Protein AF-0000000071161637 (afdb_homodimer)

Structure (mmCIF, N/CA/C/O backbone):
data_AF-0000000071161637-model_v1
#
loop_
_entity.id
_entity.type
_entity.pdbx_description
1 polymer 'DNA/pantothenate metabolism flavoprotein C-terminal domain-containing protein'
#
loop_
_atom_site.group_PDB
_atom_site.id
_atom_site.type_symbol
_atom_site.label_atom_id
_atom_site.label_alt_id
_atom_site.label_comp_id
_atom_site.label_asym_id
_atom_site.label_entity_id
_atom_site.label_seq_id
_atom_site.pdbx_PDB_ins_code
_atom_site.Cartn_x
_atom_site.Cartn_y
_atom_site.Cartn_z
_atom_site.occupancy
_atom_site.B_iso_or_equiv
_atom_site.auth_seq_id
_atom_site.auth_comp_id
_atom_site.auth_asym_id
_atom_site.auth_atom_id
_atom_site.pdbx_PDB_model_num
ATOM 1 N N . MET A 1 1 ? 27.141 -15.445 -4.098 1 63.78 1 MET A N 1
ATOM 2 C CA . MET A 1 1 ? 26.484 -16.219 -3.045 1 63.78 1 MET A CA 1
ATOM 3 C C . MET A 1 1 ? 25.422 -17.141 -3.629 1 63.78 1 MET A C 1
ATOM 5 O O . MET A 1 1 ? 24.672 -16.75 -4.516 1 63.78 1 MET A O 1
ATOM 9 N N . ASP A 1 2 ? 25.578 -18.391 -3.199 1 78 2 ASP A N 1
ATOM 10 C CA . ASP A 1 2 ? 24.562 -19.344 -3.664 1 78 2 ASP A CA 1
ATOM 11 C C . ASP A 1 2 ? 23.359 -19.344 -2.736 1 78 2 ASP A C 1
ATOM 13 O O . ASP A 1 2 ? 23.375 -18.719 -1.672 1 78 2 ASP A O 1
ATOM 17 N N . TRP A 1 3 ? 22.297 -19.875 -3.211 1 82.75 3 TRP A N 1
ATOM 18 C CA . TRP A 1 3 ? 21.031 -19.797 -2.486 1 82.75 3 TRP A CA 1
ATOM 19 C C . TRP A 1 3 ? 21.141 -20.5 -1.134 1 82.75 3 TRP A C 1
ATOM 21 O O . TRP A 1 3 ? 20.5 -20.078 -0.162 1 82.75 3 TRP A O 1
ATOM 31 N N . GLU A 1 4 ? 21.938 -21.531 -0.971 1 85.94 4 GLU A N 1
ATOM 32 C CA . GLU A 1 4 ? 22.141 -22.219 0.301 1 85.94 4 GLU A CA 1
ATOM 33 C C . GLU A 1 4 ? 22.766 -21.297 1.339 1 85.94 4 GLU A C 1
ATOM 35 O O . GLU A 1 4 ? 22.328 -21.266 2.49 1 85.94 4 GLU A O 1
ATOM 40 N N . SER A 1 5 ? 23.766 -20.688 0.829 1 83.19 5 SER A N 1
ATOM 41 C CA . SER A 1 5 ? 24.453 -19.75 1.712 1 83.19 5 SER A CA 1
ATOM 42 C C . SER A 1 5 ? 23.531 -18.609 2.15 1 83.19 5 SER A C 1
ATOM 44 O O . SER A 1 5 ? 23.625 -18.125 3.277 1 83.19 5 SER A O 1
ATOM 46 N N . PHE A 1 6 ? 22.656 -18.25 1.288 1 86.25 6 PHE A N 1
ATOM 47 C CA . PHE A 1 6 ? 21.688 -17.219 1.605 1 86.25 6 PHE A CA 1
ATOM 48 C C . PHE A 1 6 ? 20.797 -17.641 2.771 1 86.25 6 PHE A C 1
ATOM 50 O O . PHE A 1 6 ? 20.625 -16.891 3.732 1 86.25 6 PHE A O 1
ATOM 57 N N . TYR A 1 7 ? 20.312 -18.828 2.742 1 88.56 7 TYR A N 1
ATOM 58 C CA . TYR A 1 7 ? 19.391 -19.328 3.77 1 88.56 7 TYR A CA 1
ATOM 59 C C . TYR A 1 7 ? 20.125 -19.547 5.086 1 88.56 7 TYR A C 1
ATOM 61 O O . TYR A 1 7 ? 19.531 -19.453 6.16 1 88.56 7 TYR A O 1
ATOM 69 N N . ASP A 1 8 ? 21.422 -19.797 5 1 87.12 8 ASP A N 1
ATOM 70 C CA . ASP A 1 8 ? 22.234 -19.969 6.199 1 87.12 8 ASP A CA 1
ATOM 71 C C . ASP A 1 8 ? 22.422 -18.641 6.934 1 87.12 8 ASP A C 1
ATOM 73 O O . ASP A 1 8 ? 22.5 -18.609 8.164 1 87.12 8 ASP A O 1
ATOM 77 N N . THR A 1 9 ? 22.5 -17.641 6.141 1 85.5 9 THR A N 1
ATOM 78 C CA . THR A 1 9 ? 22.844 -16.344 6.73 1 85.5 9 THR A CA 1
ATOM 79 C C . THR A 1 9 ? 21.578 -15.539 7.016 1 85.5 9 THR A C 1
ATOM 81 O O . THR A 1 9 ? 21.656 -14.477 7.641 1 85.5 9 THR A O 1
ATOM 84 N N . HIS A 1 10 ? 20.484 -15.984 6.559 1 88.06 10 HIS A N 1
ATOM 85 C CA . HIS A 1 10 ? 19.203 -15.32 6.789 1 88.06 10 HIS A CA 1
ATOM 86 C C . HIS A 1 10 ? 18.203 -16.266 7.422 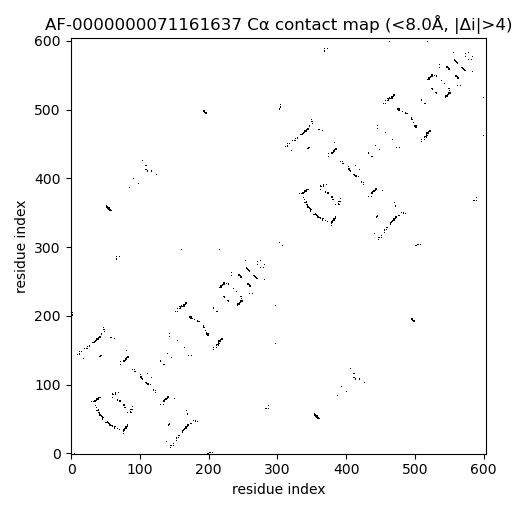1 88.06 10 HIS A C 1
ATOM 88 O O . HIS A 1 10 ? 17.453 -16.953 6.715 1 88.06 10 HIS A O 1
ATOM 94 N N . PRO A 1 11 ? 18.125 -16.172 8.719 1 89.25 11 PRO A N 1
ATOM 95 C CA . PRO A 1 11 ? 17.219 -17.109 9.406 1 89.25 11 PRO A CA 1
ATOM 96 C C . PRO A 1 11 ? 15.758 -16.891 9.016 1 89.25 11 PRO A C 1
ATOM 98 O O . PRO A 1 11 ? 15.391 -15.797 8.562 1 89.25 11 PRO A O 1
ATOM 101 N N . SER A 1 12 ? 15.008 -17.938 9.219 1 92.75 12 SER A N 1
ATOM 102 C CA . SER A 1 12 ? 13.586 -17.875 8.891 1 92.75 12 SER A CA 1
ATOM 103 C C . SER A 1 12 ? 12.867 -16.859 9.758 1 92.75 12 SER A C 1
ATOM 105 O O . SER A 1 12 ? 13.234 -16.641 10.914 1 92.75 12 SER A O 1
ATOM 107 N N . PRO A 1 13 ? 11.852 -16.234 9.18 1 92.94 13 PRO A N 1
ATOM 108 C CA . PRO A 1 13 ? 11.039 -15.312 9.984 1 92.94 13 PRO A CA 1
ATOM 109 C C . PRO A 1 13 ? 10.367 -16 11.172 1 92.94 13 PRO A C 1
ATOM 111 O O . PRO A 1 13 ? 10.172 -17.219 11.148 1 92.94 13 PRO A O 1
ATOM 114 N N . SER A 1 14 ? 9.992 -15.195 12.195 1 92.12 14 SER A N 1
ATOM 115 C CA . SER A 1 14 ? 9.461 -15.719 13.453 1 92.12 14 SER A CA 1
ATOM 116 C C . SER A 1 14 ? 8.156 -16.469 13.227 1 92.12 14 SER A C 1
ATOM 118 O O . SER A 1 14 ? 7.871 -17.453 13.906 1 92.12 14 SER A O 1
ATOM 120 N N . ASN A 1 15 ? 7.406 -16.125 12.281 1 94.75 15 ASN A N 1
ATOM 121 C CA . ASN A 1 15 ? 6.098 -16.734 12.062 1 94.75 15 ASN A CA 1
ATOM 122 C C . ASN A 1 15 ? 6.133 -17.75 10.938 1 94.75 15 ASN A C 1
ATOM 124 O O . ASN A 1 15 ? 5.086 -18.234 10.5 1 94.75 15 ASN A O 1
ATOM 128 N N . TYR A 1 16 ? 7.312 -18.109 10.539 1 96.94 16 TYR A N 1
ATOM 129 C CA . TYR A 1 16 ? 7.461 -19 9.398 1 96.94 16 TYR A CA 1
ATOM 130 C C . TYR A 1 16 ? 6.812 -20.359 9.672 1 96.94 16 TYR A C 1
ATOM 132 O O . TYR A 1 16 ? 6.031 -20.844 8.859 1 96.94 16 TYR A O 1
ATOM 140 N N . GLU A 1 17 ? 7.078 -20.922 10.844 1 97.25 17 GLU A N 1
ATOM 141 C CA . GLU A 1 17 ? 6.605 -22.266 11.148 1 97.25 17 GLU A CA 1
ATOM 142 C C . GLU A 1 17 ? 5.082 -22.312 11.172 1 97.25 17 GLU A C 1
ATOM 144 O O . GLU A 1 17 ? 4.484 -23.266 10.648 1 97.25 17 GLU A O 1
ATOM 149 N N . SER A 1 18 ? 4.512 -21.375 11.75 1 97.88 18 SER A N 1
ATOM 150 C CA . SER A 1 18 ? 3.053 -21.328 11.812 1 97.88 18 SER A CA 1
ATOM 151 C C . SER A 1 18 ? 2.447 -21.188 10.422 1 97.88 18 SER A C 1
ATOM 153 O O . SER A 1 18 ? 1.459 -21.844 10.094 1 97.88 18 SER A O 1
ATOM 155 N N . ILE A 1 19 ? 3.025 -20.391 9.602 1 98.06 19 ILE A N 1
ATOM 156 C CA . ILE A 1 19 ? 2.51 -20.109 8.266 1 98.06 19 ILE A CA 1
ATOM 157 C C . ILE A 1 19 ? 2.662 -21.359 7.391 1 98.06 19 ILE A C 1
ATOM 159 O O . ILE A 1 19 ? 1.718 -21.766 6.707 1 98.06 19 ILE A O 1
ATOM 163 N N . ILE A 1 20 ? 3.826 -21.953 7.488 1 98.25 20 ILE A N 1
ATOM 164 C CA . ILE A 1 20 ? 4.082 -23.078 6.602 1 98.25 20 ILE A CA 1
ATOM 165 C C . ILE A 1 20 ? 3.23 -24.281 7.023 1 98.25 20 ILE A C 1
ATOM 167 O O . ILE A 1 20 ? 2.807 -25.078 6.184 1 98.25 20 ILE A O 1
ATOM 171 N N . THR A 1 21 ? 2.918 -24.359 8.281 1 98.5 21 THR A N 1
ATOM 172 C CA . THR A 1 21 ? 2.008 -25.391 8.75 1 98.5 21 THR A CA 1
ATOM 173 C C . THR A 1 21 ? 0.614 -25.203 8.156 1 98.5 21 THR A C 1
ATOM 175 O O . THR A 1 21 ? -0.042 -26.172 7.773 1 98.5 21 THR A O 1
ATOM 178 N N . ALA A 1 22 ? 0.174 -24.016 8.07 1 98.31 22 ALA A N 1
ATOM 179 C CA . ALA A 1 22 ? -1.116 -23.719 7.449 1 98.31 22 ALA A CA 1
ATOM 180 C C . ALA A 1 22 ? -1.111 -24.094 5.973 1 98.31 22 ALA A C 1
ATOM 182 O O . ALA A 1 22 ? -2.092 -24.641 5.465 1 98.31 22 ALA A O 1
ATOM 183 N N . VAL A 1 23 ? -0.005 -23.828 5.312 1 98.56 23 VAL A N 1
ATOM 184 C CA . VAL A 1 23 ? 0.135 -24.188 3.906 1 98.56 23 VAL A CA 1
ATOM 185 C C . VAL A 1 23 ? 0.115 -25.703 3.762 1 98.56 23 VAL A C 1
ATOM 187 O O . VAL A 1 23 ? -0.561 -26.25 2.881 1 98.56 23 VAL A O 1
ATOM 190 N N . GLU A 1 24 ? 0.793 -26.359 4.641 1 98.56 24 GLU A N 1
ATOM 191 C CA . GLU A 1 24 ? 0.837 -27.812 4.617 1 98.56 24 GLU A CA 1
ATOM 192 C C . GLU A 1 24 ? -0.556 -28.406 4.801 1 98.56 24 GLU A C 1
ATOM 194 O O . GLU A 1 24 ? -0.949 -29.328 4.066 1 98.56 24 GLU A O 1
ATOM 199 N N . ASN A 1 25 ? -1.251 -27.891 5.789 1 98.5 25 ASN A N 1
ATOM 200 C CA . ASN A 1 25 ? -2.607 -28.375 6.035 1 98.5 25 ASN A CA 1
ATOM 201 C C . ASN A 1 25 ? -3.51 -28.156 4.824 1 98.5 25 ASN A C 1
ATOM 203 O O . ASN A 1 25 ? -4.316 -29.016 4.48 1 98.5 25 ASN A O 1
ATOM 207 N N . PHE A 1 26 ? -3.379 -27.078 4.188 1 98.56 26 PHE A N 1
ATOM 208 C CA . PHE A 1 26 ? -4.164 -26.75 3.004 1 98.56 26 PHE A CA 1
ATOM 209 C C . PHE A 1 26 ? -3.844 -27.703 1.858 1 98.56 26 PHE A C 1
ATOM 211 O O . PHE A 1 26 ? -4.75 -28.25 1.23 1 98.56 26 PHE A O 1
ATOM 218 N N . VAL A 1 27 ? -2.578 -27.891 1.631 1 98.25 27 VAL A N 1
ATOM 219 C CA . VAL A 1 27 ? -2.135 -28.781 0.563 1 98.25 27 VAL A CA 1
ATOM 220 C C . VAL A 1 27 ? -2.646 -30.203 0.823 1 98.25 27 VAL A C 1
ATOM 222 O O . VAL A 1 27 ? -3.174 -30.844 -0.081 1 98.25 27 VAL A O 1
ATOM 225 N N . CYS A 1 28 ? -2.588 -30.641 2.057 1 97.38 28 CYS A N 1
ATOM 226 C CA . CYS A 1 28 ? -2.994 -31.984 2.428 1 97.38 28 CYS A CA 1
ATOM 227 C C . CYS A 1 28 ? -4.496 -32.156 2.262 1 97.38 28 CYS A C 1
ATOM 229 O O . CYS A 1 28 ? -4.961 -33.25 1.941 1 97.38 28 CYS A O 1
ATOM 231 N N . SER A 1 29 ? -5.188 -31.125 2.424 1 97.62 29 SER A N 1
ATOM 232 C CA . SER A 1 29 ? -6.645 -31.188 2.33 1 97.62 29 SER A CA 1
ATOM 233 C C . SER A 1 29 ? -7.102 -31.266 0.877 1 97.62 29 SER A C 1
ATOM 235 O O . SER A 1 29 ? -8.258 -31.594 0.601 1 97.62 29 SER A O 1
ATOM 237 N N . HIS A 1 30 ? -6.227 -31.062 -0.041 1 97.44 30 HIS A N 1
ATOM 238 C CA . HIS A 1 30 ? -6.582 -31.062 -1.456 1 97.44 30 HIS A CA 1
ATOM 239 C C . HIS A 1 30 ? -5.672 -31.984 -2.254 1 97.44 30 HIS A C 1
ATOM 241 O O . HIS A 1 30 ? -5.312 -31.688 -3.395 1 97.44 30 HIS A O 1
ATOM 247 N N . GLU A 1 31 ? -5.402 -33.094 -1.66 1 89.5 31 GLU A N 1
ATOM 248 C CA . GLU A 1 31 ? -4.492 -34.031 -2.283 1 89.5 31 GLU A CA 1
ATOM 249 C C . GLU A 1 31 ? -5.016 -34.5 -3.643 1 89.5 31 GLU A C 1
ATOM 251 O O . GLU A 1 31 ? -6.207 -34.781 -3.797 1 89.5 31 GLU A O 1
ATOM 256 N N . ASN A 1 32 ? -4.34 -34.5 -4.703 1 88.06 32 ASN A N 1
ATOM 257 C CA . ASN A 1 32 ? -4.602 -34.969 -6.055 1 88.06 32 ASN A CA 1
ATOM 258 C C . ASN A 1 32 ? -5.508 -34.031 -6.824 1 88.06 32 ASN A C 1
ATOM 260 O O . ASN A 1 32 ? -6.129 -34.406 -7.816 1 88.06 32 ASN A O 1
ATOM 264 N N . GLU A 1 33 ? -5.734 -32.844 -6.293 1 96.69 33 GLU A N 1
ATOM 265 C CA . GLU A 1 33 ? -6.398 -31.766 -7.035 1 96.69 33 GLU A CA 1
ATOM 266 C C . GLU A 1 33 ? -5.387 -30.812 -7.652 1 96.69 33 GLU A C 1
ATOM 268 O O . GLU A 1 33 ? -4.293 -30.625 -7.113 1 96.69 33 GLU A O 1
ATOM 273 N N . LYS A 1 34 ? -5.777 -30.312 -8.797 1 98.12 34 LYS A N 1
ATOM 274 C CA . LYS A 1 34 ? -4.898 -29.312 -9.391 1 98.12 34 LYS A CA 1
ATOM 275 C C . LYS A 1 34 ? -4.805 -28.078 -8.508 1 98.12 34 LYS A C 1
ATOM 277 O O . LYS A 1 34 ? -5.824 -27.516 -8.102 1 98.12 34 LYS A O 1
ATOM 282 N N . MET A 1 35 ? -3.607 -27.75 -8.188 1 98.5 35 MET A N 1
ATOM 283 C CA . MET A 1 35 ? -3.326 -26.625 -7.297 1 98.5 35 MET A CA 1
ATOM 284 C C . MET A 1 35 ? -2.324 -25.656 -7.934 1 98.5 35 MET A C 1
ATOM 286 O O . MET A 1 35 ? -1.415 -26.094 -8.648 1 98.5 35 MET A O 1
ATOM 290 N N . VAL A 1 36 ? -2.562 -24.391 -7.703 1 98.88 36 VAL A N 1
ATOM 291 C CA . VAL A 1 36 ? -1.607 -23.406 -8.203 1 98.88 36 VAL A CA 1
ATOM 292 C C . VAL A 1 36 ? -1.101 -22.547 -7.043 1 98.88 36 VAL A C 1
ATOM 294 O O . VAL A 1 36 ? -1.881 -22.125 -6.188 1 98.88 36 VAL A O 1
ATOM 297 N N . LEU A 1 37 ? 0.197 -22.391 -6.906 1 98.94 37 LEU A N 1
ATOM 298 C CA . LEU A 1 37 ? 0.837 -21.359 -6.09 1 98.94 37 LEU A CA 1
ATOM 299 C C . LEU A 1 37 ? 1.111 -20.109 -6.914 1 98.94 37 LEU A C 1
ATOM 301 O O . LEU A 1 37 ? 1.854 -20.156 -7.895 1 98.94 37 LEU A O 1
ATOM 305 N N . ILE A 1 38 ? 0.477 -19.047 -6.559 1 98.94 38 ILE A N 1
ATOM 306 C CA . ILE A 1 38 ? 0.691 -17.766 -7.227 1 98.94 38 ILE A CA 1
ATOM 307 C C . ILE A 1 38 ? 1.466 -16.828 -6.305 1 98.94 38 ILE A C 1
ATOM 309 O O . ILE A 1 38 ? 1.028 -16.547 -5.188 1 98.94 38 ILE A O 1
ATOM 313 N N . THR A 1 39 ? 2.648 -16.422 -6.703 1 98.81 39 THR A N 1
ATOM 314 C CA . THR A 1 39 ? 3.307 -15.328 -6.004 1 98.81 39 THR A CA 1
ATOM 315 C C . THR A 1 39 ? 2.975 -13.984 -6.656 1 98.81 39 THR A C 1
ATOM 317 O O . THR A 1 39 ? 2.867 -13.898 -7.879 1 98.81 39 THR A O 1
ATOM 320 N N . SER A 1 40 ? 2.707 -12.992 -5.863 1 98.69 40 SER A N 1
ATOM 321 C CA . SER A 1 40 ? 2.201 -11.727 -6.395 1 98.69 40 SER A CA 1
ATOM 322 C C . SER A 1 40 ? 2.686 -10.547 -5.566 1 98.69 40 SER A C 1
ATOM 324 O O . SER A 1 40 ? 2.973 -10.688 -4.375 1 98.69 40 SER A O 1
ATOM 326 N N . GLY A 1 41 ? 2.732 -9.367 -6.238 1 97.06 41 GLY A N 1
ATOM 327 C CA . GLY A 1 41 ? 3.201 -8.172 -5.555 1 97.06 41 GLY A CA 1
ATOM 328 C C . GLY A 1 41 ? 4.711 -8.031 -5.566 1 97.06 41 GLY A C 1
ATOM 329 O O . GLY A 1 41 ? 5.406 -8.812 -6.219 1 97.06 41 GLY A O 1
ATOM 330 N N . GLY A 1 42 ? 5.203 -7.023 -4.879 1 95.31 42 GLY A N 1
ATOM 331 C CA . GLY A 1 42 ? 6.637 -6.773 -4.84 1 95.31 42 GLY A CA 1
ATOM 332 C C . GLY A 1 42 ? 7.297 -7.285 -3.57 1 95.31 42 GLY A C 1
ATOM 333 O O . GLY A 1 42 ? 6.652 -7.953 -2.758 1 95.31 42 GLY A O 1
ATOM 334 N N . THR A 1 43 ? 8.602 -7.055 -3.502 1 95.31 43 THR A N 1
ATOM 335 C CA . THR A 1 43 ? 9.367 -7.367 -2.303 1 95.31 43 THR A CA 1
ATOM 336 C C . THR A 1 43 ? 10.156 -6.148 -1.835 1 95.31 43 THR A C 1
ATOM 338 O O . THR A 1 43 ? 10.484 -5.273 -2.635 1 95.31 43 THR A O 1
ATOM 341 N N . THR A 1 44 ? 10.375 -6.094 -0.573 1 92.25 44 THR A N 1
ATOM 342 C CA . THR A 1 44 ? 11.188 -5.016 -0.019 1 92.25 44 THR A CA 1
ATOM 343 C C . THR A 1 44 ? 12.453 -5.566 0.627 1 92.25 44 THR A C 1
ATOM 345 O O . THR A 1 44 ? 12.484 -6.723 1.054 1 92.25 44 THR A O 1
ATOM 348 N N . VAL A 1 45 ? 13.43 -4.734 0.639 1 89.25 45 VAL A N 1
ATOM 349 C CA . VAL A 1 45 ? 14.695 -5.016 1.311 1 89.25 45 VAL A CA 1
ATOM 350 C C . VAL A 1 45 ? 15.008 -3.908 2.314 1 89.25 45 VAL A C 1
ATOM 352 O O . VAL A 1 45 ? 15.219 -2.756 1.93 1 89.25 45 VAL A O 1
ATOM 355 N N . PRO A 1 46 ? 14.984 -4.246 3.568 1 84.75 46 PRO A N 1
ATOM 356 C CA . PRO A 1 46 ? 15.312 -3.207 4.551 1 84.75 46 PRO A CA 1
ATOM 357 C C . PRO A 1 46 ? 16.734 -2.672 4.391 1 84.75 46 PRO A C 1
ATOM 359 O O . PRO A 1 46 ? 17.656 -3.436 4.094 1 84.75 46 PRO A O 1
ATOM 362 N N . ILE A 1 47 ? 16.859 -1.366 4.492 1 78.81 47 ILE A N 1
ATOM 363 C CA . ILE A 1 47 ? 18.156 -0.729 4.352 1 78.81 47 ILE A CA 1
ATOM 364 C C . ILE A 1 47 ? 18.891 -0.74 5.695 1 78.81 47 ILE A C 1
ATOM 366 O O . ILE A 1 47 ? 20.125 -0.803 5.746 1 78.81 47 ILE A O 1
ATOM 370 N N . GLU A 1 48 ? 18.125 -0.55 6.762 1 71.62 48 GLU A N 1
ATOM 371 C CA . GLU A 1 48 ? 18.672 -0.586 8.117 1 71.62 48 GLU A CA 1
ATOM 372 C C . GLU A 1 48 ? 17.812 -1.436 9.039 1 71.62 48 GLU A C 1
ATOM 374 O O . GLU A 1 48 ? 16.688 -1.793 8.688 1 71.62 48 GLU A O 1
ATOM 379 N N . GLN A 1 49 ? 18.578 -1.729 10.109 1 61.94 49 GLN A N 1
ATOM 380 C CA . GLN A 1 49 ? 17.812 -2.459 11.109 1 61.94 49 GLN A CA 1
ATOM 381 C C . GLN A 1 49 ? 16.734 -1.573 11.734 1 61.94 49 GLN A C 1
ATOM 383 O O . GLN A 1 49 ? 16.969 -0.393 12 1 61.94 49 GLN A O 1
ATOM 388 N N . ASN A 1 50 ? 15.555 -2.053 12.008 1 55.84 50 ASN A N 1
ATOM 389 C CA . ASN A 1 50 ? 14.453 -1.354 12.648 1 55.84 50 ASN A CA 1
ATOM 390 C C . ASN A 1 50 ? 14.078 -0.081 11.898 1 55.84 50 ASN A C 1
ATOM 392 O O . ASN A 1 50 ? 13.898 0.976 12.508 1 55.84 50 ASN A O 1
ATOM 396 N N . THR A 1 51 ? 14.25 -0.314 10.492 1 59.78 51 THR A N 1
ATOM 397 C CA . THR A 1 51 ? 14.117 0.909 9.703 1 59.78 51 THR A CA 1
ATOM 398 C C . THR A 1 51 ? 12.742 1 9.062 1 59.78 51 THR A C 1
ATOM 400 O O . THR A 1 51 ? 12.008 0.008 9.008 1 59.78 51 THR A O 1
ATOM 403 N N . VAL A 1 52 ? 12.406 2.191 8.891 1 68.12 52 VAL A N 1
ATOM 4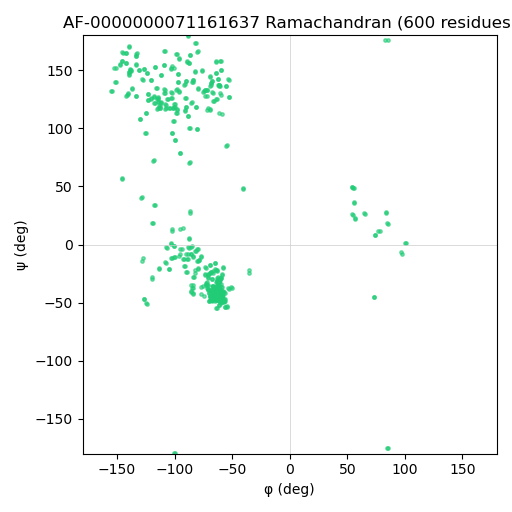04 C CA . VAL A 1 52 ? 11.242 2.52 8.07 1 68.12 52 VAL A CA 1
ATOM 405 C C . VAL A 1 52 ? 11.688 2.781 6.629 1 68.12 52 VAL A C 1
ATOM 407 O O . VAL A 1 52 ? 10.875 3.158 5.781 1 68.12 52 VAL A O 1
ATOM 410 N N . ARG A 1 53 ? 12.945 2.369 6.375 1 80.44 53 ARG A N 1
ATOM 411 C CA . ARG A 1 53 ? 13.445 2.592 5.023 1 80.44 53 ARG A CA 1
ATOM 412 C C . ARG A 1 53 ? 13.742 1.27 4.32 1 80.44 53 ARG A C 1
ATOM 414 O O . ARG A 1 53 ? 14.336 0.368 4.91 1 80.44 53 ARG A O 1
ATOM 421 N N . PHE A 1 54 ? 13.273 1.217 3.055 1 86.25 54 PHE A N 1
ATOM 422 C CA . PHE A 1 54 ? 13.406 -0.001 2.262 1 86.25 54 PHE A CA 1
ATOM 423 C C . PHE A 1 54 ? 13.781 0.327 0.824 1 86.25 54 PHE A C 1
ATOM 425 O O . PHE A 1 54 ? 13.43 1.392 0.311 1 86.25 54 PHE A O 1
ATOM 432 N N . VAL A 1 55 ? 14.523 -0.626 0.278 1 85.69 55 VAL A N 1
ATOM 433 C CA . VAL A 1 55 ? 14.492 -0.69 -1.179 1 85.69 55 VAL A CA 1
ATOM 434 C C . VAL A 1 55 ? 13.297 -1.522 -1.64 1 85.69 55 VAL A C 1
ATOM 436 O O . VAL A 1 55 ? 13.141 -2.672 -1.223 1 85.69 55 VAL A O 1
ATOM 439 N N . ASP A 1 56 ? 12.5 -0.921 -2.404 1 89.69 56 ASP A N 1
ATOM 440 C CA . ASP A 1 56 ? 11.242 -1.545 -2.787 1 89.69 56 ASP A CA 1
ATOM 441 C C . ASP A 1 56 ? 11.219 -1.871 -4.277 1 89.69 56 ASP A C 1
ATOM 443 O O . ASP A 1 56 ? 11.414 -0.987 -5.117 1 89.69 56 ASP A O 1
ATOM 447 N N . ASN A 1 57 ? 11.086 -3.113 -4.562 1 90.75 57 ASN A N 1
ATOM 448 C CA . ASN A 1 57 ? 10.664 -3.525 -5.895 1 90.75 57 ASN A CA 1
ATOM 449 C C . ASN A 1 57 ? 9.148 -3.564 -6.02 1 90.75 57 ASN A C 1
ATOM 451 O O . ASN A 1 57 ? 8.516 -4.57 -5.676 1 90.75 57 ASN A O 1
ATOM 455 N N . PHE A 1 58 ? 8.672 -2.545 -6.605 1 87.81 58 PHE A N 1
ATOM 456 C CA . PHE A 1 58 ? 7.246 -2.27 -6.488 1 87.81 58 PHE A CA 1
ATOM 457 C C . PHE A 1 58 ? 6.457 -3.053 -7.527 1 87.81 58 PHE A C 1
ATOM 459 O O . PHE A 1 58 ? 6.875 -3.158 -8.68 1 87.81 58 PHE A O 1
ATOM 466 N N . SER A 1 59 ? 5.328 -3.541 -7.055 1 92.5 59 SER A N 1
ATOM 467 C CA . SER A 1 59 ? 4.293 -4.113 -7.906 1 92.5 59 SER A CA 1
ATOM 468 C C . SER A 1 59 ? 2.922 -4.027 -7.242 1 92.5 59 SER A C 1
ATOM 470 O O . SER A 1 59 ? 2.77 -4.387 -6.074 1 92.5 59 SER A O 1
ATOM 472 N N . LEU A 1 60 ? 1.986 -3.559 -8.031 1 92.25 60 LEU A N 1
ATOM 473 C CA . LEU A 1 60 ? 0.629 -3.482 -7.504 1 92.25 60 LEU A CA 1
ATOM 474 C C . LEU A 1 60 ? 0.046 -4.875 -7.297 1 92.25 60 LEU A C 1
ATOM 476 O O . LEU A 1 60 ? -0.896 -5.051 -6.52 1 92.25 60 LEU A O 1
ATOM 480 N N . GLY A 1 61 ? 0.568 -5.859 -8.023 1 96.12 61 GLY A N 1
ATOM 481 C CA . GLY A 1 61 ? 0.063 -7.215 -7.906 1 96.12 61 GLY A CA 1
ATOM 482 C C . GLY A 1 61 ? -1.17 -7.473 -8.75 1 96.12 61 GLY A C 1
ATOM 483 O O . GLY A 1 61 ? -1.984 -8.336 -8.43 1 96.12 61 GLY A O 1
ATOM 484 N N . THR A 1 62 ? -1.284 -6.715 -9.867 1 95.75 62 THR A N 1
ATOM 485 C CA . THR A 1 62 ? -2.463 -6.832 -10.711 1 95.75 62 THR A CA 1
ATOM 486 C C . THR A 1 62 ? -2.498 -8.188 -11.406 1 95.75 62 THR A C 1
ATOM 488 O O . THR A 1 62 ? -3.502 -8.906 -11.336 1 95.75 62 THR A O 1
ATOM 491 N N . ARG A 1 63 ? -1.438 -8.586 -11.969 1 96.81 63 ARG A N 1
ATOM 492 C CA . ARG A 1 63 ? -1.363 -9.852 -12.688 1 96.81 63 ARG A CA 1
ATOM 493 C C . ARG A 1 63 ? -1.638 -11.023 -11.758 1 96.81 63 ARG A C 1
ATOM 495 O O . ARG A 1 63 ? -2.436 -11.906 -12.078 1 96.81 63 ARG A O 1
ATOM 502 N N . GLY A 1 64 ? -1.013 -11.055 -10.656 1 98.44 64 GLY A N 1
ATOM 503 C CA . GLY A 1 64 ? -1.184 -12.148 -9.719 1 98.44 64 GLY A CA 1
ATOM 504 C C . GLY A 1 64 ? -2.588 -12.234 -9.148 1 98.44 64 GLY A C 1
ATOM 505 O O . GLY A 1 64 ? -3.189 -13.312 -9.125 1 98.44 64 GLY A O 1
ATOM 506 N N . SER A 1 65 ? -3.146 -11.117 -8.734 1 98.69 65 SER A N 1
ATOM 507 C CA . SER A 1 65 ? -4.461 -11.109 -8.102 1 98.69 65 SER A CA 1
ATOM 508 C C . SER A 1 65 ? -5.555 -11.492 -9.094 1 98.69 65 SER A C 1
ATOM 510 O O . SER A 1 65 ? -6.438 -12.289 -8.773 1 98.69 65 SER A O 1
ATOM 512 N N . ALA A 1 66 ? -5.48 -10.984 -10.312 1 98.5 66 ALA A N 1
ATOM 513 C CA . ALA A 1 66 ? -6.449 -11.328 -11.344 1 98.5 66 ALA A CA 1
ATOM 514 C C . ALA A 1 66 ? -6.348 -12.805 -11.727 1 98.5 66 ALA A C 1
ATOM 516 O O . ALA A 1 66 ? -7.367 -13.492 -11.836 1 98.5 66 ALA A O 1
ATOM 517 N N . SER A 1 67 ? -5.152 -13.289 -11.859 1 98.88 67 SER A N 1
ATOM 518 C CA . SER A 1 67 ? -4.953 -14.68 -12.258 1 98.88 67 SER A CA 1
ATOM 519 C C . SER A 1 67 ? -5.504 -15.641 -11.203 1 98.88 67 SER A C 1
ATOM 521 O O . SER A 1 67 ? -6.02 -16.703 -11.547 1 98.88 67 SER A O 1
ATOM 523 N N . ALA A 1 68 ? -5.371 -15.258 -9.938 1 98.94 68 ALA A N 1
ATOM 524 C CA . ALA A 1 68 ? -5.914 -16.094 -8.875 1 98.94 68 ALA A CA 1
ATOM 525 C C . ALA A 1 68 ? -7.406 -16.344 -9.07 1 98.94 68 ALA A C 1
ATOM 527 O O . ALA A 1 68 ? -7.891 -17.453 -8.906 1 98.94 68 ALA A O 1
ATOM 528 N N . GLU A 1 69 ? -8.117 -15.305 -9.453 1 98.88 69 GLU A N 1
ATOM 529 C CA . GLU A 1 69 ? -9.555 -15.422 -9.703 1 98.88 69 GLU A CA 1
ATOM 530 C C . GLU A 1 69 ? -9.836 -16.344 -10.883 1 98.88 69 GLU A C 1
ATOM 532 O O . GLU A 1 69 ? -10.703 -17.219 -10.797 1 98.88 69 GLU A O 1
ATOM 537 N N . TYR A 1 70 ? -9.094 -16.188 -11.898 1 98.81 70 TYR A N 1
ATOM 538 C CA . TYR A 1 70 ? -9.336 -16.969 -13.109 1 98.81 70 TYR A CA 1
ATOM 539 C C . TYR A 1 70 ? -8.922 -18.422 -12.906 1 98.81 70 TYR A C 1
ATOM 541 O O . TYR A 1 70 ? -9.539 -19.328 -13.469 1 98.81 70 TYR A O 1
ATOM 549 N N . PHE A 1 71 ? -7.879 -18.703 -12.102 1 98.88 71 PHE A N 1
ATOM 550 C CA . PHE A 1 71 ? -7.516 -20.078 -11.797 1 98.88 71 PHE A CA 1
ATOM 551 C C . PHE A 1 71 ? -8.602 -20.75 -10.969 1 98.88 71 PHE A C 1
ATOM 553 O O . PHE A 1 71 ? -8.898 -21.938 -11.172 1 98.88 71 PHE A O 1
ATOM 560 N N . LEU A 1 72 ? -9.18 -19.984 -10.016 1 98.81 72 LEU A N 1
ATOM 561 C CA . LEU A 1 72 ? -10.312 -20.531 -9.273 1 98.81 72 LEU A CA 1
ATOM 562 C C . LEU A 1 72 ? -11.461 -20.891 -10.211 1 98.81 72 LEU A C 1
ATOM 564 O O . LEU A 1 72 ? -12.039 -21.969 -10.102 1 98.81 72 LEU A O 1
ATOM 568 N N . ASP A 1 73 ? -11.742 -20.016 -11.156 1 98.38 73 ASP A N 1
ATOM 569 C CA . ASP A 1 73 ? -12.781 -20.25 -12.148 1 98.38 73 ASP A CA 1
ATOM 570 C C . ASP A 1 73 ? -12.469 -21.5 -12.977 1 98.38 73 ASP A C 1
ATOM 572 O O . ASP A 1 73 ? -13.375 -22.203 -13.422 1 98.38 73 ASP A O 1
ATOM 576 N N . ALA A 1 74 ? -11.211 -21.75 -13.133 1 98.38 74 ALA A N 1
ATOM 577 C CA . ALA A 1 74 ? -10.758 -22.875 -13.953 1 98.38 74 ALA A CA 1
ATOM 578 C C . ALA A 1 74 ? -10.719 -24.156 -13.141 1 98.38 74 ALA A C 1
ATOM 580 O O . ALA A 1 74 ? -10.297 -25.203 -13.641 1 98.38 74 ALA A O 1
ATOM 581 N N . GLY A 1 75 ? -11.031 -24.109 -11.867 1 97.94 75 GLY A N 1
ATOM 582 C CA . GLY A 1 75 ? -11.18 -25.312 -11.062 1 97.94 75 GLY A CA 1
ATOM 583 C C . GLY A 1 75 ? -9.969 -25.594 -10.195 1 97.94 75 GLY A C 1
ATOM 584 O O . GLY A 1 75 ? -9.922 -26.609 -9.492 1 97.94 75 GLY A O 1
ATOM 585 N N . TYR A 1 76 ? -8.945 -24.75 -10.227 1 98.75 76 TYR A N 1
ATOM 586 C CA . TYR A 1 76 ? -7.762 -24.938 -9.398 1 98.75 76 TYR A CA 1
ATOM 587 C C . TYR A 1 76 ? -8.039 -24.547 -7.949 1 98.75 76 TYR A C 1
ATOM 589 O O . TYR A 1 76 ? -8.875 -23.688 -7.68 1 98.75 76 TYR A O 1
ATOM 597 N N . VAL A 1 77 ? -7.359 -25.203 -7.047 1 98.56 77 VAL A N 1
ATOM 598 C CA . VAL A 1 77 ? -7.172 -24.672 -5.699 1 98.56 77 VAL A CA 1
ATOM 599 C C . VAL A 1 77 ? -5.988 -23.703 -5.684 1 98.56 77 VAL A C 1
ATOM 601 O O . VAL A 1 77 ? -4.984 -23.938 -6.363 1 98.56 77 VAL A O 1
ATOM 604 N N . VAL A 1 78 ? -6.156 -22.609 -4.887 1 98.88 78 VAL A N 1
ATOM 605 C CA . VAL A 1 78 ? -5.18 -21.531 -5.062 1 98.88 78 VAL A CA 1
ATOM 606 C C . VAL A 1 78 ? -4.5 -21.234 -3.729 1 98.88 78 VAL A C 1
ATOM 608 O O . VAL A 1 78 ? -5.172 -21.031 -2.713 1 98.88 78 VAL A O 1
ATOM 611 N N . ILE A 1 79 ? -3.199 -21.297 -3.684 1 98.88 79 ILE A N 1
ATOM 612 C CA . ILE A 1 79 ? -2.393 -20.641 -2.656 1 98.88 79 ILE A CA 1
ATOM 613 C C . ILE A 1 79 ? -1.851 -19.312 -3.188 1 98.88 79 ILE A C 1
ATOM 615 O O . ILE A 1 79 ? -1.071 -19.297 -4.141 1 98.88 79 ILE A O 1
ATOM 619 N N . PHE A 1 80 ? -2.318 -18.25 -2.617 1 98.88 80 PHE A N 1
ATOM 620 C CA . PHE A 1 80 ? -1.946 -16.891 -3.033 1 98.88 80 PHE A CA 1
ATOM 621 C C . PHE A 1 80 ? -0.923 -16.297 -2.078 1 98.88 80 PHE A C 1
ATOM 623 O O . PHE A 1 80 ? -1.285 -15.766 -1.026 1 98.88 80 PHE A O 1
ATOM 630 N N . LEU A 1 81 ? 0.355 -16.391 -2.402 1 98.81 81 LEU A N 1
ATOM 631 C CA . LEU A 1 81 ? 1.478 -15.805 -1.683 1 98.81 81 LEU A CA 1
ATOM 632 C C . LEU A 1 81 ? 1.755 -14.391 -2.178 1 98.81 81 LEU A C 1
ATOM 634 O O . LEU A 1 81 ? 2.244 -14.203 -3.293 1 98.81 81 LEU A O 1
ATOM 638 N N . TYR A 1 82 ? 1.46 -13.375 -1.302 1 98.62 82 TYR A N 1
ATOM 639 C CA . TYR A 1 82 ? 1.42 -12.047 -1.899 1 98.62 82 TYR A CA 1
ATOM 640 C C . TYR A 1 82 ? 2.01 -11.008 -0.955 1 98.62 82 TYR A C 1
ATOM 642 O O . TYR A 1 82 ? 2.062 -11.219 0.259 1 98.62 82 TYR A O 1
ATOM 650 N N . ARG A 1 83 ? 2.477 -9.898 -1.537 1 97.44 83 ARG A N 1
ATOM 651 C CA . ARG A 1 83 ? 2.984 -8.758 -0.782 1 97.44 83 ARG A CA 1
ATOM 652 C C . ARG A 1 83 ? 1.867 -8.086 0.007 1 97.44 83 ARG A C 1
ATOM 654 O O . ARG A 1 83 ? 0.827 -7.738 -0.554 1 97.44 83 ARG A O 1
ATOM 661 N N . SER A 1 84 ? 2.17 -7.875 1.274 1 94.5 84 SER A N 1
ATOM 662 C CA . SER A 1 84 ? 1.222 -7.121 2.088 1 94.5 84 SER A CA 1
ATOM 663 C C . SER A 1 84 ? 0.908 -5.766 1.462 1 94.5 84 SER A C 1
ATOM 665 O O . SER A 1 84 ? 1.804 -5.09 0.949 1 94.5 84 SER A O 1
ATOM 667 N N . ASN A 1 85 ? -0.395 -5.414 1.469 1 90.38 85 ASN A N 1
ATOM 668 C CA . ASN A 1 85 ? -0.911 -4.133 0.995 1 90.38 85 ASN A CA 1
ATOM 669 C C . ASN A 1 85 ? -0.898 -4.055 -0.529 1 90.38 85 ASN A C 1
ATOM 671 O O . ASN A 1 85 ? -1.02 -2.969 -1.1 1 90.38 85 ASN A O 1
ATOM 675 N N . SER A 1 86 ? -0.589 -5.199 -1.229 1 94.94 86 SER A N 1
ATOM 676 C CA . SER A 1 86 ? -0.815 -5.27 -2.67 1 94.94 86 SER A CA 1
ATOM 677 C C . SER A 1 86 ? -2.223 -5.762 -2.984 1 94.94 86 SER A C 1
ATOM 679 O O . SER A 1 86 ? -3.014 -6.023 -2.074 1 94.94 86 SER A O 1
ATOM 681 N N . LEU A 1 87 ? -2.527 -5.855 -4.246 1 96.69 87 LEU A N 1
ATOM 682 C CA . LEU A 1 87 ? -3.875 -6.242 -4.645 1 96.69 87 LEU A CA 1
ATOM 683 C C . LEU A 1 87 ? -4.156 -7.695 -4.281 1 96.69 87 LEU A C 1
ATOM 685 O O . LEU A 1 87 ? -3.287 -8.555 -4.426 1 96.69 87 LEU A O 1
ATOM 689 N N . GLU A 1 88 ? -5.348 -7.91 -3.797 1 97.5 88 GLU A N 1
ATOM 690 C CA . GLU A 1 88 ? -5.832 -9.25 -3.479 1 97.5 88 GLU A CA 1
ATOM 691 C C . GLU A 1 88 ? -6.953 -9.672 -4.418 1 97.5 88 GLU A C 1
ATOM 693 O O . GLU A 1 88 ? -7.738 -8.836 -4.871 1 97.5 88 GLU A O 1
ATOM 698 N N . PRO A 1 89 ? -6.977 -10.992 -4.707 1 98.56 89 PRO A N 1
ATOM 699 C CA . PRO A 1 89 ? -8.102 -11.445 -5.527 1 98.56 89 PRO A CA 1
ATOM 700 C C . PRO A 1 89 ? -9.453 -11.031 -4.953 1 98.56 89 PRO A C 1
ATOM 702 O O . PRO A 1 89 ? -9.633 -11.016 -3.732 1 98.56 89 PRO A O 1
ATOM 705 N N . PHE A 1 90 ? -10.391 -10.664 -5.824 1 98.38 90 PHE A N 1
ATOM 706 C CA . PHE A 1 90 ? -11.766 -10.281 -5.523 1 98.38 90 PHE A CA 1
ATOM 707 C C . PHE A 1 90 ? -11.812 -8.898 -4.879 1 98.38 90 PHE A C 1
ATOM 709 O O . PHE A 1 90 ? -12.555 -8.023 -5.328 1 98.38 90 PHE A O 1
ATOM 716 N N . VAL A 1 91 ? -10.914 -8.656 -3.906 1 97.06 91 VAL A N 1
ATOM 717 C CA . VAL A 1 91 ? -10.898 -7.391 -3.186 1 97.06 91 VAL A CA 1
ATOM 718 C C . VAL A 1 91 ? -10.562 -6.254 -4.152 1 97.06 91 VAL A C 1
ATOM 720 O O . VAL A 1 91 ? -11.078 -5.141 -4.012 1 97.06 91 VAL A O 1
ATOM 723 N N . ARG A 1 92 ? -9.781 -6.555 -5.117 1 96.25 92 ARG A N 1
ATOM 724 C CA . ARG A 1 92 ? -9.297 -5.578 -6.09 1 96.25 92 ARG A CA 1
ATOM 725 C C . ARG A 1 92 ? -10.453 -4.902 -6.812 1 96.25 92 ARG A C 1
ATOM 727 O O . ARG A 1 92 ? -10.289 -3.816 -7.375 1 96.25 92 ARG A O 1
ATOM 734 N N . HIS A 1 93 ? -11.617 -5.48 -6.828 1 96.75 93 HIS A N 1
ATOM 735 C CA . HIS A 1 93 ? -12.773 -4.949 -7.543 1 96.75 93 HIS A CA 1
ATOM 736 C C . HIS A 1 93 ? -13.57 -3.984 -6.672 1 96.75 93 HIS A C 1
ATOM 738 O O . HIS A 1 93 ? -14.43 -3.256 -7.168 1 96.75 93 HIS A O 1
ATOM 744 N N . PHE A 1 94 ? -13.25 -3.99 -5.359 1 95.25 94 PHE A N 1
ATOM 745 C CA . PHE A 1 94 ? -14.031 -3.199 -4.414 1 95.25 94 PHE A CA 1
ATOM 746 C C . PHE A 1 94 ? -13.258 -1.956 -3.986 1 95.25 94 PHE A C 1
ATOM 748 O O . PHE A 1 94 ? -13.852 -0.97 -3.545 1 95.25 94 PHE A O 1
ATOM 755 N N . ASN A 1 95 ? -11.945 -1.915 -4.121 1 87.19 95 ASN A N 1
ATOM 756 C CA . ASN A 1 95 ? -11.047 -0.979 -3.453 1 87.19 95 ASN A CA 1
ATOM 757 C C . ASN A 1 95 ? -11.188 0.431 -4.02 1 87.19 95 ASN A C 1
ATOM 759 O O . ASN A 1 95 ? -11.164 1.41 -3.273 1 87.19 95 ASN A O 1
ATOM 763 N N . ASN A 1 96 ? -11.375 0.501 -5.289 1 85.75 96 ASN A N 1
ATOM 764 C CA . ASN A 1 96 ? -11.422 1.826 -5.898 1 85.75 96 ASN A CA 1
ATOM 765 C C . ASN A 1 96 ? -12.68 2.588 -5.496 1 85.75 96 ASN A C 1
ATOM 767 O O . ASN A 1 96 ? -13.789 2.188 -5.844 1 85.75 96 ASN A O 1
ATOM 771 N N . SER A 1 97 ? -12.523 3.721 -4.773 1 91.25 97 SER A N 1
ATOM 772 C CA . SER A 1 97 ? -13.625 4.551 -4.309 1 91.25 97 SER A CA 1
ATOM 773 C C . SER A 1 97 ? -14.641 3.727 -3.52 1 91.25 9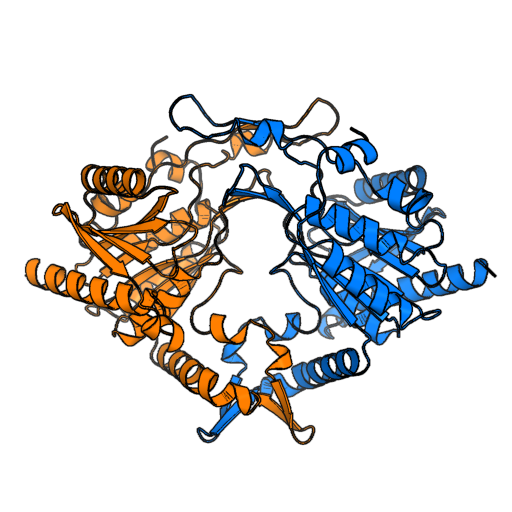7 SER A C 1
ATOM 775 O O . SER A 1 97 ? -15.844 3.789 -3.785 1 91.25 97 SER A O 1
ATOM 777 N N . LEU A 1 98 ? -14.141 2.957 -2.568 1 93.94 98 LEU A N 1
ATOM 778 C CA . LEU A 1 98 ? -14.938 1.984 -1.823 1 93.94 98 LEU A CA 1
ATOM 779 C C . LEU A 1 98 ? -16.156 2.646 -1.192 1 93.94 98 LEU A C 1
ATOM 781 O O . LEU A 1 98 ? -17.281 2.215 -1.419 1 93.94 98 LEU A O 1
ATOM 785 N N . LEU A 1 99 ? -15.93 3.703 -0.445 1 96.5 99 LEU A N 1
ATOM 786 C CA . LEU A 1 99 ? -17.016 4.293 0.338 1 96.5 99 LEU A CA 1
ATOM 787 C C . LEU A 1 99 ? -18.047 4.949 -0.57 1 96.5 99 LEU A C 1
ATOM 789 O O . LEU A 1 99 ? -19.219 5.051 -0.207 1 96.5 99 LEU A O 1
ATOM 793 N N . ASP A 1 100 ? -17.641 5.348 -1.779 1 96.62 100 ASP A N 1
ATOM 794 C CA . ASP A 1 100 ? -18.562 5.922 -2.752 1 96.62 100 ASP A CA 1
ATOM 795 C C . ASP A 1 100 ? -19.469 4.852 -3.348 1 96.62 100 ASP A C 1
ATOM 797 O O . ASP A 1 100 ? -20.516 5.168 -3.922 1 96.62 100 ASP A O 1
ATOM 801 N N . LYS A 1 101 ? -19.062 3.584 -3.238 1 96.69 101 LYS A N 1
ATOM 802 C CA . LYS A 1 101 ? -19.859 2.473 -3.758 1 96.69 101 LYS A CA 1
ATOM 803 C C . LYS A 1 101 ? -20.922 2.043 -2.76 1 96.69 101 LYS A C 1
ATOM 805 O O . LYS A 1 101 ? -21.828 1.271 -3.098 1 96.69 101 LYS A O 1
ATOM 810 N N . LEU A 1 102 ? -20.828 2.572 -1.548 1 97.31 102 LEU A N 1
ATOM 811 C CA . LEU A 1 102 ? -21.75 2.191 -0.477 1 97.31 102 LEU A CA 1
ATOM 812 C C . LEU A 1 102 ? -22.797 3.271 -0.249 1 97.31 102 LEU A C 1
ATOM 814 O O . LEU A 1 102 ? -22.547 4.449 -0.532 1 97.31 102 LEU A O 1
ATOM 818 N N . GLU A 1 103 ? -23.906 2.914 0.192 1 97.25 103 GLU A N 1
ATOM 819 C CA . GLU A 1 103 ? -24.969 3.838 0.569 1 97.25 103 GLU A CA 1
ATOM 820 C C . GLU A 1 103 ? -25.656 3.393 1.857 1 97.25 103 GLU A C 1
ATOM 822 O O . GLU A 1 103 ? -25.641 2.211 2.205 1 97.25 103 GLU A O 1
ATOM 827 N N . ILE A 1 104 ? -26.156 4.336 2.568 1 96.81 104 ILE A N 1
ATOM 828 C CA . ILE A 1 104 ? -26.953 4.086 3.768 1 96.81 104 ILE A CA 1
ATOM 829 C C . ILE A 1 104 ? -28.422 4 3.398 1 96.81 104 ILE A C 1
ATOM 831 O O . ILE A 1 104 ? -28.953 4.883 2.723 1 96.81 104 ILE A O 1
ATOM 835 N N . VAL A 1 105 ? -29.078 2.939 3.777 1 94.69 105 VAL A N 1
ATOM 836 C CA . VAL A 1 105 ? -30.5 2.742 3.469 1 94.69 105 VAL A CA 1
ATOM 837 C C . VAL A 1 105 ? -31.312 2.766 4.758 1 94.69 105 VAL A C 1
ATOM 839 O O . VAL A 1 105 ? -31.062 1.988 5.68 1 94.69 105 VAL A O 1
ATOM 842 N N . ASP A 1 106 ? -32.281 3.678 4.832 1 92.19 106 ASP A N 1
ATOM 843 C CA . ASP A 1 106 ? -33.25 3.838 5.922 1 92.19 106 ASP A CA 1
ATOM 844 C C . ASP A 1 106 ? -32.531 4 7.262 1 92.19 106 ASP A C 1
ATOM 846 O O . ASP A 1 106 ? -33.031 3.516 8.289 1 92.19 106 ASP A O 1
ATOM 850 N N . ASP A 1 107 ? -31.359 4.461 7.312 1 87.5 107 ASP A N 1
ATOM 851 C CA . ASP A 1 107 ? -30.547 4.668 8.5 1 87.5 107 ASP A CA 1
ATOM 852 C C . ASP A 1 107 ? -30.375 3.369 9.289 1 87.5 107 ASP A C 1
ATOM 854 O O . ASP A 1 107 ? -30.203 3.395 10.508 1 87.5 107 ASP A O 1
ATOM 858 N N . LYS A 1 108 ? -30.578 2.25 8.539 1 88.38 108 LYS A N 1
ATOM 859 C CA . LYS A 1 108 ? -30.578 0.971 9.242 1 88.38 108 LYS A CA 1
ATOM 860 C C . LYS A 1 108 ? -29.609 -0.017 8.594 1 88.38 108 LYS A C 1
ATOM 862 O O . LYS A 1 108 ? -29.344 -1.082 9.156 1 88.38 108 LYS A O 1
ATOM 867 N N . SER A 1 109 ? -29.156 0.333 7.449 1 94.69 109 SER A N 1
ATOM 868 C CA . SER A 1 109 ? -28.266 -0.612 6.781 1 94.69 109 SER A CA 1
ATOM 869 C C . SER A 1 109 ? -27.297 0.105 5.852 1 94.69 109 SER A C 1
ATOM 871 O O . SER A 1 109 ? -27.516 1.257 5.477 1 94.69 109 SER A O 1
ATOM 873 N N . ILE A 1 110 ? -26.172 -0.477 5.656 1 97.38 110 ILE A N 1
ATOM 874 C CA . ILE A 1 110 ? -25.219 -0.068 4.629 1 97.38 110 ILE A CA 1
ATOM 875 C C . ILE A 1 110 ? -25.219 -1.082 3.488 1 97.38 110 ILE A C 1
ATOM 877 O O . ILE A 1 110 ? -25 -2.275 3.711 1 97.38 110 ILE A O 1
ATOM 881 N N . GLN A 1 111 ? -25.438 -0.598 2.273 1 97.38 111 GLN A N 1
ATOM 882 C CA . GLN A 1 111 ? -25.531 -1.486 1.119 1 97.38 111 GLN A CA 1
ATOM 883 C C . GLN A 1 111 ? -24.703 -0.96 -0.049 1 97.38 111 GLN A C 1
ATOM 885 O O . GLN A 1 111 ? -24.422 0.235 -0.121 1 97.38 111 GLN A O 1
ATOM 890 N N . VAL A 1 112 ? -24.328 -1.891 -0.883 1 97.44 112 VAL A N 1
ATOM 891 C CA . VAL A 1 112 ? -23.719 -1.487 -2.146 1 97.44 112 VAL A CA 1
ATOM 892 C C . VAL A 1 112 ? -24.766 -0.833 -3.041 1 97.44 112 VAL A C 1
ATOM 894 O O . VAL A 1 112 ? -25.891 -1.32 -3.143 1 97.44 112 VAL A O 1
ATOM 897 N N . LYS A 1 113 ? -24.391 0.254 -3.67 1 97.19 113 LYS A N 1
ATOM 898 C CA . LYS A 1 113 ? -25.297 0.959 -4.566 1 97.19 113 LYS A CA 1
ATOM 899 C C . LYS A 1 113 ? -25.75 0.058 -5.711 1 97.19 113 LYS A C 1
ATOM 901 O O . LYS A 1 113 ? -24.984 -0.772 -6.195 1 97.19 113 LYS A O 1
ATOM 906 N N . GLN A 1 114 ? -26.938 0.331 -6.184 1 94.94 114 GLN A N 1
ATOM 907 C CA . GLN A 1 114 ? -27.531 -0.465 -7.258 1 94.94 114 GLN A CA 1
ATOM 908 C C . GLN A 1 114 ? -26.688 -0.396 -8.523 1 94.94 114 GLN A C 1
ATOM 910 O O . GLN A 1 114 ? -26.562 -1.386 -9.25 1 94.94 114 GLN A O 1
ATOM 915 N N . SER A 1 115 ? -26.125 0.739 -8.766 1 95.38 115 SER A N 1
ATOM 916 C CA . SER A 1 115 ? -25.328 0.951 -9.969 1 95.38 115 SER A CA 1
ATOM 917 C C . SER A 1 115 ? -24.078 0.065 -9.969 1 95.38 115 SER A C 1
ATOM 919 O O . SER A 1 115 ? -23.484 -0.179 -11.023 1 95.38 115 SER A O 1
ATOM 921 N N . GLU A 1 116 ? -23.672 -0.399 -8.742 1 96.38 116 GLU A N 1
ATOM 922 C CA . GLU A 1 116 ? -22.453 -1.194 -8.617 1 96.38 116 GLU A CA 1
ATOM 923 C C . GLU A 1 116 ? -22.781 -2.676 -8.445 1 96.38 116 GLU A C 1
ATOM 925 O O . GLU A 1 116 ? -21.891 -3.527 -8.562 1 96.38 116 GLU A O 1
ATOM 930 N N . LEU A 1 117 ? -23.984 -2.986 -8.211 1 95.88 117 LEU A N 1
ATOM 931 C CA . LEU A 1 117 ? -24.391 -4.316 -7.773 1 95.88 117 LEU A CA 1
ATOM 932 C C . LEU A 1 117 ? -24.156 -5.348 -8.875 1 95.88 117 LEU A C 1
ATOM 934 O O . LEU A 1 117 ? -23.688 -6.453 -8.609 1 95.88 117 LEU A O 1
ATOM 938 N N . ASP A 1 118 ? -24.453 -5.008 -10.133 1 94.19 118 ASP A N 1
ATOM 939 C CA . ASP A 1 118 ? -24.328 -5.949 -11.242 1 94.19 118 ASP A CA 1
ATOM 940 C C . ASP A 1 118 ? -22.891 -6.449 -11.383 1 94.19 118 ASP A C 1
ATOM 942 O O . ASP A 1 118 ? -22.672 -7.621 -11.703 1 94.19 118 ASP A O 1
ATOM 946 N N . THR A 1 119 ? -22.031 -5.605 -11.086 1 94.25 119 THR A N 1
ATOM 947 C CA . THR A 1 119 ? -20.609 -5.93 -11.234 1 94.25 119 THR A CA 1
ATOM 948 C C . THR A 1 119 ? -20.078 -6.637 -9.992 1 94.25 119 THR A C 1
ATOM 950 O O . THR A 1 119 ? -19.359 -7.629 -10.094 1 94.25 119 THR A O 1
ATOM 953 N N . LEU A 1 120 ? -20.484 -6.211 -8.805 1 97.19 120 LEU A N 1
ATOM 954 C CA . LEU A 1 120 ? -19.828 -6.629 -7.566 1 97.19 120 LEU A CA 1
ATOM 955 C C . LEU A 1 120 ? -20.484 -7.895 -7.016 1 97.19 120 LEU A C 1
ATOM 957 O O . LEU A 1 120 ? -19.828 -8.68 -6.32 1 97.19 120 LEU A O 1
ATOM 961 N N . TYR A 1 121 ? -21.719 -8.141 -7.371 1 97.44 121 TYR A N 1
ATOM 962 C CA . TYR A 1 121 ? -22.438 -9.281 -6.816 1 97.44 121 TYR A CA 1
ATOM 963 C C . TYR A 1 121 ? -21.781 -10.594 -7.215 1 97.44 121 TYR A C 1
ATOM 965 O O . TYR A 1 121 ? -21.438 -11.406 -6.355 1 97.44 121 TYR A O 1
ATOM 973 N N . PRO A 1 122 ? -21.594 -10.789 -8.555 1 97.19 122 PRO A N 1
ATOM 974 C CA . PRO A 1 122 ? -20.969 -12.062 -8.922 1 97.19 122 PRO A CA 1
ATOM 975 C C . PRO A 1 122 ? -19.578 -12.227 -8.312 1 97.19 122 PRO A C 1
ATOM 977 O O . PRO A 1 122 ? -19.156 -13.352 -8.016 1 97.19 122 PRO A O 1
ATOM 980 N N . ILE A 1 123 ? -18.875 -11.172 -8.094 1 97.56 123 ILE A N 1
ATOM 981 C CA . ILE A 1 123 ? -17.516 -11.203 -7.547 1 97.56 123 ILE A CA 1
ATOM 982 C C . ILE A 1 123 ? -17.562 -11.633 -6.082 1 97.56 123 ILE A C 1
ATOM 984 O O . ILE A 1 123 ? -16.812 -12.523 -5.664 1 97.56 123 ILE A O 1
ATOM 988 N N . LEU A 1 124 ? -18.438 -11.008 -5.324 1 98.06 124 LEU A N 1
ATOM 989 C CA . LEU A 1 124 ? -18.562 -11.367 -3.914 1 98.06 124 LEU A CA 1
ATOM 990 C C . LEU A 1 124 ? -19.016 -12.812 -3.764 1 98.06 124 LEU A C 1
ATOM 992 O O . LEU A 1 124 ? -18.547 -13.531 -2.879 1 98.06 124 LEU A O 1
ATOM 996 N N . LYS A 1 125 ? -19.953 -13.211 -4.598 1 97.88 125 LYS A N 1
ATOM 997 C CA . LYS A 1 125 ? -20.438 -14.594 -4.559 1 97.88 125 LYS A CA 1
ATOM 998 C C . LYS A 1 125 ? -19.297 -15.578 -4.805 1 97.88 125 LYS A C 1
ATOM 1000 O O . LYS A 1 125 ? -19.141 -16.562 -4.07 1 97.88 125 LYS A O 1
ATOM 1005 N N . LYS A 1 126 ? -18.484 -15.32 -5.824 1 97.94 126 LYS A N 1
ATOM 1006 C CA . LYS A 1 126 ? -17.344 -16.172 -6.129 1 97.94 126 LYS A CA 1
ATOM 1007 C C . LYS A 1 126 ? -16.375 -16.234 -4.953 1 97.94 126 LYS A C 1
ATOM 1009 O O . LYS A 1 126 ? -15.844 -17.297 -4.633 1 97.94 126 LYS A O 1
ATOM 1014 N N . TYR A 1 127 ? -16.172 -15.148 -4.316 1 98.12 127 TYR A N 1
ATOM 1015 C CA . TYR A 1 127 ? -15.289 -15.086 -3.152 1 98.12 127 TYR A CA 1
ATOM 1016 C C . TYR A 1 127 ? -15.805 -15.977 -2.031 1 98.12 127 TYR A C 1
ATOM 1018 O O . TYR A 1 127 ? -15.055 -16.781 -1.469 1 98.12 127 TYR A O 1
ATOM 1026 N N . LYS A 1 128 ? -17.047 -15.758 -1.725 1 97.31 128 LYS A N 1
ATOM 1027 C CA . LYS A 1 128 ? -17.656 -16.516 -0.64 1 97.31 128 LYS A CA 1
ATOM 1028 C C . LYS A 1 128 ? -17.641 -18.016 -0.945 1 97.31 128 LYS A C 1
ATOM 1030 O O . LYS A 1 128 ? -17.359 -18.828 -0.065 1 97.31 128 LYS A O 1
ATOM 1035 N N . ASP A 1 129 ? -17.953 -18.359 -2.186 1 97.81 129 ASP A N 1
ATOM 1036 C CA . ASP A 1 129 ? -17.938 -19.766 -2.592 1 97.81 129 ASP A CA 1
ATOM 1037 C C . ASP A 1 129 ? -16.547 -20.375 -2.43 1 97.81 129 ASP A C 1
ATOM 1039 O O . ASP A 1 129 ? -16.391 -21.469 -1.905 1 97.81 129 ASP A O 1
ATOM 1043 N N . ALA A 1 130 ? -15.547 -19.672 -2.854 1 98.19 130 ALA A N 1
ATOM 1044 C CA . ALA A 1 130 ? -14.172 -20.172 -2.764 1 98.19 130 ALA A CA 1
ATOM 1045 C C . ALA A 1 130 ? -13.742 -20.344 -1.309 1 98.19 130 ALA A C 1
ATOM 1047 O O . ALA A 1 130 ? -13.117 -21.344 -0.957 1 98.19 130 ALA A O 1
ATOM 1048 N N . LYS A 1 131 ? -14.094 -19.406 -0.492 1 96.88 131 LYS A N 1
ATOM 1049 C CA . LYS A 1 131 ? -13.734 -19.469 0.922 1 96.88 131 LYS A CA 1
ATOM 1050 C C . LYS A 1 131 ? -14.469 -20.609 1.629 1 96.88 131 LYS A C 1
ATOM 1052 O O . LYS A 1 131 ? -13.852 -21.375 2.371 1 96.88 131 LYS A O 1
ATOM 1057 N N . ASN A 1 132 ? -15.742 -20.703 1.376 1 97.31 132 ASN A N 1
ATOM 1058 C CA . ASN A 1 132 ? -16.562 -21.734 2.014 1 97.31 132 ASN A CA 1
ATOM 1059 C C . ASN A 1 132 ? -16.094 -23.125 1.614 1 97.31 132 ASN A C 1
ATOM 1061 O O . ASN A 1 132 ? -16.141 -24.062 2.424 1 97.31 132 ASN A O 1
ATOM 1065 N N . ALA A 1 133 ? -15.68 -23.234 0.421 1 97.88 133 ALA A N 1
ATOM 1066 C CA . ALA A 1 133 ? -15.234 -24.531 -0.084 1 97.88 133 ALA A CA 1
ATOM 1067 C C . ALA A 1 133 ? -13.75 -24.766 0.201 1 97.88 133 ALA A C 1
ATOM 1069 O O . ALA A 1 133 ? -13.172 -25.75 -0.248 1 97.88 133 ALA A O 1
ATOM 1070 N N . ASN A 1 134 ? -13.078 -23.875 0.929 1 98.12 134 ASN A N 1
ATOM 1071 C CA . ASN A 1 134 ? -11.656 -23.969 1.259 1 98.12 134 ASN A CA 1
ATOM 1072 C C . ASN A 1 134 ? -10.797 -24.109 0.007 1 98.12 134 ASN A C 1
ATOM 1074 O O . ASN A 1 134 ? -9.945 -25 -0.065 1 98.12 134 ASN A O 1
ATOM 1078 N N . ARG A 1 135 ? -11.031 -23.25 -0.973 1 98.56 135 ARG A N 1
ATOM 1079 C CA . ARG A 1 135 ? -10.352 -23.422 -2.252 1 98.56 135 ARG A CA 1
ATOM 1080 C C . ARG A 1 135 ? -9.273 -22.359 -2.441 1 98.56 135 ARG A C 1
ATOM 1082 O O . ARG A 1 135 ? -8.57 -22.344 -3.457 1 98.56 135 ARG A O 1
ATOM 1089 N N . ILE A 1 136 ? -9.156 -21.438 -1.456 1 98.69 136 ILE A N 1
ATOM 1090 C CA . ILE A 1 136 ? -8.133 -20.406 -1.571 1 98.69 136 ILE A CA 1
ATOM 1091 C C . ILE A 1 136 ? -7.488 -20.156 -0.208 1 98.69 136 ILE A C 1
ATOM 1093 O O . ILE A 1 136 ? -8.188 -20.047 0.804 1 98.69 136 ILE A O 1
ATOM 1097 N N . LEU A 1 137 ? -6.195 -20.156 -0.126 1 98.69 137 LEU A N 1
ATOM 1098 C CA . LEU A 1 137 ? -5.391 -19.766 1.026 1 98.69 137 LEU A CA 1
ATOM 1099 C C . LEU A 1 137 ? -4.512 -18.562 0.69 1 98.69 137 LEU A C 1
ATOM 1101 O O . LEU A 1 137 ? -3.768 -18.594 -0.294 1 98.69 137 LEU A O 1
ATOM 1105 N N . THR A 1 138 ? -4.652 -17.516 1.413 1 98.25 138 THR A N 1
ATOM 1106 C CA . THR A 1 138 ? -3.836 -16.328 1.2 1 98.25 138 THR A CA 1
ATOM 1107 C C . THR A 1 138 ? -2.736 -16.219 2.254 1 98.25 138 THR A C 1
ATOM 1109 O O . THR A 1 138 ? -2.996 -16.391 3.445 1 98.25 138 THR A O 1
ATOM 1112 N N . VAL A 1 139 ? -1.517 -15.992 1.833 1 98.5 139 VAL A N 1
ATOM 1113 C CA . VAL A 1 139 ? -0.342 -15.922 2.695 1 98.5 139 VAL A CA 1
ATOM 1114 C C . VAL A 1 139 ? 0.457 -14.664 2.389 1 98.5 139 VAL A C 1
ATOM 1116 O O . VAL A 1 139 ? 1.126 -14.578 1.355 1 98.5 139 VAL A O 1
ATOM 1119 N N . PRO A 1 140 ? 0.416 -13.711 3.275 1 97.69 140 PRO A N 1
ATOM 1120 C CA . PRO A 1 140 ? 1.121 -12.453 2.992 1 97.69 140 PRO A CA 1
ATOM 1121 C C . PRO A 1 140 ? 2.611 -12.531 3.316 1 97.69 140 PRO A C 1
ATOM 1123 O O . PRO A 1 140 ? 3.021 -13.312 4.18 1 97.69 140 PRO A O 1
ATOM 1126 N N . PHE A 1 141 ? 3.461 -11.82 2.619 1 97.5 141 PHE A N 1
ATOM 1127 C CA . PHE A 1 141 ? 4.852 -11.508 2.918 1 97.5 141 PHE A CA 1
ATOM 1128 C C . PHE A 1 141 ? 5.133 -10.023 2.705 1 97.5 141 PHE A C 1
ATOM 1130 O O . PHE A 1 141 ? 4.316 -9.312 2.121 1 97.5 141 PHE A O 1
ATOM 1137 N N . THR A 1 142 ? 6.211 -9.539 3.213 1 94.12 142 THR A N 1
ATOM 1138 C CA . THR A 1 142 ? 6.59 -8.148 2.977 1 94.12 142 THR A CA 1
ATOM 1139 C C . THR A 1 142 ? 8.016 -8.062 2.432 1 94.12 142 THR A C 1
ATOM 1141 O O . THR A 1 142 ? 8.258 -7.402 1.42 1 94.12 142 THR A O 1
ATOM 1144 N N . THR A 1 143 ? 8.883 -8.781 3.062 1 93.06 143 THR A N 1
ATOM 1145 C CA . THR A 1 143 ? 10.289 -8.625 2.725 1 93.06 143 THR A CA 1
ATOM 1146 C C . THR A 1 143 ? 10.742 -9.719 1.763 1 93.06 143 THR A C 1
ATOM 1148 O O . THR A 1 143 ? 10.102 -10.766 1.66 1 93.06 143 THR A O 1
ATOM 1151 N N . LEU A 1 144 ? 11.875 -9.438 1.174 1 93.81 144 LEU A N 1
ATOM 1152 C CA . LEU A 1 144 ? 12.516 -10.43 0.312 1 93.81 144 LEU A CA 1
ATOM 1153 C C . LEU A 1 144 ? 12.789 -11.719 1.075 1 93.81 144 LEU A C 1
ATOM 1155 O O . LEU A 1 144 ? 12.539 -12.812 0.562 1 93.81 144 LEU A O 1
ATOM 1159 N N . ILE A 1 145 ? 13.211 -11.633 2.279 1 92.38 145 ILE A N 1
ATOM 1160 C CA . ILE A 1 145 ? 13.555 -12.797 3.08 1 92.38 145 ILE A CA 1
ATOM 1161 C C . ILE A 1 145 ? 12.305 -13.617 3.365 1 92.38 145 ILE A C 1
ATOM 1163 O O . ILE A 1 145 ? 12.305 -14.844 3.229 1 92.38 145 ILE A O 1
ATOM 1167 N N . GLU A 1 146 ? 11.273 -12.969 3.752 1 95.5 146 GLU A N 1
ATOM 1168 C CA . GLU A 1 146 ? 10 -13.656 3.971 1 95.5 146 GLU A CA 1
ATOM 1169 C C . GLU A 1 146 ? 9.547 -14.383 2.711 1 95.5 146 GLU A C 1
ATOM 1171 O O . GLU A 1 146 ? 9.148 -15.547 2.771 1 95.5 146 GLU A O 1
ATOM 1176 N N . TYR A 1 147 ? 9.633 -13.648 1.65 1 97.06 147 TYR A N 1
ATOM 1177 C CA . TYR A 1 147 ? 9.25 -14.227 0.369 1 97.06 147 TYR A CA 1
ATOM 1178 C C . TYR A 1 147 ? 10.055 -15.492 0.087 1 97.06 147 TYR A C 1
ATOM 1180 O O . TYR A 1 147 ? 9.484 -16.531 -0.274 1 97.06 147 TYR A O 1
ATOM 1188 N N . MET A 1 148 ? 11.328 -15.43 0.239 1 96.06 148 MET A N 1
ATOM 1189 C CA . MET A 1 148 ? 12.219 -16.547 -0.095 1 96.06 148 MET A CA 1
ATOM 1190 C C . MET A 1 148 ? 11.914 -17.766 0.761 1 96.06 148 MET A C 1
ATOM 1192 O O . MET A 1 148 ? 11.844 -18.875 0.249 1 96.06 148 MET A O 1
ATOM 1196 N N . TRP A 1 149 ? 11.711 -17.578 1.96 1 97.19 149 TRP A N 1
ATOM 1197 C CA . TRP A 1 149 ? 11.422 -18.688 2.861 1 97.19 149 TRP A CA 1
ATOM 1198 C C . TRP A 1 149 ? 10.062 -19.312 2.549 1 97.19 149 TRP A C 1
ATOM 1200 O O . TRP A 1 149 ? 9.945 -20.531 2.449 1 97.19 149 TRP A O 1
ATOM 1210 N N . LEU A 1 150 ? 9.094 -18.484 2.41 1 98.44 150 LEU A N 1
ATOM 1211 C CA . LEU A 1 150 ? 7.746 -18.984 2.158 1 98.44 150 LEU A CA 1
ATOM 1212 C C . LEU A 1 150 ? 7.668 -19.672 0.804 1 98.44 150 LEU A C 1
ATOM 1214 O O . LEU A 1 150 ? 6.965 -20.672 0.656 1 98.44 150 LEU A O 1
ATOM 1218 N N . LEU A 1 151 ? 8.367 -19.094 -0.147 1 98.25 151 LEU A N 1
ATOM 1219 C CA . LEU A 1 151 ? 8.43 -19.734 -1.453 1 98.25 151 LEU A CA 1
ATOM 1220 C C . LEU A 1 151 ? 9.039 -21.141 -1.343 1 98.25 151 LEU A C 1
ATOM 1222 O O . LEU A 1 151 ? 8.461 -22.109 -1.83 1 98.25 151 LEU A O 1
ATOM 1226 N N . ARG A 1 152 ? 10.188 -21.234 -0.678 1 97.5 152 ARG A N 1
ATOM 1227 C CA . ARG A 1 152 ? 10.867 -22.516 -0.512 1 97.5 152 ARG A CA 1
ATOM 1228 C C . ARG A 1 152 ? 9.945 -23.547 0.15 1 97.5 152 ARG A C 1
ATOM 1230 O O . ARG A 1 152 ? 9.75 -24.641 -0.377 1 97.5 152 ARG A O 1
ATOM 1237 N N . GLY A 1 153 ? 9.406 -23.156 1.284 1 98.19 153 GLY A N 1
ATOM 1238 C CA . GLY A 1 153 ? 8.539 -24.078 2.016 1 98.19 153 GLY A CA 1
ATOM 1239 C C . GLY A 1 153 ? 7.328 -24.516 1.215 1 98.19 153 GLY A C 1
ATOM 1240 O O . GLY A 1 153 ? 6.984 -25.703 1.208 1 98.19 153 GLY A O 1
ATOM 1241 N N . SER A 1 154 ? 6.691 -23.609 0.494 1 98.69 154 SER A N 1
ATOM 1242 C CA . SER A 1 154 ? 5.496 -23.922 -0.288 1 98.69 154 SER A CA 1
ATOM 1243 C C . SER A 1 154 ? 5.832 -24.828 -1.477 1 98.69 154 SER A C 1
ATOM 1245 O O . SER A 1 154 ? 5.109 -25.781 -1.76 1 98.69 154 SER A O 1
ATOM 1247 N N . CYS A 1 155 ? 6.938 -24.469 -2.146 1 98.31 155 CYS A N 1
ATOM 1248 C CA . CYS A 1 155 ? 7.355 -25.281 -3.291 1 98.31 155 CYS A CA 1
ATOM 1249 C C . CYS A 1 155 ? 7.609 -26.719 -2.885 1 98.31 155 CYS A C 1
ATOM 1251 O O . CYS A 1 155 ? 7.172 -27.641 -3.568 1 98.31 155 CYS A O 1
ATOM 1253 N N . MET A 1 156 ? 8.281 -26.906 -1.745 1 98.12 156 MET A N 1
ATOM 1254 C CA . MET A 1 156 ? 8.609 -28.25 -1.282 1 98.12 156 MET A CA 1
ATOM 1255 C C . MET A 1 156 ? 7.352 -29.047 -0.986 1 98.12 156 MET A C 1
ATOM 1257 O O . MET A 1 156 ? 7.332 -30.266 -1.147 1 98.12 156 MET A O 1
ATOM 1261 N N . LEU A 1 157 ? 6.316 -28.406 -0.575 1 98.25 157 LEU A N 1
ATOM 1262 C CA . LEU A 1 157 ? 5.051 -29.062 -0.257 1 98.25 157 LEU A CA 1
ATOM 1263 C C . LEU A 1 157 ? 4.254 -29.359 -1.524 1 98.25 157 LEU A C 1
ATOM 1265 O O . LEU A 1 157 ? 3.312 -30.156 -1.501 1 98.25 157 LEU A O 1
ATOM 1269 N N . MET A 1 158 ? 4.652 -28.734 -2.646 1 97.88 158 MET A N 1
ATOM 1270 C CA . MET A 1 158 ? 3.857 -28.812 -3.869 1 97.88 158 MET A CA 1
ATOM 1271 C C . MET A 1 158 ? 4.641 -29.5 -4.98 1 97.88 158 MET A C 1
ATOM 1273 O O . MET A 1 158 ? 4.52 -29.125 -6.152 1 97.88 158 MET A O 1
ATOM 1277 N N . ASP A 1 159 ? 5.457 -30.438 -4.633 1 97.38 159 ASP A N 1
ATOM 1278 C CA . ASP A 1 159 ? 6.281 -31.156 -5.602 1 97.38 159 ASP A CA 1
ATOM 1279 C C . ASP A 1 159 ? 5.527 -32.344 -6.195 1 97.38 159 ASP A C 1
ATOM 1281 O O . ASP A 1 159 ? 5.883 -33.5 -5.945 1 97.38 159 ASP A O 1
ATOM 1285 N N . THR A 1 160 ? 4.543 -32.062 -7.012 1 96.69 160 THR A N 1
ATOM 1286 C CA . THR A 1 160 ? 3.768 -33.062 -7.711 1 96.69 160 THR A CA 1
ATOM 1287 C C . THR A 1 160 ? 3.342 -32.562 -9.094 1 96.69 160 THR A C 1
ATOM 1289 O O . THR A 1 160 ? 3.354 -31.375 -9.352 1 96.69 160 THR A O 1
ATOM 1292 N N . LYS A 1 161 ? 2.889 -33.438 -9.961 1 95.38 161 LYS A N 1
ATOM 1293 C CA . LYS A 1 161 ? 2.438 -33.125 -11.305 1 95.38 161 LYS A CA 1
ATOM 1294 C C . LYS A 1 161 ? 1.132 -32.344 -11.266 1 95.38 161 LYS A C 1
ATOM 1296 O O . LYS A 1 161 ? 0.741 -31.719 -12.266 1 95.38 161 LYS A O 1
ATOM 1301 N N . TYR A 1 162 ? 0.433 -32.375 -10.148 1 96.44 162 TYR A N 1
ATOM 1302 C CA . TYR A 1 162 ? -0.82 -31.656 -9.984 1 96.44 162 TYR A CA 1
ATOM 1303 C C . TYR A 1 162 ? -0.561 -30.172 -9.711 1 96.44 162 TYR A C 1
ATOM 1305 O O . TYR A 1 162 ? -1.475 -29.359 -9.797 1 96.44 162 TYR A O 1
ATOM 1313 N N . SER A 1 163 ? 0.699 -29.844 -9.391 1 98 163 SER A N 1
ATOM 1314 C CA . SER A 1 163 ? 1.036 -28.516 -8.898 1 98 163 SER A CA 1
ATOM 1315 C C . SER A 1 163 ? 1.529 -27.609 -10.023 1 98 163 SER A C 1
ATOM 1317 O O . SER A 1 163 ? 2.316 -28.031 -10.867 1 98 163 SER A O 1
ATOM 1319 N N . LEU A 1 164 ? 0.979 -26.438 -10.07 1 98.75 164 LEU A N 1
ATOM 1320 C CA . LEU A 1 164 ? 1.424 -25.344 -10.93 1 98.75 164 LEU A CA 1
ATOM 1321 C C . LEU A 1 164 ? 2.02 -24.203 -10.109 1 98.75 164 LEU A C 1
ATOM 1323 O O . LEU A 1 164 ? 1.4 -23.75 -9.148 1 98.75 164 LEU A O 1
ATOM 1327 N N . LEU A 1 165 ? 3.258 -23.828 -10.344 1 98.88 165 LEU A N 1
ATOM 1328 C CA . LEU A 1 165 ? 3.9 -22.688 -9.711 1 98.88 165 LEU A CA 1
ATOM 1329 C C . LEU A 1 165 ? 3.906 -21.484 -10.648 1 98.88 165 LEU A C 1
ATOM 1331 O O . LEU A 1 165 ? 4.586 -21.484 -11.672 1 98.88 165 LEU A O 1
ATOM 1335 N N . TYR A 1 166 ? 3.062 -20.5 -10.359 1 98.88 166 TYR A N 1
ATOM 1336 C CA . TYR A 1 166 ? 2.869 -19.25 -11.078 1 98.88 166 TYR A CA 1
ATOM 1337 C C . TYR A 1 166 ? 3.613 -18.109 -10.406 1 98.88 166 TYR A C 1
ATOM 1339 O O . TYR A 1 166 ? 3.055 -17.422 -9.547 1 98.88 166 TYR A O 1
ATOM 1347 N N . LEU A 1 167 ? 4.895 -17.844 -10.773 1 98.44 167 LEU A N 1
ATOM 1348 C CA . LEU A 1 167 ? 5.809 -17 -10.023 1 98.44 167 LEU A CA 1
ATOM 1349 C C . LEU A 1 167 ? 5.797 -15.57 -10.57 1 98.44 167 LEU A C 1
ATOM 1351 O O . LEU A 1 167 ? 6.77 -15.133 -11.188 1 98.44 167 LEU A O 1
ATOM 1355 N N . ALA A 1 168 ? 4.766 -14.781 -10.195 1 97.69 168 ALA A N 1
ATOM 1356 C CA . ALA A 1 168 ? 4.504 -13.492 -10.812 1 97.69 168 ALA A CA 1
ATOM 1357 C C . ALA A 1 168 ? 4.957 -12.344 -9.906 1 97.69 168 ALA A C 1
ATOM 1359 O O . ALA A 1 168 ? 4.824 -11.172 -10.266 1 97.69 168 ALA A O 1
ATOM 1360 N N . ALA A 1 169 ? 5.52 -12.602 -8.742 1 97.19 169 ALA A N 1
ATOM 1361 C CA . ALA A 1 169 ? 5.953 -11.531 -7.844 1 97.19 169 ALA A CA 1
ATOM 1362 C C . ALA A 1 169 ? 7.16 -10.789 -8.414 1 97.19 169 ALA A C 1
ATOM 1364 O O . ALA A 1 169 ? 8.016 -11.398 -9.07 1 97.19 169 ALA A O 1
ATOM 1365 N N . ALA A 1 170 ? 7.172 -9.492 -8.164 1 94.19 170 ALA A N 1
ATOM 1366 C CA . ALA A 1 170 ? 8.359 -8.695 -8.445 1 94.19 170 ALA A CA 1
ATOM 1367 C C . ALA A 1 170 ? 9.398 -8.844 -7.34 1 94.19 170 ALA A C 1
ATOM 1369 O O . ALA A 1 170 ? 9.336 -8.148 -6.32 1 94.19 170 ALA A O 1
ATOM 1370 N N . VAL A 1 171 ? 10.367 -9.68 -7.609 1 92.94 171 VAL A N 1
ATOM 1371 C CA . VAL A 1 171 ? 11.359 -10.031 -6.594 1 92.94 171 VAL A CA 1
ATOM 1372 C C . VAL A 1 171 ? 12.617 -9.195 -6.793 1 92.94 171 VAL A C 1
ATOM 1374 O O . VAL A 1 171 ? 13.133 -9.094 -7.91 1 92.94 171 VAL A O 1
ATOM 1377 N N . SER A 1 172 ? 13.07 -8.68 -5.715 1 88.44 172 SER A N 1
ATOM 1378 C CA . SER A 1 172 ? 14.289 -7.883 -5.785 1 88.44 172 SER A CA 1
ATOM 1379 C C . SER A 1 172 ? 15.469 -8.727 -6.262 1 88.44 172 SER A C 1
ATOM 1381 O O . SER A 1 172 ? 15.648 -9.867 -5.816 1 88.44 172 SER A O 1
ATOM 1383 N N . ASP A 1 173 ? 16.203 -8.078 -7.148 1 82.5 173 ASP A N 1
ATOM 1384 C CA . ASP A 1 173 ? 17.422 -8.727 -7.598 1 82.5 173 ASP A CA 1
ATOM 1385 C C . ASP A 1 173 ? 18.578 -8.43 -6.648 1 82.5 173 ASP A C 1
ATOM 1387 O O . ASP A 1 173 ? 19.641 -9.055 -6.742 1 82.5 173 ASP A O 1
ATOM 1391 N N . PHE A 1 174 ? 18.281 -7.492 -5.695 1 80.94 174 PHE A N 1
ATOM 1392 C CA . PHE A 1 174 ? 19.344 -7.062 -4.797 1 80.94 174 PHE A CA 1
ATOM 1393 C C . PHE A 1 174 ? 18.875 -7.102 -3.344 1 80.94 174 PHE A C 1
ATOM 1395 O O . PHE A 1 174 ? 17.688 -7 -3.068 1 80.94 174 PHE A O 1
ATOM 1402 N N . TYR A 1 175 ? 19.812 -7.332 -2.547 1 81.19 175 TYR A N 1
ATOM 1403 C CA . TYR A 1 175 ? 19.547 -7.23 -1.117 1 81.19 175 TYR A CA 1
ATOM 1404 C C . TYR A 1 175 ? 20.734 -6.621 -0.384 1 81.19 175 TYR A C 1
ATOM 1406 O O . TYR A 1 175 ? 21.781 -6.387 -0.981 1 81.19 175 TYR A O 1
ATOM 1414 N N . ILE A 1 176 ? 20.5 -6.207 0.793 1 77.56 176 ILE A N 1
ATOM 1415 C CA . ILE A 1 176 ? 21.547 -5.719 1.68 1 77.56 176 ILE A CA 1
ATOM 1416 C C . ILE A 1 176 ? 21.812 -6.742 2.781 1 77.56 176 ILE A C 1
ATOM 1418 O O . ILE A 1 176 ? 20.922 -7.059 3.572 1 77.56 176 ILE A O 1
ATOM 1422 N N . PRO A 1 177 ? 23.062 -7.18 2.773 1 74.75 177 PRO A N 1
ATOM 1423 C CA . PRO A 1 177 ? 23.375 -8.125 3.846 1 74.75 177 PRO A CA 1
ATOM 1424 C C . PRO A 1 177 ? 23.234 -7.512 5.234 1 74.75 177 PRO A C 1
ATOM 1426 O O . PRO A 1 177 ? 23.562 -6.344 5.438 1 74.75 177 PRO A O 1
ATOM 1429 N N . PRO A 1 178 ? 22.719 -8.344 6.188 1 71.38 178 PRO A N 1
ATOM 1430 C CA . PRO A 1 178 ? 22.547 -7.828 7.547 1 71.38 178 PRO A CA 1
ATOM 1431 C C . PRO A 1 178 ? 23.828 -7.219 8.117 1 71.38 178 PRO A C 1
ATOM 1433 O O . PRO A 1 178 ? 23.766 -6.238 8.859 1 71.38 178 PRO A O 1
ATOM 1436 N N . SER A 1 179 ? 24.938 -7.781 7.84 1 70.88 179 SER A N 1
ATOM 1437 C CA . SER A 1 179 ? 26.219 -7.309 8.344 1 70.88 179 SER A CA 1
ATOM 1438 C C . SER A 1 179 ? 26.531 -5.902 7.836 1 70.88 179 SER A C 1
ATOM 1440 O O . SER A 1 179 ? 27.312 -5.172 8.453 1 70.88 179 SER A O 1
ATOM 1442 N N . GLU A 1 180 ? 25.922 -5.555 6.746 1 68.25 180 GLU A N 1
ATOM 1443 C CA . GLU A 1 180 ? 26.188 -4.254 6.141 1 68.25 180 GLU A CA 1
ATOM 1444 C C . GLU A 1 180 ? 25.094 -3.246 6.492 1 68.25 180 GLU A C 1
ATOM 1446 O O . GLU A 1 180 ? 25.219 -2.057 6.191 1 68.25 180 GLU A O 1
ATOM 1451 N N . MET A 1 181 ? 24.016 -3.705 7.055 1 62.28 181 MET A N 1
ATOM 1452 C CA . MET A 1 181 ? 22.938 -2.82 7.449 1 62.28 181 MET A CA 1
ATOM 1453 C C . MET A 1 181 ? 23.344 -1.92 8.609 1 62.28 181 MET A C 1
ATOM 1455 O O . MET A 1 181 ? 22.922 -0.767 8.688 1 62.28 181 MET A O 1
ATOM 1459 N N . ALA A 1 182 ? 23.969 -2.508 9.672 1 52.44 182 ALA A N 1
ATOM 1460 C CA . ALA A 1 182 ? 24.391 -1.797 10.883 1 52.44 182 ALA A CA 1
ATOM 1461 C C . ALA A 1 182 ? 25.203 -0.557 10.531 1 52.44 182 ALA A C 1
ATOM 1463 O O . ALA A 1 182 ? 25.109 0.472 11.203 1 52.44 182 ALA A O 1
ATOM 1464 N N . GLU A 1 183 ? 25.922 -0.641 9.609 1 49.91 183 GLU A N 1
ATOM 1465 C CA . GLU A 1 183 ? 26.906 0.387 9.281 1 49.91 183 GLU A CA 1
ATOM 1466 C C . GLU A 1 183 ? 26.25 1.562 8.555 1 49.91 183 GLU A C 1
ATOM 1468 O O . GLU A 1 183 ? 26.766 2.684 8.602 1 49.91 183 GLU A O 1
ATOM 1473 N N . HIS A 1 184 ? 25.203 1.398 8.023 1 48.31 184 HIS A N 1
ATOM 1474 C CA . HIS A 1 184 ? 24.656 2.488 7.227 1 48.31 184 HIS A CA 1
ATOM 1475 C C . HIS A 1 184 ? 23.844 3.449 8.086 1 48.31 184 HIS A C 1
ATOM 1477 O O . HIS A 1 184 ? 23.016 4.191 7.574 1 48.31 184 HIS A O 1
ATOM 1483 N N . LYS A 1 185 ? 24.297 3.488 9.422 1 42.16 185 LYS A N 1
ATOM 1484 C CA . LYS A 1 185 ? 23.641 4.605 10.094 1 42.16 185 LYS A CA 1
ATOM 1485 C C . LYS A 1 185 ? 23.875 5.914 9.336 1 42.16 185 LYS A C 1
ATOM 1487 O O . LYS A 1 185 ? 25 6.395 9.258 1 42.16 185 LYS A O 1
ATOM 1492 N N . VAL A 1 186 ? 23.047 6.188 8.312 1 47.59 186 VAL A N 1
ATOM 1493 C CA . VAL A 1 186 ? 23.047 7.445 7.566 1 47.59 186 VAL A CA 1
ATOM 1494 C C . VAL A 1 186 ? 23.234 8.617 8.531 1 47.59 186 VAL A C 1
ATOM 1496 O O . VAL A 1 186 ? 22.281 9.062 9.164 1 47.59 186 VAL A O 1
ATOM 1499 N N . GLN A 1 187 ? 24.25 8.531 9.453 1 40.28 187 GLN A N 1
ATOM 1500 C CA . GLN A 1 187 ? 24.5 9.781 10.172 1 40.28 187 GLN A CA 1
ATOM 1501 C C . GLN A 1 187 ? 24.922 10.891 9.211 1 40.28 187 GLN A C 1
ATOM 1503 O O . GLN A 1 187 ? 25.719 10.664 8.305 1 40.28 187 GLN A O 1
ATOM 1508 N N . SER A 1 188 ? 24.094 11.922 9.055 1 44.22 188 SER A N 1
ATOM 1509 C CA . SER A 1 188 ? 24.266 13.148 8.289 1 44.22 188 SER A CA 1
ATOM 1510 C C . SER A 1 188 ? 25.703 13.633 8.305 1 44.22 188 SER A C 1
ATOM 1512 O O . SER A 1 188 ? 26.094 14.508 7.523 1 44.22 188 SER A O 1
ATOM 1514 N N . ASN A 1 189 ? 26.484 13.273 9.227 1 44.62 189 ASN A N 1
ATOM 1515 C CA . ASN A 1 189 ? 27.672 14.109 9.375 1 44.62 189 ASN A CA 1
ATOM 1516 C C . ASN A 1 189 ? 28.703 13.797 8.297 1 44.62 189 ASN A C 1
ATOM 1518 O O . ASN A 1 189 ? 29.562 14.633 7.992 1 44.62 189 ASN A O 1
ATOM 1522 N N . ASP A 1 190 ? 28.906 12.633 7.863 1 47.41 190 ASP A N 1
ATOM 1523 C CA . ASP A 1 190 ? 30.078 12.328 7.047 1 47.41 190 ASP A CA 1
ATOM 1524 C C . ASP A 1 190 ? 29.672 11.859 5.652 1 47.41 190 ASP A C 1
ATOM 1526 O O . ASP A 1 190 ? 29.547 10.656 5.41 1 47.41 190 ASP A O 1
ATOM 1530 N N . GLY A 1 191 ? 29.203 12.609 4.754 1 55.47 191 GLY A N 1
ATOM 1531 C CA . GLY A 1 191 ? 28.969 12.461 3.324 1 55.47 191 GLY A CA 1
ATOM 1532 C C . GLY A 1 191 ? 27.672 11.75 2.996 1 55.47 191 GLY A C 1
ATOM 1533 O O . GLY A 1 191 ? 26.891 11.422 3.893 1 55.47 191 GLY A O 1
ATOM 1534 N N . PRO A 1 192 ? 27.406 11.688 1.624 1 61.81 192 PRO A N 1
ATOM 1535 C CA . PRO A 1 192 ? 26.156 11.039 1.219 1 61.81 192 PRO A CA 1
ATOM 1536 C C . PRO A 1 192 ? 26.141 9.547 1.544 1 61.81 192 PRO A C 1
ATOM 1538 O O . PRO A 1 192 ? 27.125 8.844 1.297 1 61.81 192 PRO A O 1
ATOM 1541 N N . PRO A 1 193 ? 25.203 9.109 2.27 1 70.75 193 PRO A N 1
ATOM 1542 C CA . PRO A 1 193 ? 25.125 7.676 2.568 1 70.75 193 PRO A CA 1
ATOM 1543 C C . PRO A 1 193 ? 25.156 6.809 1.312 1 70.75 193 PRO A C 1
ATOM 1545 O O . PRO A 1 193 ? 24.594 7.191 0.283 1 70.75 193 PRO A O 1
ATOM 1548 N N . MET A 1 194 ? 26.078 5.852 1.305 1 73.94 194 MET A N 1
ATOM 1549 C CA . MET A 1 194 ? 26.188 4.887 0.213 1 73.94 194 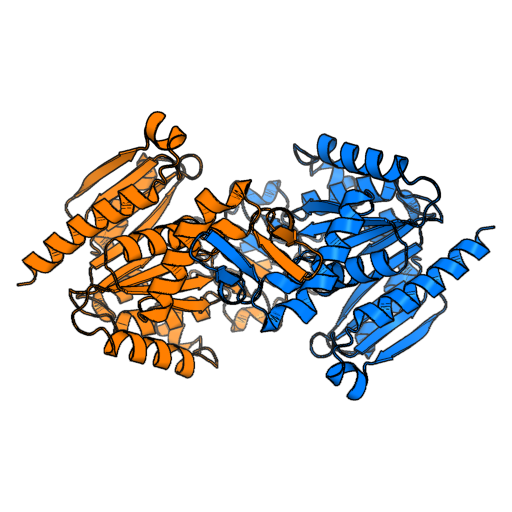MET A CA 1
ATOM 1550 C C . MET A 1 194 ? 25.594 3.543 0.615 1 73.94 194 MET A C 1
ATOM 1552 O O . MET A 1 194 ? 25.844 3.049 1.715 1 73.94 194 MET A O 1
ATOM 1556 N N . ILE A 1 195 ? 24.672 3.1 -0.233 1 74.56 195 ILE A N 1
ATOM 1557 C CA . ILE A 1 195 ? 24.094 1.776 0.002 1 74.56 195 ILE A CA 1
ATOM 1558 C C . ILE A 1 195 ? 24.688 0.778 -0.993 1 74.56 195 ILE A C 1
ATOM 1560 O O . ILE A 1 195 ? 24.594 0.977 -2.207 1 74.56 195 ILE A O 1
ATOM 1564 N N . ALA A 1 196 ? 25.375 -0.202 -0.393 1 74.38 196 ALA A N 1
ATOM 1565 C CA . ALA A 1 196 ? 25.875 -1.278 -1.241 1 74.38 196 ALA A CA 1
ATOM 1566 C C . ALA A 1 196 ? 24.859 -2.41 -1.357 1 74.38 196 ALA A C 1
ATOM 1568 O O . ALA A 1 196 ? 24.438 -2.984 -0.349 1 74.38 196 ALA A O 1
ATOM 1569 N N . LEU A 1 197 ? 24.438 -2.627 -2.568 1 78.38 197 LEU A N 1
ATOM 1570 C CA . LEU A 1 197 ? 23.5 -3.711 -2.816 1 78.38 197 LEU A CA 1
ATOM 1571 C C . LEU A 1 197 ? 24.219 -4.965 -3.291 1 78.38 197 LEU A C 1
ATOM 1573 O O . LEU A 1 197 ? 25.266 -4.875 -3.936 1 78.38 197 LEU A O 1
ATOM 1577 N N . ARG A 1 198 ? 23.734 -6.098 -2.762 1 81.75 198 ARG A N 1
ATOM 1578 C CA . ARG A 1 198 ? 24.234 -7.383 -3.219 1 81.75 198 ARG A CA 1
ATOM 1579 C C . ARG A 1 198 ? 23.188 -8.133 -4.039 1 81.75 198 ARG A C 1
ATOM 1581 O O . ARG A 1 198 ? 21.984 -7.949 -3.834 1 81.75 198 ARG A O 1
ATOM 1588 N N . LEU A 1 199 ? 23.703 -8.992 -4.891 1 82.06 199 LEU A N 1
ATOM 1589 C CA . LEU A 1 199 ? 22.797 -9.766 -5.734 1 82.06 199 LEU A CA 1
ATOM 1590 C C . LEU A 1 199 ? 22.094 -10.852 -4.93 1 82.06 199 LEU A C 1
ATOM 1592 O O . LEU A 1 199 ? 22.719 -11.523 -4.105 1 82.06 199 LEU A O 1
ATOM 1596 N N . VAL A 1 200 ? 20.797 -10.922 -5.121 1 83.25 200 VAL A N 1
ATOM 1597 C CA . VAL A 1 200 ? 20.047 -12.031 -4.559 1 83.25 200 VAL A CA 1
ATOM 1598 C C . VAL A 1 200 ? 20.297 -13.297 -5.367 1 83.25 200 VAL A C 1
ATOM 1600 O O . VAL A 1 200 ? 20.297 -13.266 -6.602 1 83.25 200 VAL A O 1
ATOM 1603 N N . PRO A 1 201 ? 20.609 -14.383 -4.637 1 83.38 201 PRO A N 1
ATOM 1604 C CA . PRO A 1 201 ? 20.766 -15.609 -5.41 1 83.38 201 PRO A CA 1
ATOM 1605 C C . PRO A 1 201 ? 19.484 -16 -6.156 1 83.38 201 PRO A C 1
ATOM 1607 O O . PRO A 1 201 ? 18.375 -15.82 -5.641 1 83.38 201 PRO A O 1
ATOM 1610 N N . LYS A 1 202 ? 19.672 -16.375 -7.363 1 79.81 202 LYS A N 1
ATOM 1611 C CA . LYS A 1 202 ? 18.531 -16.828 -8.148 1 79.81 202 LYS A CA 1
ATOM 1612 C C . LYS A 1 202 ? 18.031 -18.172 -7.656 1 79.81 202 LYS A C 1
ATOM 1614 O O . LYS A 1 202 ? 18.75 -19.172 -7.715 1 79.81 202 LYS A O 1
ATOM 1619 N N . VAL A 1 203 ? 16.859 -18.172 -7.211 1 87.88 203 VAL A N 1
ATOM 1620 C CA . VAL A 1 203 ? 16.344 -19.359 -6.562 1 87.88 203 VAL A CA 1
ATOM 1621 C C . VAL A 1 203 ? 15.562 -20.203 -7.574 1 87.88 203 VAL A C 1
ATOM 1623 O O . VAL A 1 203 ? 15.164 -21.344 -7.273 1 87.88 203 VAL A O 1
ATOM 1626 N N . LEU A 1 204 ? 15.438 -19.688 -8.773 1 92.38 204 LEU A N 1
ATOM 1627 C CA . LEU A 1 204 ? 14.641 -20.406 -9.75 1 92.38 204 LEU A CA 1
ATOM 1628 C C . LEU A 1 204 ? 15.242 -21.781 -10.023 1 92.38 204 LEU A C 1
ATOM 1630 O O . LEU A 1 204 ? 14.516 -22.766 -10.211 1 92.38 204 LEU A O 1
ATOM 1634 N N . TYR A 1 205 ? 16.516 -21.906 -9.953 1 92.31 205 TYR A N 1
ATOM 1635 C CA . TYR A 1 205 ? 17.156 -23.188 -10.141 1 92.31 205 TYR A CA 1
ATOM 1636 C C . TYR A 1 205 ? 16.766 -24.172 -9.039 1 92.31 205 TYR A C 1
ATOM 1638 O O . TYR A 1 205 ? 16.469 -25.328 -9.312 1 92.31 205 TYR A O 1
ATOM 1646 N N . ALA A 1 206 ? 16.828 -23.688 -7.84 1 94.56 206 ALA A N 1
ATOM 1647 C CA . ALA A 1 206 ? 16.438 -24.547 -6.719 1 94.56 206 ALA A CA 1
ATOM 1648 C C . ALA A 1 206 ? 14.977 -24.953 -6.828 1 94.56 206 ALA A C 1
ATOM 1650 O O . ALA A 1 206 ? 14.625 -26.094 -6.547 1 94.56 206 ALA A O 1
ATOM 1651 N N . VAL A 1 207 ? 14.125 -24.047 -7.281 1 97.19 207 VAL A N 1
ATOM 1652 C CA . VAL A 1 207 ? 12.703 -24.328 -7.445 1 97.19 207 VAL A CA 1
ATOM 1653 C C . VAL A 1 207 ? 12.516 -25.453 -8.453 1 97.19 207 VAL A C 1
ATOM 1655 O O . VAL A 1 207 ? 11.797 -26.422 -8.188 1 97.19 207 VAL A O 1
ATOM 1658 N N . THR A 1 208 ? 13.234 -25.406 -9.547 1 96.88 208 THR A N 1
ATOM 1659 C CA . THR A 1 208 ? 12.984 -26.297 -10.672 1 96.88 208 THR A CA 1
ATOM 1660 C C . THR A 1 208 ? 13.672 -27.641 -10.453 1 96.88 208 THR A C 1
ATOM 1662 O O . THR A 1 208 ? 13.195 -28.672 -10.953 1 96.88 208 THR A O 1
ATOM 1665 N N . HIS A 1 209 ? 14.805 -27.703 -9.695 1 95.69 209 HIS A N 1
ATOM 1666 C CA . HIS A 1 209 ? 15.617 -28.906 -9.664 1 95.69 209 HIS A CA 1
ATOM 1667 C C . HIS A 1 209 ? 15.578 -29.562 -8.281 1 95.69 209 HIS A C 1
ATOM 1669 O O . HIS A 1 209 ? 15.859 -30.75 -8.148 1 95.69 209 HIS A O 1
ATOM 1675 N N . ILE A 1 210 ? 15.234 -28.812 -7.293 1 95.94 210 ILE A N 1
ATOM 1676 C CA . ILE A 1 210 ? 15.398 -29.328 -5.941 1 95.94 210 ILE A CA 1
ATOM 1677 C C . ILE A 1 210 ? 14.062 -29.281 -5.203 1 95.94 210 ILE A C 1
ATOM 1679 O O . ILE A 1 210 ? 13.57 -30.297 -4.727 1 95.94 210 ILE A O 1
ATOM 1683 N N . TRP A 1 211 ? 13.406 -28.219 -5.184 1 97.75 211 TRP A N 1
ATOM 1684 C CA . TRP A 1 211 ? 12.258 -28 -4.305 1 97.75 211 TRP A CA 1
ATOM 1685 C C . TRP A 1 211 ? 10.984 -28.562 -4.926 1 97.75 211 TRP A C 1
ATOM 1687 O O . TRP A 1 211 ? 10.156 -29.172 -4.234 1 97.75 211 TRP A O 1
ATOM 1697 N N . ALA A 1 212 ? 10.773 -28.359 -6.277 1 98.06 212 ALA A N 1
ATOM 1698 C CA . ALA A 1 212 ? 9.539 -28.797 -6.918 1 98.06 212 ALA A CA 1
ATOM 1699 C C . ALA A 1 212 ? 9.797 -29.266 -8.352 1 98.06 212 ALA A C 1
ATOM 1701 O O . ALA A 1 212 ? 9.141 -28.797 -9.289 1 98.06 212 ALA A O 1
ATOM 1702 N N . PRO A 1 213 ? 10.688 -30.234 -8.531 1 96.94 213 PRO A N 1
ATOM 1703 C CA . PRO A 1 213 ? 11.039 -30.672 -9.883 1 96.94 213 PRO A CA 1
ATOM 1704 C C . PRO A 1 213 ? 9.867 -31.312 -10.617 1 96.94 213 PRO A C 1
ATOM 1706 O O . PRO A 1 213 ? 9.891 -31.422 -11.844 1 96.94 213 PRO A O 1
ATOM 1709 N N . ASN A 1 214 ? 8.828 -31.688 -9.922 1 97.12 214 ASN A N 1
ATOM 1710 C CA . ASN A 1 214 ? 7.73 -32.406 -10.562 1 97.12 214 ASN A CA 1
ATOM 1711 C C . ASN A 1 214 ? 6.555 -31.469 -10.859 1 97.12 214 ASN A C 1
ATOM 1713 O O . ASN A 1 214 ? 5.555 -31.891 -11.438 1 97.12 214 ASN A O 1
ATOM 1717 N N . ALA A 1 215 ? 6.66 -30.203 -10.5 1 97.88 215 ALA A N 1
ATOM 1718 C CA . ALA A 1 215 ? 5.586 -29.234 -10.719 1 97.88 215 ALA A CA 1
ATOM 1719 C C . ALA A 1 215 ? 5.727 -28.562 -12.086 1 97.88 215 ALA A C 1
ATOM 1721 O O . ALA A 1 215 ? 6.789 -28.625 -12.711 1 97.88 215 ALA A O 1
ATOM 1722 N N . TYR A 1 216 ? 4.625 -28.016 -12.625 1 98.25 216 TYR A N 1
ATOM 1723 C CA . TYR A 1 216 ? 4.652 -27.125 -13.781 1 98.25 216 TYR A CA 1
ATOM 1724 C C . TYR A 1 216 ? 5.004 -25.703 -13.375 1 98.25 216 TYR A C 1
ATOM 1726 O O . TYR A 1 216 ? 4.254 -25.062 -12.633 1 98.25 216 TYR A O 1
ATOM 1734 N N . ILE A 1 217 ? 6.102 -25.172 -13.867 1 98.56 217 ILE A N 1
ATOM 1735 C CA . ILE A 1 217 ? 6.652 -23.938 -13.312 1 98.56 217 ILE A CA 1
ATOM 1736 C C . ILE A 1 217 ? 6.656 -22.859 -14.391 1 98.56 217 ILE A C 1
ATOM 1738 O O . ILE A 1 217 ? 7.148 -23.078 -15.5 1 98.56 217 ILE A O 1
ATOM 1742 N N . ILE A 1 218 ? 6.074 -21.703 -14.023 1 98.62 218 ILE A N 1
ATOM 1743 C CA . ILE A 1 218 ? 5.965 -20.531 -14.898 1 98.62 218 ILE A CA 1
ATOM 1744 C C . ILE A 1 218 ? 6.664 -19.344 -14.258 1 98.62 218 ILE A C 1
ATOM 1746 O O . ILE A 1 218 ? 6.387 -19 -13.102 1 98.62 218 ILE A O 1
ATOM 1750 N N . SER A 1 219 ? 7.562 -18.734 -14.945 1 97.88 219 SER A N 1
ATOM 1751 C CA . SER A 1 219 ? 8.164 -17.469 -14.523 1 97.88 219 SER A CA 1
ATOM 1752 C C . SER A 1 219 ? 7.699 -16.312 -15.406 1 97.88 219 SER A C 1
ATOM 1754 O O . SER A 1 219 ? 7.059 -16.531 -16.438 1 97.88 219 SER A O 1
ATOM 1756 N N . PHE A 1 220 ? 7.965 -15.109 -14.953 1 96.81 220 PHE A N 1
ATOM 1757 C CA . PHE A 1 220 ? 7.551 -13.898 -15.664 1 96.81 220 PHE A CA 1
ATOM 1758 C C . PHE A 1 220 ? 8.75 -13.008 -15.953 1 96.81 220 PHE A C 1
ATOM 1760 O O . PHE A 1 220 ? 9.734 -13.008 -15.211 1 96.81 220 PHE A O 1
ATOM 1767 N N . LYS A 1 221 ? 8.688 -12.281 -17.094 1 93.62 221 LYS A N 1
ATOM 1768 C CA . LYS A 1 221 ? 9.719 -11.312 -17.453 1 93.62 221 LYS A CA 1
ATOM 1769 C C . LYS A 1 221 ? 9.102 -10.031 -18 1 93.62 221 LYS A C 1
ATOM 1771 O O . LYS A 1 221 ? 8.133 -10.078 -18.75 1 93.62 221 LYS A O 1
ATOM 1776 N N . LEU A 1 222 ? 9.578 -8.945 -17.531 1 89.88 222 LEU A N 1
ATOM 1777 C CA . LEU A 1 222 ? 9.219 -7.613 -18.016 1 89.88 222 LEU A CA 1
ATOM 1778 C C . LEU A 1 222 ? 10.414 -6.926 -18.672 1 89.88 222 LEU A C 1
ATOM 1780 O O . LEU A 1 222 ? 11.492 -6.844 -18.078 1 89.88 222 LEU A O 1
ATOM 1784 N N . GLU A 1 223 ? 10.234 -6.5 -19.906 1 86.88 223 GLU A N 1
ATOM 1785 C CA . GLU A 1 223 ? 11.32 -5.836 -20.609 1 86.88 223 GLU A CA 1
ATOM 1786 C C . GLU A 1 223 ? 10.812 -4.648 -21.422 1 86.88 223 GLU A C 1
ATOM 1788 O O . GLU A 1 223 ? 9.609 -4.383 -21.453 1 86.88 223 GLU A O 1
ATOM 1793 N N . THR A 1 224 ? 11.672 -3.871 -21.938 1 82.75 224 THR A N 1
ATOM 1794 C CA . THR A 1 224 ? 11.336 -2.66 -22.672 1 82.75 224 THR A CA 1
ATOM 1795 C C . THR A 1 224 ? 11.211 -2.955 -24.172 1 82.75 224 THR A C 1
ATOM 1797 O O . THR A 1 224 ? 10.656 -2.152 -24.922 1 82.75 224 THR A O 1
ATOM 1800 N N . ASP A 1 225 ? 11.773 -4.062 -24.516 1 88.06 225 ASP A N 1
ATOM 1801 C CA . ASP A 1 225 ? 11.789 -4.449 -25.922 1 88.06 225 ASP A CA 1
ATOM 1802 C C . ASP A 1 225 ? 11.531 -5.949 -26.078 1 88.06 225 ASP A C 1
ATOM 1804 O O . ASP A 1 225 ? 12.008 -6.754 -25.281 1 88.06 225 ASP A O 1
ATOM 1808 N N . TYR A 1 226 ? 10.836 -6.258 -27.234 1 87.5 226 TYR A N 1
ATOM 1809 C CA . TYR A 1 226 ? 10.438 -7.652 -27.422 1 87.5 226 TYR A CA 1
ATOM 1810 C C . TYR A 1 226 ? 11.648 -8.516 -27.766 1 87.5 226 TYR A C 1
ATOM 1812 O O . TYR A 1 226 ? 11.695 -9.695 -27.422 1 87.5 226 TYR A O 1
ATOM 1820 N N . GLY A 1 227 ? 12.492 -7.934 -28.469 1 90.56 227 GLY A N 1
ATOM 1821 C CA . GLY A 1 227 ? 13.688 -8.695 -28.781 1 90.56 227 GLY A CA 1
ATOM 1822 C C . GLY A 1 227 ? 14.453 -9.133 -27.547 1 90.56 227 GLY A C 1
ATOM 1823 O O . GLY A 1 227 ? 14.805 -10.305 -27.406 1 90.56 227 GLY A O 1
ATOM 1824 N N . ILE A 1 228 ? 14.648 -8.227 -26.688 1 91.38 228 ILE A N 1
ATOM 1825 C CA . ILE A 1 228 ? 15.336 -8.508 -25.422 1 91.38 228 ILE A CA 1
ATOM 1826 C C . ILE A 1 228 ? 14.508 -9.469 -24.594 1 91.38 228 ILE A C 1
ATOM 1828 O O . ILE A 1 228 ? 15.055 -10.406 -23.984 1 91.38 228 ILE A O 1
ATOM 1832 N N . LEU A 1 229 ? 13.266 -9.242 -24.609 1 93.06 229 LEU A N 1
ATOM 1833 C CA . LEU A 1 229 ? 12.352 -10.086 -23.859 1 93.06 229 LEU A CA 1
ATOM 1834 C C . LEU A 1 229 ? 12.469 -11.547 -24.281 1 93.06 229 LEU A C 1
ATOM 1836 O O . LEU A 1 229 ? 12.633 -12.438 -23.438 1 93.06 229 LEU A O 1
ATOM 1840 N N . GLU A 1 230 ? 12.445 -11.805 -25.547 1 94.62 230 GLU A N 1
ATOM 1841 C CA . GLU A 1 230 ? 12.508 -13.164 -26.062 1 94.62 230 GLU A CA 1
ATOM 1842 C C . GLU A 1 230 ? 13.859 -13.805 -25.766 1 94.62 230 GLU A C 1
ATOM 1844 O O . GLU A 1 230 ? 13.93 -14.969 -25.344 1 94.62 230 GLU A O 1
ATOM 1849 N N . GLN A 1 231 ? 14.875 -13.039 -25.953 1 94.44 231 GLN A N 1
ATOM 1850 C CA . GLN A 1 231 ? 16.219 -13.547 -25.703 1 94.44 231 GLN A CA 1
ATOM 1851 C C . GLN A 1 231 ? 16.391 -13.93 -24.234 1 94.44 231 GLN A C 1
ATOM 1853 O O . GLN A 1 231 ? 16.875 -15.023 -23.922 1 94.44 231 GLN A O 1
ATOM 1858 N N . LYS A 1 232 ? 15.984 -13.094 -23.359 1 93.56 232 LYS A N 1
ATOM 1859 C CA . LYS A 1 232 ? 16.125 -13.352 -21.922 1 93.56 232 LYS A CA 1
ATOM 1860 C C . LYS A 1 232 ? 15.25 -14.516 -21.484 1 93.56 232 LYS A C 1
ATOM 1862 O O . LYS A 1 232 ? 15.641 -15.305 -20.625 1 93.56 232 LYS A O 1
ATOM 1867 N N . SER A 1 233 ? 14.102 -14.594 -22.078 1 95.81 233 SER A N 1
ATOM 1868 C CA . SER A 1 233 ? 13.188 -15.68 -21.734 1 95.81 233 SER A CA 1
ATOM 1869 C C . SER A 1 233 ? 13.758 -17.031 -22.156 1 95.81 233 SER A C 1
ATOM 1871 O O . SER A 1 233 ? 13.758 -17.984 -21.359 1 95.81 233 SER A O 1
ATOM 1873 N N . LYS A 1 234 ? 14.25 -17.094 -23.344 1 95.56 234 LYS A N 1
ATOM 1874 C CA . LYS A 1 234 ? 14.867 -18.312 -23.828 1 95.56 234 LYS A CA 1
ATOM 1875 C C . LYS A 1 234 ? 16.078 -18.703 -22.969 1 95.56 234 LYS A C 1
ATOM 1877 O O . LYS A 1 234 ? 16.266 -19.875 -22.641 1 95.56 234 LYS A O 1
ATOM 1882 N N . GLY A 1 235 ? 16.828 -17.672 -22.641 1 94.62 235 GLY A N 1
ATOM 1883 C CA . GLY A 1 235 ? 17.953 -17.906 -21.75 1 94.62 235 GLY A CA 1
ATOM 1884 C C . GLY A 1 235 ? 17.547 -18.5 -20.422 1 94.62 235 GLY A C 1
ATOM 1885 O O . GLY A 1 235 ? 18.203 -19.422 -19.922 1 94.62 235 GLY A O 1
ATOM 1886 N N . ALA A 1 236 ? 16.531 -18.016 -19.859 1 94.25 236 ALA A N 1
ATOM 1887 C CA . ALA A 1 236 ? 16.031 -18.531 -18.578 1 94.25 236 ALA A CA 1
ATOM 1888 C C . ALA A 1 236 ? 15.57 -19.969 -18.703 1 94.25 236 ALA A C 1
ATOM 1890 O O . ALA A 1 236 ? 15.844 -20.797 -17.828 1 94.25 236 ALA A O 1
ATOM 1891 N N . LEU A 1 237 ? 14.898 -20.266 -19.797 1 96.5 237 LEU A N 1
ATOM 1892 C CA . LEU A 1 237 ? 14.375 -21.609 -20.016 1 96.5 237 LEU A CA 1
ATOM 1893 C C . LEU A 1 237 ? 15.508 -22.609 -20.188 1 96.5 237 LEU A C 1
ATOM 1895 O O . LEU A 1 237 ? 15.398 -23.766 -19.75 1 96.5 237 LEU A O 1
ATOM 1899 N N . ILE A 1 238 ? 16.516 -22.188 -20.797 1 94.62 238 ILE A N 1
ATOM 1900 C CA . ILE A 1 238 ? 17.688 -23.047 -21 1 94.62 238 ILE A CA 1
ATOM 1901 C C . ILE A 1 238 ? 18.391 -23.266 -19.656 1 94.62 238 ILE A C 1
ATOM 1903 O O . ILE A 1 238 ? 18.75 -24.391 -19.312 1 94.62 238 ILE A O 1
ATOM 1907 N N . LYS A 1 239 ? 18.484 -22.25 -18.906 1 93 239 LYS A N 1
ATOM 1908 C CA . LYS A 1 239 ? 19.25 -22.281 -17.672 1 93 239 LYS A CA 1
ATOM 1909 C C . LYS A 1 239 ? 18.484 -23.016 -16.562 1 93 239 LYS A C 1
ATOM 1911 O O . LYS A 1 239 ? 19.062 -23.828 -15.844 1 93 239 LYS A O 1
ATOM 1916 N N . TYR A 1 240 ? 17.203 -22.75 -16.469 1 94.25 240 TYR A N 1
ATOM 1917 C CA . TYR A 1 240 ? 16.469 -23.234 -15.312 1 94.25 240 TYR A CA 1
ATOM 1918 C C . TYR A 1 240 ? 15.539 -24.375 -15.695 1 94.25 240 TYR A C 1
ATOM 1920 O O . TYR A 1 240 ? 14.992 -25.062 -14.82 1 94.25 240 TYR A O 1
ATOM 1928 N N . LYS A 1 241 ? 15.281 -24.562 -16.906 1 93.94 241 LYS A N 1
ATOM 1929 C CA . LYS A 1 241 ? 14.594 -25.734 -17.469 1 93.94 241 LYS A CA 1
ATOM 1930 C C . LYS A 1 241 ? 13.148 -25.812 -16.969 1 93.94 241 LYS A C 1
ATOM 1932 O O . LYS A 1 241 ? 12.633 -26.906 -16.719 1 93.94 241 LYS A O 1
ATOM 1937 N N . HIS A 1 242 ? 12.586 -24.625 -16.625 1 94.5 242 HIS A N 1
ATOM 1938 C CA . HIS A 1 242 ? 11.164 -24.625 -16.328 1 94.5 242 HIS A CA 1
ATOM 1939 C C . HIS A 1 242 ? 10.328 -24.562 -17.594 1 94.5 242 HIS A C 1
ATOM 1941 O O . HIS A 1 242 ? 10.875 -24.531 -18.703 1 94.5 242 HIS A O 1
ATOM 1947 N N . GLN A 1 243 ? 9.055 -24.688 -17.469 1 96.56 243 GLN A N 1
ATOM 1948 C CA . GLN A 1 243 ? 8.211 -25.047 -18.594 1 96.56 243 GLN A CA 1
ATOM 1949 C C . GLN A 1 243 ? 7.832 -23.828 -19.422 1 96.56 243 GLN A C 1
ATOM 1951 O O . GLN A 1 243 ? 7.668 -23.906 -20.641 1 96.56 243 GLN A O 1
ATOM 1956 N N . LEU A 1 244 ? 7.641 -22.672 -18.781 1 98.19 244 LEU A N 1
ATOM 1957 C CA . LEU A 1 244 ? 7.047 -21.547 -19.5 1 98.19 244 LEU A CA 1
ATOM 1958 C C . LEU A 1 244 ? 7.523 -20.219 -18.922 1 98.19 244 LEU A C 1
ATOM 1960 O O . LEU A 1 244 ? 7.66 -20.078 -17.703 1 98.19 244 LEU A O 1
ATOM 1964 N N . VAL A 1 245 ? 7.801 -19.25 -19.766 1 98.19 245 VAL A N 1
ATOM 1965 C CA . VAL A 1 245 ? 8.008 -17.844 -19.406 1 98.19 245 VAL A CA 1
ATOM 1966 C C . VAL A 1 245 ? 6.895 -17 -20 1 98.19 245 VAL A C 1
ATOM 1968 O O . VAL A 1 245 ? 6.59 -17.109 -21.188 1 98.19 245 VAL A O 1
ATOM 1971 N N . ILE A 1 246 ? 6.227 -16.234 -19.203 1 98.06 246 ILE A N 1
ATOM 1972 C CA . ILE A 1 246 ? 5.273 -15.234 -19.672 1 98.06 246 ILE A CA 1
ATOM 1973 C C . ILE A 1 246 ? 5.926 -13.859 -19.656 1 98.06 246 ILE A C 1
ATOM 1975 O O . ILE A 1 246 ? 6.336 -13.375 -18.594 1 98.06 246 ILE A O 1
ATOM 1979 N N . GLY A 1 247 ? 6.055 -13.219 -20.797 1 96.12 247 GLY A N 1
ATOM 1980 C CA . GLY A 1 247 ? 6.746 -11.945 -20.906 1 96.12 247 GLY A CA 1
ATOM 1981 C C . GLY A 1 247 ? 5.859 -10.836 -21.438 1 96.12 247 GLY A C 1
ATOM 1982 O O . GLY A 1 247 ? 4.98 -11.078 -22.266 1 96.12 247 GLY A O 1
ATOM 1983 N N . ASN A 1 248 ? 6.035 -9.633 -20.891 1 92.88 248 ASN A N 1
ATOM 1984 C CA . ASN A 1 248 ? 5.32 -8.469 -21.391 1 92.88 248 ASN A CA 1
ATOM 1985 C C . ASN A 1 248 ? 6.172 -7.203 -21.297 1 92.88 248 ASN A C 1
ATOM 1987 O O . ASN A 1 248 ? 7.184 -7.184 -20.594 1 92.88 248 ASN A O 1
ATOM 1991 N N . LEU A 1 249 ? 5.777 -6.281 -22.125 1 89.25 249 LEU A N 1
ATOM 1992 C CA . LEU A 1 249 ? 6.348 -4.945 -22 1 89.25 249 LEU A CA 1
ATOM 1993 C C . LEU A 1 249 ? 5.559 -4.105 -21 1 89.25 249 LEU A C 1
ATOM 1995 O O . LEU A 1 249 ? 4.379 -4.375 -20.766 1 89.25 249 LEU A O 1
ATOM 1999 N N . LEU A 1 250 ? 6.266 -3.109 -20.469 1 81.25 250 LEU A N 1
ATOM 2000 C CA . LEU A 1 250 ? 5.691 -2.33 -19.391 1 81.25 250 LEU A CA 1
ATOM 2001 C C . LEU A 1 250 ? 4.414 -1.629 -19.828 1 81.25 250 LEU A C 1
ATOM 2003 O O . LEU A 1 250 ? 3.393 -1.689 -19.141 1 81.25 250 LEU A O 1
ATOM 2007 N N . HIS A 1 251 ? 4.363 -1.065 -21 1 82.31 251 HIS A N 1
ATOM 2008 C CA . HIS A 1 251 ? 3.289 -0.157 -21.375 1 82.31 251 HIS A CA 1
ATOM 2009 C C . HIS A 1 251 ? 2.16 -0.907 -22.078 1 82.31 251 HIS A C 1
ATOM 2011 O O . HIS A 1 251 ? 1.051 -0.385 -22.219 1 82.31 251 HIS A O 1
ATOM 2017 N N . THR A 1 252 ? 2.408 -2.16 -22.469 1 87.38 252 THR A N 1
ATOM 2018 C CA . THR A 1 252 ? 1.377 -2.908 -23.172 1 87.38 252 THR A CA 1
ATOM 2019 C C . THR A 1 252 ? 0.975 -4.156 -22.391 1 87.38 252 THR A C 1
ATOM 2021 O O . THR A 1 252 ? 0.333 -5.055 -22.938 1 87.38 252 THR A O 1
ATOM 2024 N N . ARG A 1 253 ? 1.272 -4.188 -21.156 1 86.5 253 ARG A N 1
ATOM 2025 C CA . ARG A 1 253 ? 1.18 -5.398 -20.344 1 86.5 253 ARG A CA 1
ATOM 2026 C C . ARG A 1 253 ? -0.272 -5.836 -20.188 1 86.5 253 ARG A C 1
ATOM 2028 O O . ARG A 1 253 ? -0.547 -7.008 -19.922 1 86.5 253 ARG A O 1
ATOM 2035 N N . LYS A 1 254 ? -1.198 -4.965 -20.312 1 89.94 254 LYS A N 1
ATOM 2036 C CA . LYS A 1 254 ? -2.602 -5.32 -20.141 1 89.94 254 LYS A CA 1
ATOM 2037 C C . LYS A 1 254 ? -3.23 -5.789 -21.438 1 89.94 254 LYS A C 1
ATOM 2039 O O . LYS A 1 254 ? -4.316 -6.367 -21.438 1 89.94 254 LYS A O 1
ATOM 2044 N N . ARG A 1 255 ? -2.467 -5.645 -22.531 1 92.69 255 ARG A N 1
ATOM 2045 C CA . ARG A 1 255 ? -3.059 -5.926 -23.844 1 92.69 255 ARG A CA 1
ATOM 2046 C C . ARG A 1 255 ? -2.307 -7.047 -24.547 1 92.69 255 ARG A C 1
ATOM 2048 O O . ARG A 1 255 ? -2.883 -7.766 -25.375 1 92.69 255 ARG A O 1
ATOM 2055 N N . ASN A 1 256 ? -1.075 -7.098 -24.219 1 95.31 256 ASN A N 1
ATOM 2056 C CA . ASN A 1 256 ? -0.243 -8.023 -24.969 1 95.31 256 ASN A CA 1
ATOM 2057 C C . ASN A 1 256 ? 0.775 -8.727 -24.078 1 95.31 256 ASN A C 1
ATOM 2059 O O . ASN A 1 256 ? 1.5 -8.07 -23.328 1 95.31 256 ASN A O 1
ATOM 2063 N N . VAL A 1 257 ? 0.784 -10.102 -24.188 1 96.69 257 VAL A N 1
ATOM 2064 C CA . VAL A 1 257 ? 1.785 -10.906 -23.484 1 96.69 257 VAL A CA 1
ATOM 2065 C C . VAL A 1 257 ? 2.281 -12.016 -24.422 1 96.69 257 VAL A C 1
ATOM 2067 O O . VAL A 1 257 ? 1.559 -12.453 -25.312 1 96.69 257 VAL A O 1
ATOM 2070 N N . LYS A 1 258 ? 3.492 -12.398 -24.219 1 97 258 LYS A N 1
ATOM 2071 C CA . LYS A 1 258 ? 4.07 -13.531 -24.953 1 97 258 LYS A CA 1
ATOM 2072 C C . LYS A 1 258 ? 4.266 -14.727 -24.031 1 97 258 LYS A C 1
ATOM 2074 O O . LYS A 1 258 ? 4.762 -14.586 -22.906 1 97 258 LYS A O 1
ATOM 2079 N N . LEU A 1 259 ? 3.803 -15.852 -24.484 1 97.94 259 LEU A N 1
ATOM 2080 C CA . LEU A 1 259 ? 4.102 -17.125 -23.844 1 97.94 259 LEU A CA 1
ATOM 2081 C C . LEU A 1 259 ? 5.25 -17.844 -24.547 1 97.94 259 LEU A C 1
ATOM 2083 O O . LEU A 1 259 ? 5.137 -18.203 -25.719 1 97.94 259 LEU A O 1
ATOM 2087 N N . ILE A 1 260 ? 6.32 -18 -23.828 1 97.75 260 ILE A N 1
ATOM 2088 C CA . ILE A 1 260 ? 7.5 -18.641 -24.391 1 97.75 260 ILE A CA 1
ATOM 2089 C C . ILE A 1 260 ? 7.738 -19.984 -23.703 1 97.75 260 ILE A C 1
ATOM 2091 O O . ILE A 1 260 ? 8.023 -20.016 -22.5 1 97.75 260 ILE A O 1
ATOM 2095 N N . GLY A 1 261 ? 7.668 -21.031 -24.5 1 96.56 261 GLY A N 1
ATOM 2096 C CA . GLY A 1 261 ? 7.766 -22.375 -23.938 1 96.56 261 GLY A CA 1
ATOM 2097 C C . GLY A 1 261 ? 9.164 -22.953 -24.016 1 96.56 261 GLY A C 1
ATOM 2098 O O . GLY A 1 261 ? 10.008 -22.453 -24.766 1 96.56 261 GLY A O 1
ATOM 2099 N N . GLN A 1 262 ? 9.375 -23.953 -23.172 1 93.06 262 GLN A N 1
ATOM 2100 C CA . GLN A 1 262 ? 10.648 -24.656 -23.141 1 93.06 262 GLN A CA 1
ATOM 2101 C C . GLN A 1 262 ? 10.969 -25.281 -24.5 1 93.06 262 GLN A C 1
ATOM 2103 O O . GLN A 1 262 ? 12.133 -25.422 -24.875 1 93.06 262 GLN A O 1
ATOM 2108 N N . ASP A 1 263 ? 9.977 -25.578 -25.297 1 89.75 263 ASP A N 1
ATOM 2109 C CA . ASP A 1 263 ? 10.141 -26.188 -26.609 1 89.75 263 ASP A CA 1
ATOM 2110 C C . ASP A 1 263 ? 10.484 -25.141 -27.656 1 89.75 263 ASP A C 1
ATOM 2112 O O . ASP A 1 263 ? 10.688 -25.469 -28.828 1 89.75 263 ASP A O 1
ATOM 2116 N N . GLY A 1 264 ? 10.469 -23.891 -27.25 1 89.69 264 GLY A N 1
ATOM 2117 C CA . GLY A 1 264 ? 10.844 -22.812 -28.156 1 89.69 264 GLY A CA 1
ATOM 2118 C C . GLY A 1 264 ? 9.648 -22.141 -28.812 1 89.69 264 GLY A C 1
ATOM 2119 O O . GLY A 1 264 ? 9.805 -21.141 -29.5 1 89.69 264 GLY A O 1
ATOM 2120 N N . VAL A 1 265 ? 8.523 -22.672 -28.594 1 93.56 265 VAL A N 1
ATOM 2121 C CA . VAL A 1 265 ? 7.32 -22.094 -29.203 1 93.56 265 VAL A CA 1
ATOM 2122 C C . VAL A 1 265 ? 6.977 -20.781 -28.516 1 93.56 265 VAL A C 1
ATOM 2124 O O . VAL A 1 265 ? 6.992 -20.688 -27.281 1 93.56 265 VAL A O 1
ATOM 2127 N N . ILE A 1 266 ? 6.711 -19.781 -29.328 1 95.81 266 ILE A N 1
ATOM 2128 C CA . ILE A 1 266 ? 6.312 -18.469 -28.828 1 95.81 266 ILE A CA 1
ATOM 2129 C C . ILE A 1 266 ? 4.879 -18.172 -29.25 1 95.81 266 ILE A C 1
ATOM 2131 O O . ILE A 1 266 ? 4.57 -18.172 -30.453 1 95.81 266 ILE A O 1
ATOM 2135 N N . GLU A 1 267 ? 4.023 -18.016 -28.328 1 96.5 267 GLU A N 1
ATOM 2136 C CA . GLU A 1 267 ? 2.635 -17.641 -28.594 1 96.5 267 GLU A CA 1
ATOM 2137 C C . GLU A 1 267 ? 2.348 -16.219 -28.141 1 96.5 267 GLU A C 1
ATOM 2139 O O . GLU A 1 267 ? 2.744 -15.805 -27.047 1 96.5 267 GLU A O 1
ATOM 2144 N N . ASP A 1 268 ? 1.698 -15.523 -29.016 1 95.31 268 ASP A N 1
ATOM 2145 C CA . ASP A 1 268 ? 1.339 -14.133 -28.734 1 95.31 268 ASP A CA 1
ATOM 2146 C C . ASP A 1 268 ? -0.125 -14.016 -28.312 1 95.31 268 ASP A C 1
ATOM 2148 O O . ASP A 1 268 ? -1.024 -14.391 -29.078 1 95.31 268 ASP A O 1
ATOM 2152 N N . ILE A 1 269 ? -0.346 -13.562 -27.109 1 96.38 269 ILE A N 1
ATOM 2153 C CA . ILE A 1 269 ? -1.702 -13.289 -26.641 1 96.38 269 ILE A CA 1
ATOM 2154 C C . ILE A 1 269 ? -1.987 -11.789 -26.719 1 96.38 269 ILE A C 1
ATOM 2156 O O . ILE A 1 269 ? -1.305 -10.984 -26.094 1 96.38 269 ILE A O 1
ATOM 2160 N N . LEU A 1 270 ? -2.977 -11.438 -27.453 1 95.81 270 LEU A N 1
ATOM 2161 C CA . LEU A 1 270 ? -3.332 -10.039 -27.688 1 95.81 270 LEU A CA 1
ATOM 2162 C C . LEU A 1 270 ? -4.832 -9.828 -27.516 1 95.81 270 LEU A C 1
ATOM 2164 O O . LEU A 1 270 ? -5.641 -10.555 -28.094 1 95.81 270 LEU A O 1
ATOM 2168 N N . LEU A 1 271 ? -5.145 -8.852 -26.703 1 96 271 LEU A N 1
ATOM 2169 C CA . LEU A 1 271 ? -6.547 -8.461 -26.594 1 96 271 LEU A CA 1
ATOM 2170 C C . LEU A 1 271 ? -6.953 -7.566 -27.766 1 96 271 LEU A C 1
ATOM 2172 O O . LEU A 1 271 ? -6.254 -6.605 -28.078 1 96 271 LEU A O 1
ATOM 2176 N N . THR A 1 272 ? -8.094 -7.855 -28.344 1 94.25 272 THR A N 1
ATOM 2177 C CA . THR A 1 272 ? -8.648 -6.992 -29.391 1 94.25 272 THR A CA 1
ATOM 2178 C C . THR A 1 272 ? -9.359 -5.789 -28.766 1 94.25 272 THR A C 1
ATOM 2180 O O . THR A 1 272 ? -9.609 -5.766 -27.562 1 94.25 272 THR A O 1
ATOM 2183 N N . ASP A 1 273 ? -9.609 -4.844 -29.625 1 93.12 273 ASP A N 1
ATOM 2184 C CA . ASP A 1 273 ? -10.367 -3.686 -29.156 1 93.12 273 ASP A CA 1
ATOM 2185 C C . ASP A 1 273 ? -11.734 -4.102 -28.625 1 93.12 273 ASP A C 1
ATOM 2187 O O . ASP A 1 273 ? -12.234 -3.518 -27.672 1 93.12 273 ASP A O 1
ATOM 2191 N N . GLU A 1 274 ? -12.25 -5.059 -29.281 1 94.19 274 GLU A N 1
ATOM 2192 C CA . GLU A 1 274 ? -13.547 -5.574 -28.844 1 94.19 274 GLU A CA 1
ATOM 2193 C C . GLU A 1 274 ? -13.445 -6.23 -27.469 1 94.19 274 GLU A C 1
ATOM 2195 O O . GLU A 1 274 ? -14.336 -6.074 -26.641 1 94.19 274 GLU A O 1
ATOM 2200 N N . ASP A 1 275 ? -12.359 -6.973 -27.203 1 94.06 275 ASP A N 1
ATOM 2201 C CA . ASP A 1 275 ? -12.117 -7.586 -25.906 1 94.06 275 ASP A CA 1
ATOM 2202 C C . ASP A 1 275 ? -12.055 -6.531 -24.797 1 94.06 275 ASP A C 1
ATOM 2204 O O . ASP A 1 275 ? -12.68 -6.688 -23.75 1 94.06 275 ASP A O 1
ATOM 2208 N N . ILE A 1 276 ? -11.383 -5.543 -25.141 1 91.62 276 ILE A N 1
ATOM 2209 C CA . ILE A 1 276 ? -11.172 -4.465 -24.172 1 91.62 276 ILE A CA 1
ATOM 2210 C C . ILE A 1 276 ? -12.508 -3.781 -23.875 1 91.62 276 ILE A C 1
ATOM 2212 O O . ILE A 1 276 ? -12.828 -3.527 -22.703 1 91.62 276 ILE A O 1
ATOM 2216 N N . LYS A 1 277 ? -13.281 -3.525 -24.906 1 92 277 LYS A N 1
ATOM 2217 C CA . LYS A 1 277 ? -14.594 -2.904 -24.75 1 92 277 LYS A CA 1
ATOM 2218 C C . LYS A 1 277 ? -15.516 -3.781 -23.906 1 92 277 LYS A C 1
ATOM 2220 O O . LYS A 1 277 ? -16.344 -3.27 -23.141 1 92 277 LYS A O 1
ATOM 2225 N N . ASN A 1 278 ? -15.289 -5.047 -24.031 1 93.19 278 ASN A N 1
ATOM 2226 C CA . ASN A 1 278 ? -16.141 -5.992 -23.312 1 93.19 278 ASN A CA 1
ATOM 2227 C C . ASN A 1 278 ? -15.602 -6.262 -21.906 1 93.19 278 ASN A C 1
ATOM 2229 O O . ASN A 1 278 ? -16.141 -7.105 -21.188 1 93.19 278 ASN A O 1
ATOM 2233 N N . GLY A 1 279 ? -14.5 -5.711 -21.516 1 91.69 279 GLY A N 1
ATOM 2234 C CA . GLY A 1 279 ? -13.977 -5.801 -20.156 1 91.69 279 GLY A CA 1
ATOM 2235 C C . GLY A 1 279 ? -13.164 -7.059 -19.922 1 91.69 279 GLY A C 1
ATOM 2236 O O . GLY A 1 279 ? -12.992 -7.48 -18.766 1 91.69 279 GLY A O 1
ATOM 2237 N N . ILE A 1 280 ? -12.75 -7.66 -21.031 1 94.94 280 ILE A N 1
ATOM 2238 C CA . ILE A 1 280 ? -11.945 -8.867 -20.891 1 94.94 280 ILE A CA 1
ATOM 2239 C C . ILE A 1 280 ? -10.547 -8.508 -20.391 1 94.94 280 ILE A C 1
ATOM 2241 O O . ILE A 1 280 ? -9.922 -7.586 -20.922 1 94.94 280 ILE A O 1
ATOM 2245 N N . GLU A 1 281 ? -10.102 -9.172 -19.312 1 96.62 281 GLU A N 1
ATOM 2246 C CA . GLU A 1 281 ? -8.734 -9.016 -18.812 1 96.62 281 GLU A CA 1
ATOM 2247 C C . GLU A 1 281 ? -7.793 -10.023 -19.453 1 96.62 281 GLU A C 1
ATOM 2249 O O . GLU A 1 281 ? -8.164 -11.18 -19.672 1 96.62 281 GLU A O 1
ATOM 2254 N N . ILE A 1 282 ? -6.621 -9.656 -19.781 1 97.56 282 ILE A N 1
ATOM 2255 C CA . ILE A 1 282 ? -5.652 -10.5 -20.469 1 97.56 282 ILE A CA 1
ATOM 2256 C C . ILE A 1 282 ? -5.355 -11.734 -19.625 1 97.56 282 ILE A C 1
ATOM 2258 O O . ILE A 1 282 ? -5.035 -12.797 -20.156 1 97.56 282 ILE A O 1
ATOM 2262 N N . GLU A 1 283 ? -5.473 -11.625 -18.281 1 98.12 283 GLU A N 1
ATOM 2263 C CA . GLU A 1 283 ? -5.23 -12.734 -17.375 1 98.12 283 GLU A CA 1
ATOM 2264 C C . GLU A 1 283 ? -6.203 -13.883 -17.625 1 98.12 283 GLU A C 1
ATOM 2266 O O . GLU A 1 283 ? -5.867 -15.047 -17.406 1 98.12 283 GLU A O 1
ATOM 2271 N N . ASP A 1 284 ? -7.395 -13.562 -18.125 1 97.88 284 ASP A N 1
ATOM 2272 C CA . ASP A 1 284 ? -8.336 -14.609 -18.5 1 97.88 284 ASP A CA 1
ATOM 2273 C C . ASP A 1 284 ? -7.754 -15.508 -19.578 1 97.88 284 ASP A C 1
ATOM 2275 O O . ASP A 1 284 ? -7.773 -16.734 -19.453 1 97.88 284 ASP A O 1
ATOM 2279 N N . LEU A 1 285 ? -7.199 -14.859 -20.562 1 97.62 285 LEU A N 1
ATOM 2280 C CA . LEU A 1 285 ? -6.613 -15.602 -21.688 1 97.62 285 LEU A CA 1
ATOM 2281 C C . LEU A 1 285 ? -5.336 -16.312 -21.25 1 97.62 285 LEU A C 1
ATOM 2283 O O . LEU A 1 285 ? -5.074 -17.438 -21.672 1 97.62 285 LEU A O 1
ATOM 2287 N N . ILE A 1 286 ? -4.555 -15.672 -20.438 1 98.19 286 ILE A N 1
ATOM 2288 C CA . ILE A 1 286 ? -3.32 -16.266 -19.938 1 98.19 286 ILE A CA 1
ATOM 2289 C C . ILE A 1 286 ? -3.637 -17.562 -19.188 1 98.19 286 ILE A C 1
ATOM 2291 O O . ILE A 1 286 ? -3.062 -18.609 -19.484 1 98.19 286 ILE A O 1
ATOM 2295 N N . VAL A 1 287 ? -4.574 -17.516 -18.297 1 98.69 287 VAL A N 1
ATOM 2296 C CA . VAL A 1 287 ? -4.879 -18.641 -17.438 1 98.69 287 VAL A CA 1
ATOM 2297 C C . VAL A 1 287 ? -5.477 -19.781 -18.266 1 98.69 287 VAL A C 1
ATOM 2299 O O . VAL A 1 287 ? -5.176 -20.953 -18.031 1 98.69 287 VAL A O 1
ATOM 2302 N N . SER A 1 288 ? -6.324 -19.422 -19.234 1 98.19 288 SER A N 1
ATOM 2303 C CA . SER A 1 288 ? -6.883 -20.438 -20.125 1 98.19 288 SER A CA 1
ATOM 2304 C C . SER A 1 288 ? -5.785 -21.188 -20.859 1 98.19 288 SER A C 1
ATOM 2306 O O . SER A 1 288 ? -5.816 -22.422 -20.953 1 98.19 288 SER A O 1
ATOM 2308 N N . ASN A 1 289 ? -4.844 -20.484 -21.375 1 98 289 ASN A N 1
ATOM 2309 C CA . ASN A 1 289 ? -3.721 -21.094 -22.078 1 98 289 ASN A CA 1
ATOM 2310 C C . ASN A 1 289 ? -2.855 -21.922 -21.141 1 98 289 ASN A C 1
ATOM 2312 O O . ASN A 1 289 ? -2.473 -23.047 -21.469 1 98 289 ASN A O 1
ATOM 2316 N N . VAL A 1 290 ? -2.562 -21.375 -19.984 1 98.31 290 VAL A N 1
ATOM 2317 C CA . VAL A 1 290 ? -1.717 -22.047 -19 1 98.31 290 VAL A CA 1
ATOM 2318 C C . VAL A 1 290 ? -2.383 -23.344 -18.547 1 98.31 290 VAL A C 1
ATOM 2320 O O . VAL A 1 290 ? -1.718 -24.359 -18.391 1 98.31 290 VAL A O 1
ATOM 2323 N N . LYS A 1 291 ? -3.705 -23.281 -18.344 1 98.5 291 LYS A N 1
ATOM 2324 C CA . LYS A 1 291 ? -4.434 -24.484 -17.953 1 98.5 291 LYS A CA 1
ATOM 2325 C C . LYS A 1 291 ? -4.277 -25.578 -19.016 1 98.5 291 LYS A C 1
ATOM 2327 O O . LYS A 1 291 ? -4.039 -26.75 -18.672 1 98.5 291 LYS A O 1
ATOM 2332 N N . ALA A 1 292 ? -4.465 -25.219 -20.266 1 97.69 292 ALA A N 1
ATOM 2333 C CA . ALA A 1 292 ? -4.328 -26.188 -21.344 1 97.69 292 ALA A CA 1
ATOM 2334 C C . ALA A 1 292 ? -2.932 -26.812 -21.359 1 97.69 292 ALA A C 1
ATOM 2336 O O . ALA A 1 292 ? -2.783 -28.016 -21.531 1 97.69 292 ALA A O 1
ATOM 2337 N N . LYS A 1 293 ? -1.944 -26.016 -21.156 1 97.38 293 LYS A N 1
ATOM 2338 C CA . LYS A 1 293 ? -0.564 -26.5 -21.156 1 97.38 293 LYS A CA 1
ATOM 2339 C C . LYS A 1 293 ? -0.3 -27.391 -19.953 1 97.38 293 LYS A C 1
ATOM 2341 O O . LYS A 1 293 ? 0.4 -28.406 -20.062 1 97.38 293 LYS A O 1
ATOM 2346 N N . HIS A 1 294 ? -0.816 -27.031 -18.781 1 97.88 294 HIS A N 1
ATOM 2347 C CA . HIS A 1 294 ? -0.665 -27.844 -17.578 1 97.88 294 HIS A CA 1
ATOM 2348 C C . HIS A 1 294 ? -1.369 -29.188 -17.734 1 97.88 294 HIS A C 1
ATOM 2350 O O . HIS A 1 294 ? -0.854 -30.219 -17.297 1 97.88 294 HIS A O 1
ATOM 2356 N N . ASP A 1 295 ? -2.541 -29.172 -18.422 1 97.06 295 ASP A N 1
ATOM 2357 C CA . ASP A 1 295 ? -3.262 -30.406 -18.688 1 97.06 295 ASP A CA 1
ATOM 2358 C C . ASP A 1 295 ? -2.424 -31.359 -19.547 1 97.06 295 ASP A C 1
ATOM 2360 O O . ASP A 1 295 ? -2.365 -32.562 -19.266 1 97.06 295 ASP A O 1
ATOM 2364 N N . ARG A 1 296 ? -1.798 -30.844 -20.531 1 95.5 296 ARG A N 1
ATOM 2365 C CA . ARG A 1 296 ? -0.939 -31.656 -21.391 1 95.5 296 ARG A CA 1
ATOM 2366 C C . ARG A 1 296 ? 0.257 -32.188 -20.609 1 95.5 296 ARG A C 1
ATOM 2368 O O . ARG A 1 296 ? 0.648 -33.344 -20.781 1 95.5 296 ARG A O 1
ATOM 2375 N N . PHE A 1 297 ? 0.818 -31.359 -19.75 1 94.94 297 PHE A N 1
ATOM 2376 C CA . PHE A 1 297 ? 1.932 -31.75 -18.906 1 94.94 297 PHE A CA 1
ATOM 2377 C C . PHE A 1 297 ? 1.527 -32.906 -17.984 1 94.94 297 PHE A C 1
ATOM 2379 O O . PHE A 1 297 ? 2.26 -33.875 -17.844 1 94.94 297 PHE A O 1
ATOM 2386 N N . PHE A 1 298 ? 0.384 -32.75 -17.453 1 90 298 PHE A N 1
ATOM 2387 C CA . PHE A 1 298 ? -0.173 -33.719 -16.531 1 90 298 PHE A CA 1
ATOM 2388 C C . PHE A 1 298 ? -0.327 -35.062 -17.203 1 90 298 PHE A C 1
ATOM 2390 O O . PHE A 1 298 ? 0.031 -36.094 -16.641 1 90 298 PHE A O 1
ATOM 2397 N N . GLU A 1 299 ? -0.792 -35.062 -18.422 1 90.88 299 GLU A N 1
ATOM 2398 C CA . GLU A 1 299 ? -1.041 -36.281 -19.188 1 90.88 299 GLU A CA 1
ATOM 2399 C C . GLU A 1 299 ? 0.266 -36.906 -19.641 1 90.88 299 GLU A C 1
ATOM 2401 O O . GLU A 1 299 ? 0.339 -38.156 -19.781 1 90.88 299 GLU A O 1
ATOM 2406 N N . SER A 1 300 ? 1.262 -36.125 -19.766 1 87.75 300 SER A N 1
ATOM 2407 C CA . SER A 1 300 ? 2.535 -36.656 -20.25 1 87.75 300 SER A CA 1
ATOM 2408 C C . SER A 1 300 ? 3.33 -37.312 -19.141 1 87.75 300 SER A C 1
ATOM 2410 O O . SER A 1 300 ? 4.25 -38.094 -19.406 1 87.75 300 SER A O 1
ATOM 2412 N N . GLN A 1 301 ? 3.055 -36.969 -17.938 1 83.06 301 GLN A N 1
ATOM 2413 C CA . GLN A 1 301 ? 3.76 -37.594 -16.797 1 83.06 301 GLN A CA 1
ATOM 2414 C C . GLN A 1 301 ? 3.18 -38.938 -16.453 1 83.06 301 GLN A C 1
ATOM 2416 O O . GLN A 1 301 ? 3.711 -39.656 -15.594 1 83.06 301 GLN A O 1
ATOM 2421 N N . LYS A 1 302 ? 2.035 -39.438 -17.141 1 63.78 302 LYS A N 1
ATOM 2422 C CA . LYS A 1 302 ? 1.479 -40.781 -16.953 1 63.78 302 LYS A CA 1
ATOM 2423 C C . LYS A 1 302 ? 2.26 -41.812 -17.766 1 63.78 302 LYS A C 1
ATOM 2425 O O . LYS A 1 302 ? 2.75 -41.5 -18.844 1 63.78 302 LYS A O 1
ATOM 2430 N N . MET B 1 1 ? 22.766 21.281 -0.867 1 63.78 1 MET B N 1
ATOM 2431 C CA . MET B 1 1 ? 21.781 21.828 -1.781 1 63.78 1 MET B CA 1
ATOM 2432 C C . MET B 1 1 ? 20.641 22.484 -1.012 1 63.78 1 MET B C 1
ATOM 2434 O O . MET B 1 1 ? 20.156 21.938 -0.017 1 63.78 1 MET B O 1
ATOM 2438 N N . ASP B 1 2 ? 20.406 23.734 -1.436 1 77.88 2 ASP B N 1
ATOM 2439 C CA . ASP B 1 2 ? 19.281 24.422 -0.789 1 77.88 2 ASP B CA 1
ATOM 2440 C C . ASP B 1 2 ? 17.969 24.094 -1.497 1 77.88 2 ASP B C 1
ATOM 2442 O O . ASP B 1 2 ? 17.969 23.484 -2.564 1 77.88 2 ASP B O 1
ATOM 2446 N N . TRP B 1 3 ? 16.906 24.359 -0.844 1 82.69 3 TRP B N 1
ATOM 2447 C CA . TRP B 1 3 ? 15.594 23.969 -1.343 1 82.69 3 TRP B CA 1
ATOM 2448 C C . TRP B 1 3 ? 15.289 24.641 -2.676 1 82.69 3 TRP B C 1
ATOM 2450 O O . TRP B 1 3 ? 14.617 24.062 -3.535 1 82.69 3 TRP B O 1
ATOM 2460 N N . GLU B 1 4 ? 15.773 25.844 -2.939 1 85.75 4 GLU B N 1
ATOM 2461 C CA . GLU B 1 4 ? 15.57 26.531 -4.207 1 85.75 4 GLU B CA 1
ATOM 2462 C C . GLU B 1 4 ? 16.219 25.766 -5.359 1 85.75 4 GLU B C 1
ATOM 2464 O O . GLU B 1 4 ? 15.617 25.594 -6.422 1 85.75 4 GLU B O 1
ATOM 2469 N N . SER B 1 5 ? 17.422 25.422 -5.051 1 83.06 5 SER B N 1
ATOM 2470 C CA . SER B 1 5 ? 18.156 24.672 -6.059 1 83.06 5 SER B CA 1
ATOM 2471 C C . SER B 1 5 ? 17.484 23.344 -6.355 1 83.06 5 SER B C 1
ATOM 2473 O O . SER B 1 5 ? 17.5 22.859 -7.492 1 83.06 5 SER B O 1
ATOM 2475 N N . PHE B 1 6 ? 16.891 22.797 -5.371 1 86.31 6 PHE B N 1
ATOM 2476 C CA . PHE B 1 6 ? 16.156 21.547 -5.539 1 86.31 6 PHE B CA 1
ATOM 2477 C C . PHE B 1 6 ? 15.008 21.703 -6.523 1 86.31 6 PHE B C 1
ATOM 2479 O O . PHE B 1 6 ? 14.867 20.922 -7.457 1 86.31 6 PHE B O 1
ATOM 2486 N N . TYR B 1 7 ? 14.25 22.734 -6.379 1 88.5 7 TYR B N 1
ATOM 2487 C CA . TYR B 1 7 ? 13.078 22.969 -7.223 1 88.5 7 TYR B CA 1
ATOM 2488 C C . TYR B 1 7 ? 13.5 23.344 -8.641 1 88.5 7 TYR B C 1
ATOM 2490 O O . TYR B 1 7 ? 12.766 23.094 -9.602 1 88.5 7 TYR B O 1
ATOM 2498 N N . ASP B 1 8 ? 14.688 23.891 -8.766 1 87.12 8 ASP B N 1
ATOM 2499 C CA . ASP B 1 8 ? 15.211 24.25 -10.078 1 87.12 8 ASP B CA 1
ATOM 2500 C C . ASP B 1 8 ? 15.602 23 -10.867 1 87.12 8 ASP B C 1
ATOM 2502 O O . ASP B 1 8 ? 15.461 22.953 -12.094 1 87.12 8 ASP B O 1
ATOM 2506 N N . THR B 1 9 ? 16.062 22.062 -10.125 1 85.5 9 THR B N 1
ATOM 2507 C CA . THR B 1 9 ? 16.609 20.875 -10.797 1 85.5 9 THR B CA 1
ATOM 2508 C C . THR B 1 9 ? 15.547 19.781 -10.883 1 85.5 9 THR B C 1
ATOM 2510 O O . THR B 1 9 ? 15.766 18.75 -11.531 1 85.5 9 THR B O 1
ATOM 2513 N N . HIS B 1 10 ? 14.453 19.953 -10.25 1 88.12 10 HIS B N 1
ATOM 2514 C CA . HIS B 1 10 ? 13.367 18.984 -10.273 1 88.12 10 HIS B CA 1
ATOM 2515 C C . HIS B 1 10 ? 12.055 19.641 -10.703 1 88.12 10 HIS B C 1
ATOM 2517 O O . HIS B 1 10 ? 11.297 20.141 -9.867 1 88.12 10 HIS B O 1
ATOM 2523 N N . PRO B 1 11 ? 11.797 19.5 -11.969 1 89.12 11 PRO B N 1
ATOM 2524 C CA . PRO B 1 11 ? 10.586 20.156 -12.461 1 89.12 11 PRO B CA 1
ATOM 2525 C C . PRO B 1 11 ? 9.312 19.594 -11.836 1 89.12 11 PRO B C 1
ATOM 2527 O O . PRO B 1 11 ? 9.305 18.453 -11.359 1 89.12 11 PRO B O 1
ATOM 2530 N N . SER B 1 12 ? 8.305 20.438 -11.883 1 92.69 12 SER B N 1
ATOM 2531 C CA . SER B 1 12 ? 7.02 20.031 -11.312 1 92.69 12 SER B CA 1
ATOM 2532 C C . SER B 1 12 ? 6.43 18.844 -12.07 1 92.69 12 SER B C 1
ATOM 2534 O O . SER B 1 12 ? 6.633 18.703 -13.281 1 92.69 12 SER B O 1
ATOM 2536 N N . PRO B 1 13 ? 5.719 18 -11.344 1 92.88 13 PRO B N 1
ATOM 2537 C CA . PRO B 1 13 ? 5.027 16.906 -12.016 1 92.88 13 PRO B CA 1
ATOM 2538 C C . PRO B 1 13 ? 4.012 17.391 -13.047 1 92.88 13 PRO B C 1
ATOM 2540 O O . PRO B 1 13 ? 3.525 18.516 -12.961 1 92.88 13 PRO B O 1
ATOM 2543 N N . SER B 1 14 ? 3.678 16.484 -14.016 1 92.12 14 SER B N 1
ATOM 2544 C CA . SER B 1 14 ? 2.828 16.844 -15.148 1 92.12 14 SER B CA 1
ATOM 2545 C C . SER B 1 14 ? 1.431 17.25 -14.688 1 92.12 14 SER B C 1
ATOM 2547 O O . SER B 1 14 ? 0.802 18.125 -15.281 1 92.12 14 SER B O 1
ATOM 2549 N N . ASN B 1 15 ? 0.976 16.75 -13.625 1 94.75 15 ASN B N 1
ATOM 2550 C CA . ASN B 1 15 ? -0.386 17.016 -13.172 1 94.75 15 ASN B CA 1
ATOM 2551 C C . ASN B 1 15 ? -0.411 18.047 -12.047 1 94.75 15 ASN B C 1
ATOM 2553 O O . ASN B 1 15 ? -1.452 18.266 -11.422 1 94.75 15 ASN B O 1
ATOM 2557 N N . TYR B 1 16 ? 0.691 18.672 -11.852 1 96.94 16 TYR B N 1
ATOM 2558 C CA . TYR B 1 16 ? 0.812 19.594 -10.734 1 96.94 16 TYR B CA 1
ATOM 2559 C C . TYR B 1 16 ? -0.185 20.75 -10.859 1 96.94 16 TYR B C 1
ATOM 2561 O O . TYR B 1 16 ? -0.914 21.047 -9.914 1 96.94 16 TYR B O 1
ATOM 2569 N N . GLU B 1 17 ? -0.27 21.328 -12.047 1 97.25 17 GLU B N 1
ATOM 2570 C CA . GLU B 1 17 ? -1.104 22.516 -12.234 1 97.25 17 GLU B CA 1
ATOM 2571 C C . GLU B 1 17 ? -2.578 22.203 -11.992 1 97.25 17 GLU B C 1
ATOM 2573 O O . GLU B 1 17 ? -3.289 22.969 -11.352 1 97.25 17 GLU B O 1
ATOM 2578 N N . SER B 1 18 ? -2.988 21.125 -12.484 1 97.94 18 SER B N 1
ATOM 2579 C CA . SER B 1 18 ? -4.379 20.719 -12.297 1 97.94 18 SER B CA 1
ATOM 2580 C C . SER B 1 18 ? -4.684 20.469 -10.828 1 97.94 18 SER B C 1
ATOM 2582 O O . SER B 1 18 ? -5.73 20.875 -10.32 1 97.94 18 SER B O 1
ATOM 2584 N N . ILE B 1 19 ? -3.785 19.844 -10.141 1 98.06 19 ILE B N 1
ATOM 2585 C CA . ILE B 1 19 ? -3.98 19.484 -8.742 1 98.06 19 ILE B CA 1
ATOM 2586 C C . ILE B 1 19 ? -3.992 20.734 -7.875 1 98.06 19 ILE B C 1
ATOM 2588 O O . ILE B 1 19 ? -4.875 20.906 -7.035 1 98.06 19 ILE B O 1
ATOM 2592 N N . ILE B 1 20 ? -3.049 21.609 -8.156 1 98.25 20 ILE B N 1
ATOM 2593 C CA . ILE B 1 20 ? -2.93 22.781 -7.301 1 98.25 20 ILE B CA 1
ATOM 2594 C C . ILE B 1 20 ? -4.109 23.719 -7.543 1 98.25 20 ILE B C 1
ATOM 2596 O O . ILE B 1 20 ? -4.562 24.406 -6.629 1 98.25 20 ILE B O 1
ATOM 2600 N N . THR B 1 21 ? -4.648 23.688 -8.727 1 98.5 21 THR B N 1
ATOM 2601 C CA . THR B 1 21 ? -5.855 24.453 -9.016 1 98.5 21 THR B CA 1
ATOM 2602 C C . THR B 1 21 ? -7.035 23.938 -8.195 1 98.5 21 THR B C 1
ATOM 2604 O O . THR B 1 21 ? -7.832 24.719 -7.68 1 98.5 21 THR B O 1
ATOM 2607 N N . ALA B 1 22 ? -7.141 22.672 -8.062 1 98.31 22 ALA B N 1
ATOM 2608 C CA . ALA B 1 22 ? -8.195 22.094 -7.234 1 98.31 22 ALA B CA 1
ATOM 2609 C C . ALA B 1 22 ? -8.031 22.484 -5.77 1 98.31 22 ALA B C 1
ATOM 2611 O O . ALA B 1 22 ? -9.008 22.781 -5.086 1 98.31 22 ALA B O 1
ATOM 2612 N N . VAL B 1 23 ? -6.789 22.516 -5.316 1 98.56 23 VAL B N 1
ATOM 2613 C CA . VAL B 1 23 ? -6.504 22.938 -3.945 1 98.56 23 VAL B CA 1
ATOM 2614 C C . VAL B 1 23 ? -6.875 24.406 -3.766 1 98.56 23 VAL B C 1
ATOM 2616 O O . VAL B 1 23 ? -7.5 24.766 -2.771 1 98.56 23 VAL B O 1
ATOM 2619 N N . GLU B 1 24 ? -6.535 25.172 -4.734 1 98.56 24 GLU B N 1
ATOM 2620 C CA . GLU B 1 24 ? -6.852 26.594 -4.688 1 98.56 24 GLU B CA 1
ATOM 2621 C C . GLU B 1 24 ? -8.359 26.828 -4.613 1 98.56 24 GLU B C 1
ATOM 2623 O O . GLU B 1 24 ? -8.828 27.625 -3.805 1 98.56 24 GLU B O 1
ATOM 2628 N N . ASN B 1 25 ? -9.07 26.141 -5.48 1 98.5 25 ASN B N 1
ATOM 2629 C CA . ASN B 1 25 ? -10.523 26.266 -5.484 1 98.5 25 ASN B CA 1
ATOM 2630 C C . ASN B 1 25 ? -11.117 25.859 -4.141 1 98.5 25 ASN B C 1
ATOM 2632 O O . ASN B 1 25 ? -12.047 26.5 -3.648 1 98.5 25 ASN B O 1
ATOM 2636 N N . PHE B 1 26 ? -10.625 24.859 -3.557 1 98.56 26 PHE B N 1
ATOM 2637 C CA . PHE B 1 26 ? -11.086 24.375 -2.264 1 98.56 26 PHE B CA 1
ATOM 2638 C C . PHE B 1 26 ? -10.82 25.406 -1.17 1 98.56 26 PHE B C 1
ATOM 2640 O O . PHE B 1 26 ? -11.711 25.719 -0.383 1 98.56 26 PHE B O 1
ATOM 2647 N N . VAL B 1 27 ? -9.609 25.891 -1.156 1 98.25 27 VAL B N 1
ATOM 2648 C CA . VAL B 1 27 ? -9.227 26.891 -0.16 1 98.25 27 VAL B CA 1
ATOM 2649 C C . VAL B 1 27 ? -10.109 28.125 -0.299 1 98.25 27 VAL B C 1
ATOM 2651 O O . VAL B 1 27 ? -10.617 28.656 0.696 1 98.25 27 VAL B O 1
ATOM 2654 N N . CYS B 1 28 ? -10.375 28.547 -1.521 1 97.38 28 CYS B N 1
ATOM 2655 C CA . CYS B 1 28 ? -11.156 29.75 -1.789 1 97.38 28 CYS B CA 1
ATOM 2656 C C . CYS B 1 28 ? -12.609 29.562 -1.362 1 97.38 28 CYS B C 1
ATOM 2658 O O . CYS B 1 28 ? -13.266 30.516 -0.942 1 97.38 28 CYS B O 1
ATOM 2660 N N . SER B 1 29 ? -13.047 28.359 -1.418 1 97.56 29 SER B N 1
ATOM 2661 C CA . SER B 1 29 ? -14.43 28.078 -1.07 1 97.56 29 SER B CA 1
ATOM 2662 C C . SER B 1 29 ? -14.633 28.078 0.442 1 97.56 29 SER B C 1
ATOM 2664 O O . SER B 1 29 ? -15.766 28.109 0.923 1 97.56 29 SER B O 1
ATOM 2666 N N . HIS B 1 30 ? -13.578 28.125 1.186 1 97.38 30 HIS B N 1
ATOM 2667 C CA . HIS B 1 30 ? -13.672 28.062 2.641 1 97.38 30 HIS B CA 1
ATOM 2668 C C . HIS B 1 30 ? -12.891 29.188 3.291 1 97.38 30 HIS B C 1
ATOM 2670 O O . HIS B 1 30 ? -12.266 29 4.336 1 97.38 30 HIS B O 1
ATOM 2676 N N . GLU B 1 31 ? -13.008 30.312 2.678 1 89.38 31 GLU B N 1
ATOM 2677 C CA . GLU B 1 31 ? -12.266 31.469 3.158 1 89.38 31 GLU B CA 1
ATOM 2678 C C . GLU B 1 31 ? -12.641 31.812 4.598 1 89.38 31 GLU B C 1
ATOM 2680 O O . GLU B 1 31 ? -13.82 31.812 4.953 1 89.38 31 GLU B O 1
ATOM 2685 N N . ASN B 1 32 ? -11.82 31.984 5.531 1 87.75 32 ASN B N 1
ATOM 2686 C CA . ASN B 1 32 ? -11.953 32.406 6.918 1 87.75 32 ASN B CA 1
ATOM 2687 C C . ASN B 1 32 ? -12.453 31.281 7.812 1 87.75 32 ASN B C 1
ATOM 2689 O O . ASN B 1 32 ? -12.969 31.531 8.906 1 87.75 32 ASN B O 1
ATOM 2693 N N . GLU B 1 33 ? -12.469 30.078 7.301 1 96.62 33 GLU B N 1
ATOM 2694 C CA . GLU B 1 33 ? -12.719 28.891 8.125 1 96.62 33 GLU B CA 1
ATOM 2695 C C . GLU B 1 33 ? -11.406 28.219 8.531 1 96.62 33 GLU B C 1
ATOM 2697 O O . GLU B 1 33 ? -10.414 28.297 7.812 1 96.62 33 GLU B O 1
ATOM 2702 N N . LYS B 1 34 ? -11.469 27.672 9.711 1 98.12 34 LYS B N 1
ATOM 2703 C CA . LYS B 1 34 ? -10.281 26.938 10.125 1 98.12 34 LYS B CA 1
ATOM 2704 C C . LYS B 1 34 ? -10.031 25.734 9.211 1 98.12 34 LYS B C 1
ATOM 2706 O O . LYS B 1 34 ? -10.938 24.938 8.969 1 98.12 34 LYS B O 1
ATOM 2711 N N . MET B 1 35 ? -8.867 25.703 8.688 1 98.44 35 MET B N 1
ATOM 2712 C CA . MET B 1 35 ? -8.477 24.656 7.738 1 98.44 35 MET B CA 1
ATOM 2713 C C . MET B 1 35 ? -7.176 24 8.172 1 98.44 35 MET B C 1
ATOM 2715 O O . MET B 1 35 ? -6.293 24.641 8.734 1 98.44 35 MET B O 1
ATOM 2719 N N . VAL B 1 36 ? -7.125 22.703 7.949 1 98.88 36 VAL B N 1
ATOM 2720 C CA . VAL B 1 36 ? -5.887 21.984 8.258 1 98.88 36 VAL B CA 1
ATOM 2721 C C . VAL B 1 36 ? -5.387 21.266 7.012 1 98.88 36 VAL B C 1
ATOM 2723 O O . VAL B 1 36 ? -6.176 20.641 6.289 1 98.88 36 VAL B O 1
ATOM 2726 N N . LEU B 1 37 ? -4.141 21.422 6.645 1 98.94 37 LEU B N 1
ATOM 2727 C CA . LEU B 1 37 ? -3.416 20.578 5.711 1 98.94 37 LEU B CA 1
ATOM 2728 C C . LEU B 1 37 ? -2.707 19.438 6.445 1 98.94 37 LEU B C 1
ATOM 2730 O O . LEU B 1 37 ? -1.84 19.688 7.289 1 98.94 37 LEU B O 1
ATOM 2734 N N . ILE B 1 38 ? -3.115 18.25 6.184 1 98.94 38 ILE B N 1
ATOM 2735 C CA . ILE B 1 38 ? -2.482 17.078 6.777 1 98.94 38 ILE B CA 1
ATOM 2736 C C . ILE B 1 38 ? -1.67 16.328 5.715 1 98.94 38 ILE B C 1
ATOM 2738 O O . ILE B 1 38 ? -2.209 15.922 4.684 1 98.94 38 ILE B O 1
ATOM 2742 N N . THR B 1 39 ? -0.377 16.25 5.898 1 98.81 39 THR B N 1
ATOM 2743 C CA . THR B 1 39 ? 0.401 15.328 5.07 1 98.81 39 THR B CA 1
ATOM 2744 C C . THR B 1 39 ? 0.523 13.961 5.738 1 98.81 39 THR B C 1
ATOM 2746 O O . THR B 1 39 ? 0.651 13.875 6.965 1 98.81 39 THR B O 1
ATOM 2749 N N . SER B 1 40 ? 0.384 12.914 4.977 1 98.69 40 SER B N 1
ATOM 2750 C CA . SER B 1 40 ? 0.305 11.578 5.555 1 98.69 40 SER B CA 1
ATOM 2751 C C . SER B 1 40 ? 0.916 10.531 4.625 1 98.69 40 SER B C 1
ATOM 2753 O O . SER B 1 40 ? 0.945 10.727 3.406 1 98.69 40 SER B O 1
ATOM 2755 N N . GLY B 1 41 ? 1.369 9.422 5.254 1 97.12 41 GLY B N 1
ATOM 2756 C CA . GLY B 1 41 ? 1.992 8.367 4.469 1 97.12 41 GLY B CA 1
ATOM 2757 C C . GLY B 1 41 ? 3.469 8.609 4.219 1 97.12 41 GLY B C 1
ATOM 2758 O O . GLY B 1 41 ? 4.051 9.555 4.75 1 97.12 41 GLY B O 1
ATOM 2759 N N . GLY B 1 42 ? 4.074 7.738 3.434 1 95.25 42 GLY B N 1
ATOM 2760 C CA . GLY B 1 42 ? 5.496 7.844 3.139 1 95.25 42 GLY B CA 1
ATOM 2761 C C . GLY B 1 42 ? 5.777 8.477 1.789 1 95.25 42 GLY B C 1
ATOM 2762 O O . GLY B 1 42 ? 4.863 8.938 1.11 1 95.25 42 GLY B O 1
ATOM 2763 N N . THR B 1 43 ? 7.062 8.57 1.5 1 95.38 43 THR B N 1
ATOM 2764 C CA . THR B 1 43 ? 7.516 9.047 0.195 1 95.38 43 THR B CA 1
ATOM 2765 C C . THR B 1 43 ? 8.492 8.047 -0.431 1 95.38 43 THR B C 1
ATOM 2767 O O . THR B 1 43 ? 9.156 7.297 0.28 1 95.38 43 THR B O 1
ATOM 2770 N N . THR B 1 44 ? 8.5 8.023 -1.71 1 92.25 44 THR B N 1
ATOM 2771 C CA . THR B 1 44 ? 9.438 7.168 -2.422 1 92.25 44 THR B CA 1
ATOM 2772 C C . THR B 1 44 ? 10.406 8 -3.26 1 92.25 44 THR B C 1
ATOM 2774 O O . THR B 1 44 ? 10.078 9.117 -3.66 1 92.25 44 THR B O 1
ATOM 2777 N N . VAL B 1 45 ? 11.539 7.434 -3.457 1 89.25 45 VAL B N 1
ATOM 2778 C CA . VAL B 1 45 ? 12.562 8.008 -4.328 1 89.25 45 VAL B CA 1
ATOM 2779 C C . VAL B 1 45 ? 12.961 6.984 -5.391 1 89.25 45 VAL B C 1
ATOM 2781 O O . VAL B 1 45 ? 13.523 5.934 -5.074 1 89.25 45 VAL B O 1
ATOM 2784 N N . PRO B 1 46 ? 12.641 7.273 -6.617 1 84.75 46 PRO B N 1
ATOM 2785 C CA . PRO B 1 46 ? 13.047 6.324 -7.66 1 84.75 46 PRO B CA 1
ATOM 2786 C C . PRO B 1 46 ? 14.562 6.16 -7.758 1 84.75 46 PRO B C 1
ATOM 2788 O O . PRO B 1 46 ? 15.305 7.133 -7.609 1 84.75 46 PRO B O 1
ATOM 2791 N N . ILE B 1 47 ? 14.977 4.93 -7.898 1 78.88 47 ILE B N 1
ATOM 2792 C CA . ILE B 1 47 ? 16.406 4.633 -8 1 78.88 47 ILE B CA 1
ATOM 2793 C C . ILE B 1 47 ? 16.875 4.805 -9.445 1 78.88 47 ILE B C 1
ATOM 2795 O O . ILE B 1 47 ? 18.016 5.18 -9.695 1 78.88 47 ILE B O 1
ATOM 2799 N N . GLU B 1 48 ? 16 4.414 -10.367 1 71.81 48 GLU B N 1
ATOM 2800 C CA . GLU B 1 48 ? 16.281 4.566 -11.789 1 71.81 48 GLU B CA 1
ATOM 2801 C C . GLU B 1 48 ? 15.094 5.152 -12.539 1 71.81 48 GLU B C 1
ATOM 2803 O O . GLU B 1 48 ? 13.992 5.23 -11.992 1 71.81 48 GLU B O 1
ATOM 2808 N N . GLN B 1 49 ? 15.57 5.609 -13.719 1 62.12 49 GLN B N 1
ATOM 2809 C CA . GLN B 1 49 ? 14.484 6.105 -14.562 1 62.12 49 GLN B CA 1
ATOM 2810 C C . GLN B 1 49 ? 13.578 4.965 -15.016 1 62.12 49 GLN B C 1
ATOM 2812 O O . GLN B 1 49 ? 14.062 3.881 -15.352 1 62.12 49 GLN B O 1
ATOM 2817 N N . ASN B 1 50 ? 12.289 5.141 -15.078 1 56.25 50 ASN B N 1
ATOM 2818 C CA . ASN B 1 50 ? 11.305 4.164 -15.547 1 56.25 50 ASN B CA 1
ATOM 2819 C C . ASN B 1 50 ? 11.406 2.852 -14.773 1 56.25 50 ASN B C 1
ATOM 2821 O O . ASN B 1 50 ? 11.508 1.781 -15.375 1 56.25 50 ASN B O 1
ATOM 2825 N N . THR B 1 51 ? 11.711 3.127 -13.414 1 59.88 51 THR B N 1
ATOM 2826 C CA . THR B 1 51 ? 12.023 1.932 -12.641 1 59.88 51 THR B CA 1
ATOM 2827 C C . THR B 1 51 ? 10.836 1.514 -11.781 1 59.88 51 THR B C 1
ATOM 2829 O O . THR B 1 51 ? 9.898 2.289 -11.594 1 59.88 51 THR B O 1
ATOM 2832 N N . VAL B 1 52 ? 10.867 0.278 -11.555 1 68.25 52 VAL B N 1
ATOM 2833 C CA . VAL B 1 52 ? 9.977 -0.299 -10.547 1 68.25 52 VAL B CA 1
ATOM 2834 C C . VAL B 1 52 ? 10.711 -0.408 -9.211 1 68.25 52 VAL B C 1
ATOM 2836 O O . VAL B 1 52 ? 10.164 -0.935 -8.242 1 68.25 52 VAL B O 1
ATOM 2839 N N . ARG B 1 53 ? 11.852 0.291 -9.172 1 80.5 53 ARG B N 1
ATOM 2840 C CA . ARG B 1 53 ? 12.617 0.234 -7.934 1 80.5 53 ARG B CA 1
ATOM 2841 C C . ARG B 1 53 ? 12.688 1.604 -7.266 1 80.5 53 ARG B C 1
ATOM 2843 O O . ARG B 1 53 ? 12.93 2.611 -7.93 1 80.5 53 ARG B O 1
ATOM 2850 N N . PHE B 1 54 ? 12.445 1.568 -5.938 1 86.19 54 PHE B N 1
ATOM 2851 C CA . PHE B 1 54 ? 12.398 2.799 -5.16 1 86.19 54 PHE B CA 1
ATOM 2852 C C . PHE B 1 54 ? 13.086 2.607 -3.811 1 86.19 54 PHE B C 1
ATOM 2854 O O . PHE B 1 54 ? 13.102 1.503 -3.266 1 86.19 54 PHE B O 1
ATOM 2861 N N . VAL B 1 55 ? 13.648 3.727 -3.379 1 85.75 55 VAL B N 1
ATOM 2862 C CA . VAL B 1 55 ? 13.859 3.814 -1.938 1 85.75 55 VAL B CA 1
ATOM 2863 C C . VAL B 1 55 ? 12.594 4.336 -1.26 1 85.75 55 VAL B C 1
ATOM 2865 O O . VAL B 1 55 ? 12.086 5.402 -1.616 1 85.75 55 VAL B O 1
ATOM 2868 N N . ASP B 1 56 ? 12.117 3.568 -0.387 1 89.75 56 ASP B N 1
ATOM 2869 C CA . ASP B 1 56 ? 10.82 3.871 0.222 1 89.75 56 ASP B CA 1
ATOM 2870 C C . ASP B 1 56 ? 10.977 4.215 1.701 1 89.75 56 ASP B C 1
ATOM 2872 O O . ASP B 1 56 ? 11.523 3.426 2.473 1 89.75 56 ASP B O 1
ATOM 2876 N N . ASN B 1 57 ? 10.586 5.395 2.035 1 90.69 57 ASN B N 1
ATOM 2877 C CA . ASN B 1 57 ? 10.32 5.719 3.432 1 90.69 57 ASN B CA 1
ATOM 2878 C C . ASN B 1 57 ? 8.883 5.391 3.814 1 90.69 57 ASN B C 1
ATOM 2880 O O . ASN B 1 57 ? 7.98 6.211 3.625 1 90.69 57 ASN B O 1
ATOM 2884 N N . PHE B 1 58 ? 8.781 4.293 4.43 1 88 58 PHE B N 1
ATOM 2885 C CA . PHE B 1 58 ? 7.465 3.672 4.551 1 88 58 PHE B CA 1
ATOM 2886 C C . PHE B 1 58 ? 6.699 4.25 5.734 1 88 58 PHE B C 1
ATOM 2888 O O . PHE B 1 58 ? 7.273 4.473 6.801 1 88 58 PHE B O 1
ATOM 2895 N N . SER B 1 59 ? 5.422 4.438 5.484 1 92.5 59 SER B N 1
ATOM 2896 C CA . SER B 1 59 ? 4.441 4.754 6.516 1 92.5 59 SER B CA 1
ATOM 2897 C C . SER B 1 59 ? 3.039 4.32 6.102 1 92.5 59 SER B C 1
ATOM 2899 O O . SER B 1 59 ? 2.6 4.605 4.984 1 92.5 59 SER B O 1
ATOM 2901 N N . LEU B 1 60 ? 2.398 3.652 7.031 1 92.31 60 LEU B N 1
ATOM 2902 C CA . LEU B 1 60 ? 1.031 3.229 6.742 1 92.31 60 LEU B CA 1
ATOM 2903 C C . LEU B 1 60 ? 0.094 4.43 6.668 1 92.31 60 LEU B C 1
ATOM 2905 O O . LEU B 1 60 ? -0.978 4.348 6.062 1 92.31 60 LEU B O 1
ATOM 2909 N N . GLY B 1 61 ? 0.481 5.527 7.324 1 96.19 61 GL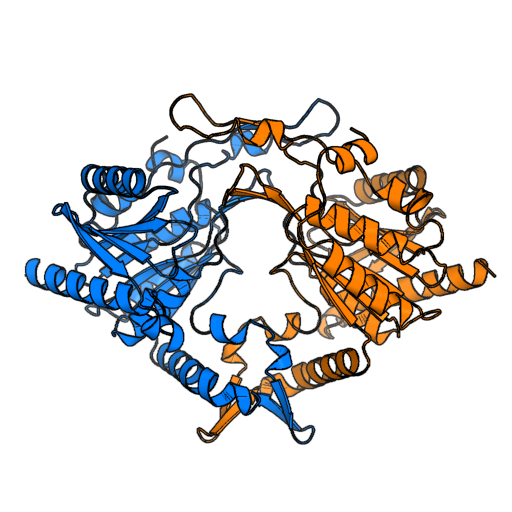Y B N 1
ATOM 2910 C CA . GLY B 1 61 ? -0.36 6.715 7.32 1 96.19 61 GLY B CA 1
ATOM 2911 C C . GLY B 1 61 ? -1.453 6.672 8.367 1 96.19 61 GLY B C 1
ATOM 2912 O O . GLY B 1 61 ? -2.502 7.301 8.211 1 96.19 61 GLY B O 1
ATOM 2913 N N . THR B 1 62 ? -1.195 5.93 9.469 1 95.75 62 THR B N 1
ATOM 2914 C CA . THR B 1 62 ? -2.201 5.773 10.516 1 95.75 62 THR B CA 1
ATOM 2915 C C . THR B 1 62 ? -2.447 7.094 11.234 1 95.75 62 THR B C 1
ATOM 2917 O O . THR B 1 62 ? -3.59 7.539 11.352 1 95.75 62 THR B O 1
ATOM 2920 N N . ARG B 1 63 ? -1.432 7.75 11.609 1 96.81 63 ARG B N 1
ATOM 2921 C CA . ARG B 1 63 ? -1.544 9.016 12.328 1 96.81 63 ARG B CA 1
ATOM 2922 C C . ARG B 1 63 ? -2.26 10.062 11.484 1 96.81 63 ARG B C 1
ATOM 2924 O O . ARG B 1 63 ? -3.18 10.734 11.961 1 96.81 63 ARG B O 1
ATOM 2931 N N . GLY B 1 64 ? -1.864 10.211 10.281 1 98.5 64 GLY B N 1
ATOM 2932 C CA . GLY B 1 64 ? -2.459 11.219 9.414 1 98.5 64 GLY B CA 1
ATOM 2933 C C . GLY B 1 64 ? -3.916 10.938 9.094 1 98.5 64 GLY B C 1
ATOM 2934 O O . GLY B 1 64 ? -4.758 11.836 9.203 1 98.5 64 GLY B O 1
ATOM 2935 N N . SER B 1 65 ? -4.25 9.711 8.766 1 98.69 65 SER B N 1
ATOM 2936 C CA . SER B 1 65 ? -5.609 9.359 8.367 1 98.69 65 SER B CA 1
ATOM 2937 C C . SER B 1 65 ? -6.578 9.484 9.539 1 98.69 65 SER B C 1
ATOM 2939 O O . SER B 1 65 ? -7.676 10.031 9.391 1 98.69 65 SER B O 1
ATOM 2941 N N . ALA B 1 66 ? -6.168 9.047 10.711 1 98.56 66 ALA B N 1
ATOM 2942 C CA . ALA B 1 66 ? -7 9.156 11.906 1 98.56 66 ALA B CA 1
ATOM 2943 C C . ALA B 1 66 ? -7.199 10.617 12.297 1 98.56 66 ALA B C 1
ATOM 2945 O O . ALA B 1 66 ? -8.32 11.039 12.594 1 98.56 66 ALA B O 1
ATOM 2946 N N . SER B 1 67 ? -6.148 11.383 12.242 1 98.88 67 SER B N 1
ATOM 2947 C CA . SER B 1 67 ? -6.234 12.789 12.625 1 98.88 67 SER B CA 1
ATOM 2948 C C . SER B 1 67 ? -7.176 13.562 11.711 1 98.88 67 SER B C 1
ATOM 2950 O O . SER B 1 67 ? -7.871 14.477 12.156 1 98.88 67 SER B O 1
ATOM 2952 N N . ALA B 1 68 ? -7.184 13.195 10.422 1 98.94 68 ALA B N 1
ATOM 2953 C CA . ALA B 1 68 ? -8.086 13.852 9.484 1 98.94 68 ALA B CA 1
ATOM 2954 C C . ALA B 1 68 ? -9.539 13.727 9.938 1 98.94 68 ALA B C 1
ATOM 2956 O O . ALA B 1 68 ? -10.305 14.688 9.883 1 98.94 68 ALA B O 1
ATOM 2957 N N . GLU B 1 69 ? -9.891 12.562 10.422 1 98.88 69 GLU B N 1
ATOM 2958 C CA . GLU B 1 69 ? -11.25 12.328 10.914 1 98.88 69 GLU B CA 1
ATOM 2959 C C . GLU B 1 69 ? -11.547 13.18 12.141 1 98.88 69 GLU B C 1
ATOM 2961 O O . GLU B 1 69 ? -12.602 13.805 12.227 1 98.88 69 GLU B O 1
ATOM 2966 N N . TYR B 1 70 ? -10.625 13.227 13.023 1 98.81 70 TYR B N 1
ATOM 2967 C CA . TYR B 1 70 ? -10.844 13.945 14.266 1 98.81 70 TYR B CA 1
ATOM 2968 C C . TYR B 1 70 ? -10.844 15.453 14.031 1 98.81 70 TYR B C 1
ATOM 2970 O O . TYR B 1 70 ? -11.555 16.188 14.703 1 98.81 70 TYR B O 1
ATOM 2978 N N . PHE B 1 71 ? -10.055 15.961 13.062 1 98.88 71 PHE B N 1
ATOM 2979 C CA . PHE B 1 71 ? -10.094 17.375 12.734 1 98.88 71 PHE B CA 1
ATOM 2980 C C . PHE B 1 71 ? -11.445 17.75 12.117 1 98.88 71 PHE B C 1
ATOM 2982 O O . PHE B 1 71 ? -11.984 18.828 12.391 1 98.88 71 PHE B O 1
ATOM 2989 N N . LEU B 1 72 ? -11.969 16.844 11.258 1 98.81 72 LEU B N 1
ATOM 2990 C CA . LEU B 1 72 ? -13.312 17.062 10.734 1 98.81 72 LEU B CA 1
ATOM 2991 C C . LEU B 1 72 ? -14.328 17.156 11.867 1 98.81 72 LEU B C 1
ATOM 2993 O O . LEU B 1 72 ? -15.164 18.062 11.883 1 98.81 72 LEU B O 1
ATOM 2997 N N . ASP B 1 73 ? -14.211 16.266 12.82 1 98.38 73 ASP B N 1
ATOM 2998 C CA . ASP B 1 73 ? -15.094 16.266 13.984 1 98.38 73 ASP B CA 1
ATOM 2999 C C . ASP B 1 73 ? -14.961 17.562 14.773 1 98.38 73 ASP B C 1
ATOM 3001 O O . ASP B 1 73 ? -15.922 18.031 15.383 1 98.38 73 ASP B O 1
ATOM 3005 N N . ALA B 1 74 ? -13.789 18.109 14.719 1 98.38 74 ALA B N 1
ATOM 3006 C CA . ALA B 1 74 ? -13.5 19.328 15.469 1 98.38 74 ALA B CA 1
ATOM 3007 C C . ALA B 1 74 ? -13.914 20.578 14.688 1 98.38 74 ALA B C 1
ATOM 3009 O O . ALA B 1 74 ? -13.688 21.703 15.133 1 98.38 74 ALA B O 1
ATOM 3010 N N . GLY B 1 75 ? -14.43 20.406 13.492 1 97.88 75 GLY B N 1
ATOM 3011 C CA . GLY B 1 75 ? -15 21.516 12.75 1 97.88 75 GLY B CA 1
ATOM 3012 C C . GLY B 1 75 ? -14.062 22.078 11.695 1 97.88 75 GLY B C 1
ATOM 3013 O O . GLY B 1 75 ? -14.398 23.062 11.023 1 97.88 75 GLY B O 1
ATOM 3014 N N . TYR B 1 76 ? -12.875 21.516 11.531 1 98.75 76 TYR B N 1
ATOM 3015 C CA . TYR B 1 76 ? -11.938 21.984 10.516 1 98.75 76 TYR B CA 1
ATOM 3016 C C . TYR B 1 76 ? -12.359 21.5 9.125 1 98.75 76 TYR B C 1
ATOM 3018 O O . TYR B 1 76 ? -12.992 20.453 8.984 1 98.75 76 TYR B O 1
ATOM 3026 N N . VAL B 1 77 ? -12.023 22.297 8.141 1 98.56 77 VAL B N 1
ATOM 3027 C CA . VAL B 1 77 ? -11.945 21.797 6.77 1 98.56 77 VAL B CA 1
ATOM 3028 C C . VAL B 1 77 ? -10.586 21.156 6.531 1 98.56 77 VAL B C 1
ATOM 3030 O O . VAL B 1 77 ? -9.562 21.641 7.031 1 98.56 77 VAL B O 1
ATOM 3033 N N . VAL B 1 78 ? -10.609 20.031 5.758 1 98.88 78 VAL B N 1
ATOM 3034 C CA . VAL B 1 78 ? -9.383 19.234 5.738 1 98.88 78 VAL B CA 1
ATOM 3035 C C . VAL B 1 78 ? -8.883 19.078 4.301 1 98.88 78 VAL B C 1
ATOM 3037 O O . VAL B 1 78 ? -9.648 18.688 3.412 1 98.88 78 VAL B O 1
ATOM 3040 N N . ILE B 1 79 ? -7.664 19.453 4.039 1 98.88 79 ILE B N 1
ATOM 3041 C CA . ILE B 1 79 ? -6.91 19 2.873 1 98.88 79 ILE B CA 1
ATOM 3042 C C . ILE B 1 79 ? -5.977 17.859 3.271 1 98.88 79 ILE B C 1
ATOM 3044 O O . ILE B 1 79 ? -5.062 18.062 4.078 1 98.88 79 ILE B O 1
ATOM 3048 N N . PHE B 1 80 ? -6.258 16.703 2.76 1 98.88 80 PHE B N 1
ATOM 3049 C CA . PHE B 1 80 ? -5.5 15.492 3.076 1 98.88 80 PHE B CA 1
ATOM 3050 C C . PHE B 1 80 ? -4.539 15.148 1.945 1 98.88 80 PHE B C 1
ATOM 3052 O O . PHE B 1 80 ? -4.934 14.523 0.959 1 98.88 80 PHE B O 1
ATOM 3059 N N . LEU B 1 81 ? -3.289 15.57 2.055 1 98.81 81 LEU B N 1
ATOM 3060 C CA . LEU B 1 81 ? -2.197 15.266 1.139 1 98.81 81 LEU B CA 1
ATOM 3061 C C . LEU B 1 81 ? -1.496 13.969 1.545 1 98.81 81 LEU B C 1
ATOM 3063 O O . LEU B 1 81 ? -0.793 13.93 2.557 1 98.81 81 LEU B O 1
ATOM 3067 N N . TYR B 1 82 ? -1.683 12.906 0.708 1 98.62 82 TYR B N 1
ATOM 3068 C CA . TYR B 1 82 ? -1.292 11.617 1.27 1 98.62 82 TYR B CA 1
ATOM 3069 C C . TYR B 1 82 ? -0.637 10.734 0.212 1 98.62 82 TYR B C 1
ATOM 3071 O O . TYR B 1 82 ? -0.845 10.938 -0.987 1 98.62 82 TYR B O 1
ATOM 3079 N N . ARG B 1 83 ? 0.179 9.781 0.678 1 97.5 83 ARG B N 1
ATOM 3080 C CA . ARG B 1 83 ? 0.812 8.789 -0.181 1 97.5 83 ARG B CA 1
ATOM 3081 C C . ARG B 1 83 ? -0.223 7.844 -0.778 1 97.5 83 ARG B C 1
ATOM 3083 O O . ARG B 1 83 ? -1.03 7.258 -0.051 1 97.5 83 ARG B O 1
ATOM 3090 N N . SER B 1 84 ? -0.101 7.684 -2.08 1 94.56 84 SER B N 1
ATOM 3091 C CA . SER B 1 84 ? -0.959 6.703 -2.734 1 94.56 84 SER B CA 1
ATOM 3092 C C . SER B 1 84 ? -0.813 5.324 -2.094 1 94.56 84 SER B C 1
ATOM 3094 O O . SER B 1 84 ? 0.297 4.906 -1.759 1 94.56 84 SER B O 1
ATOM 3096 N N . ASN B 1 85 ? -1.964 4.656 -1.887 1 90.38 85 ASN B N 1
ATOM 3097 C CA . ASN B 1 85 ? -2.057 3.299 -1.357 1 90.38 85 ASN B CA 1
ATOM 3098 C C . ASN B 1 85 ? -1.765 3.26 0.14 1 90.38 85 ASN B C 1
ATOM 3100 O O . ASN B 1 85 ? -1.52 2.191 0.701 1 90.38 85 ASN B O 1
ATOM 3104 N N . SER B 1 86 ? -1.633 4.457 0.806 1 94.94 86 SER B N 1
ATOM 3105 C CA . SER B 1 86 ? -1.618 4.5 2.264 1 94.94 86 SER B CA 1
ATOM 3106 C C . SER B 1 86 ? -3.029 4.637 2.826 1 94.94 86 SER B C 1
ATOM 3108 O O . SER B 1 86 ? -4.004 4.676 2.072 1 94.94 86 SER B O 1
ATOM 3110 N N . LEU B 1 87 ? -3.127 4.684 4.121 1 96.69 87 LEU B N 1
ATOM 3111 C CA . LEU B 1 87 ? -4.441 4.73 4.758 1 96.69 87 LEU B CA 1
ATOM 3112 C C . LEU B 1 87 ? -5.133 6.059 4.477 1 96.69 87 LEU B C 1
ATOM 3114 O O . LEU B 1 87 ? -4.492 7.113 4.488 1 96.69 87 LEU B O 1
ATOM 3118 N N . GLU B 1 88 ? -6.402 5.965 4.211 1 97.56 88 GLU B N 1
ATOM 3119 C CA . GLU B 1 88 ? -7.25 7.137 4.012 1 97.56 88 GLU B CA 1
ATOM 3120 C C . GLU B 1 88 ? -8.266 7.281 5.141 1 97.56 88 GLU B C 1
ATOM 3122 O O . GLU B 1 88 ? -8.727 6.285 5.703 1 97.56 88 GLU B O 1
ATOM 3127 N N . PRO B 1 89 ? -8.562 8.562 5.461 1 98.56 89 PRO B N 1
ATOM 3128 C CA . PRO B 1 89 ? -9.602 8.734 6.473 1 98.56 89 PRO B CA 1
ATOM 3129 C C . PRO B 1 89 ? -10.891 7.988 6.125 1 98.56 89 PRO B C 1
ATOM 3131 O O . PRO B 1 89 ? -11.266 7.902 4.953 1 98.56 89 PRO B O 1
ATOM 3134 N N . PHE B 1 90 ? -11.547 7.414 7.129 1 98.38 90 PHE B N 1
ATOM 3135 C CA . PHE B 1 90 ? -12.812 6.695 7.055 1 98.38 90 PHE B CA 1
ATOM 3136 C C . PHE B 1 90 ? -12.625 5.336 6.398 1 98.38 90 PHE B C 1
ATOM 3138 O O . PHE B 1 90 ? -13.031 4.309 6.953 1 98.38 90 PHE B O 1
ATOM 3145 N N . VAL B 1 91 ? -11.883 5.305 5.285 1 97.06 91 VAL B N 1
ATOM 3146 C CA . VAL B 1 91 ? -11.672 4.066 4.547 1 97.06 91 VAL B CA 1
ATOM 3147 C C . VAL B 1 91 ? -10.914 3.068 5.414 1 97.06 91 VAL B C 1
ATOM 3149 O O . VAL B 1 91 ? -11.148 1.86 5.344 1 97.06 91 VAL B O 1
ATOM 3152 N N . ARG B 1 92 ? -10.062 3.578 6.254 1 96.31 92 ARG B N 1
ATOM 3153 C CA . ARG B 1 92 ? -9.195 2.775 7.105 1 96.31 92 ARG B CA 1
ATOM 3154 C C . ARG B 1 92 ? -10.008 1.848 8 1 96.31 92 ARG B C 1
ATOM 3156 O O . ARG B 1 92 ? -9.484 0.849 8.5 1 96.31 92 ARG B O 1
ATOM 3163 N N . HIS B 1 93 ? -11.266 2.123 8.211 1 96.75 93 HIS B N 1
ATOM 3164 C CA . HIS B 1 93 ? -12.109 1.338 9.102 1 96.75 93 HIS B CA 1
ATOM 3165 C C . HIS B 1 93 ? -12.773 0.186 8.359 1 96.75 93 HIS B C 1
ATOM 3167 O O . HIS B 1 93 ? -13.328 -0.724 8.977 1 96.75 93 HIS B O 1
ATOM 3173 N N . PHE B 1 94 ? -12.695 0.24 7.023 1 95.25 94 PHE B N 1
ATOM 3174 C CA . PHE B 1 94 ? -13.398 -0.742 6.203 1 95.25 94 PHE B CA 1
ATOM 3175 C C . PHE B 1 94 ? -12.422 -1.763 5.629 1 95.25 94 PHE B C 1
ATOM 3177 O O . PHE B 1 94 ? -12.82 -2.875 5.273 1 95.25 94 PHE B O 1
ATOM 3184 N N . ASN B 1 95 ? -11.148 -1.471 5.539 1 87.38 95 ASN B N 1
ATOM 3185 C CA . ASN B 1 95 ? -10.172 -2.17 4.711 1 87.38 95 ASN B CA 1
ATOM 3186 C C . ASN B 1 95 ? -9.867 -3.561 5.262 1 87.38 95 ASN B C 1
ATOM 3188 O O . ASN B 1 95 ? -9.727 -4.52 4.5 1 87.38 95 ASN B O 1
ATOM 3192 N N . ASN B 1 96 ? -9.805 -3.645 6.543 1 85.94 96 ASN B N 1
ATOM 3193 C CA . ASN B 1 96 ? -9.422 -4.93 7.121 1 85.94 96 ASN B CA 1
ATOM 3194 C C . ASN B 1 96 ? -10.5 -5.984 6.918 1 85.94 96 ASN B C 1
ATOM 3196 O O . ASN B 1 96 ? -11.602 -5.863 7.453 1 85.94 96 ASN B O 1
ATOM 3200 N N . SER B 1 97 ? -10.195 -7.059 6.16 1 91.31 97 SER B N 1
ATOM 3201 C CA . SER B 1 97 ? -11.125 -8.141 5.871 1 91.31 97 SER B CA 1
ATOM 3202 C C . SER B 1 97 ? -12.43 -7.613 5.281 1 91.31 97 SER B C 1
ATOM 3204 O O . SER B 1 97 ? -13.516 -7.965 5.742 1 91.31 97 SER B O 1
ATOM 3206 N N . LEU B 1 98 ? -12.305 -6.766 4.27 1 94 98 LEU B N 1
ATOM 3207 C CA . LEU B 1 98 ? -13.43 -6.035 3.688 1 94 98 LEU B CA 1
ATOM 3208 C C . LEU B 1 98 ? -14.539 -6.992 3.262 1 94 98 LEU B C 1
ATOM 3210 O O . LEU B 1 98 ? -15.688 -6.848 3.688 1 94 98 LEU B O 1
ATOM 3214 N N . LEU B 1 99 ? -14.195 -7.98 2.467 1 96.5 99 LEU B N 1
ATOM 3215 C CA . LEU B 1 99 ? -15.211 -8.836 1.868 1 96.5 99 LEU B CA 1
ATOM 3216 C C . LEU B 1 99 ? -15.883 -9.703 2.926 1 96.5 99 LEU B C 1
ATOM 3218 O O . LEU B 1 99 ? -17.047 -10.102 2.77 1 96.5 99 LEU B O 1
ATOM 3222 N N . ASP B 1 100 ? -15.188 -9.961 4.043 1 96.56 100 ASP B N 1
ATOM 3223 C CA . ASP B 1 100 ? -15.758 -10.727 5.145 1 96.56 100 ASP B CA 1
ATOM 3224 C C . ASP B 1 100 ? -16.797 -9.906 5.91 1 96.56 100 ASP B C 1
ATOM 3226 O O . ASP B 1 100 ? -17.625 -10.461 6.641 1 96.56 100 ASP B O 1
ATOM 3230 N N . LYS B 1 101 ? -16.734 -8.586 5.762 1 96.69 101 LYS B N 1
ATOM 3231 C CA . LYS B 1 101 ? -17.672 -7.699 6.434 1 96.69 101 LYS B CA 1
ATOM 3232 C C . LYS B 1 101 ? -18.969 -7.57 5.645 1 96.69 101 LYS B C 1
ATOM 3234 O O . LYS B 1 101 ? -19.969 -7.039 6.152 1 96.69 101 LYS B O 1
ATOM 3239 N N . LEU B 1 102 ? -18.969 -8.078 4.41 1 97.31 102 LEU B N 1
ATOM 3240 C CA . LEU B 1 102 ? -20.109 -7.957 3.52 1 97.31 102 LEU B CA 1
ATOM 3241 C C . LEU B 1 102 ? -20.891 -9.273 3.449 1 97.31 102 LEU B C 1
ATOM 3243 O O . LEU B 1 102 ? -20.312 -10.344 3.654 1 97.31 102 LEU B O 1
ATOM 3247 N N . GLU B 1 103 ? -22.109 -9.211 3.219 1 97.25 103 GLU B N 1
ATOM 3248 C CA . GLU B 1 103 ? -22.969 -10.383 3.01 1 97.25 103 GLU B CA 1
ATOM 3249 C C . GLU B 1 103 ? -23.953 -10.148 1.872 1 97.25 103 GLU B C 1
ATOM 3251 O O . GLU B 1 103 ? -24.281 -9 1.555 1 97.25 103 GLU B O 1
ATOM 3256 N N . ILE B 1 104 ? -24.312 -11.195 1.228 1 96.81 104 ILE B N 1
ATOM 3257 C CA . ILE B 1 104 ? -25.344 -11.18 0.19 1 96.81 104 ILE B CA 1
ATOM 3258 C C . ILE B 1 104 ? -26.703 -11.453 0.812 1 96.81 104 ILE B C 1
ATOM 3260 O O . ILE B 1 104 ? -26.875 -12.422 1.547 1 96.81 104 ILE B O 1
ATOM 3264 N N . VAL B 1 105 ? -27.672 -10.594 0.58 1 94.75 105 VAL B N 1
ATOM 3265 C CA . VAL B 1 105 ? -29 -10.742 1.133 1 94.75 105 VAL B CA 1
ATOM 3266 C C . VAL B 1 105 ? -30 -10.992 0.005 1 94.75 105 VAL B C 1
ATOM 3268 O O . VAL B 1 105 ? -30.109 -10.195 -0.928 1 94.75 105 VAL B O 1
ATOM 3271 N N . ASP B 1 106 ? -30.734 -12.117 0.08 1 92.25 106 ASP B N 1
ATOM 3272 C CA . ASP B 1 106 ? -31.797 -12.531 -0.829 1 92.25 106 ASP B CA 1
ATOM 3273 C C . ASP B 1 106 ? -31.312 -12.539 -2.277 1 92.25 106 ASP B C 1
ATOM 3275 O O . ASP B 1 106 ? -32.062 -12.203 -3.191 1 92.25 106 ASP B O 1
ATOM 3279 N N . ASP B 1 107 ? -30.062 -12.703 -2.535 1 88.06 107 ASP B N 1
ATOM 3280 C CA . ASP B 1 107 ? -29.453 -12.719 -3.855 1 88.06 107 ASP B CA 1
ATOM 3281 C C . ASP B 1 107 ? -29.75 -11.445 -4.629 1 88.06 107 ASP B C 1
ATOM 3283 O O . ASP B 1 107 ? -29.812 -11.453 -5.859 1 88.06 107 ASP B O 1
ATOM 3287 N N . LYS B 1 108 ? -30.062 -10.383 -3.84 1 88.56 108 LYS B N 1
ATOM 3288 C CA . LYS B 1 108 ? -30.5 -9.164 -4.5 1 88.56 108 LYS B CA 1
ATOM 3289 C C . LYS B 1 108 ? -29.703 -7.953 -4.016 1 88.56 108 LYS B C 1
ATOM 3291 O O . LYS B 1 108 ? -29.797 -6.867 -4.59 1 88.56 108 LYS B O 1
ATOM 3296 N N . SER B 1 109 ? -29.016 -8.156 -2.957 1 94.69 109 SER B N 1
ATOM 3297 C CA . SER B 1 109 ? -28.281 -7.008 -2.436 1 94.69 109 SER B CA 1
ATOM 3298 C C . SER B 1 109 ? -27.016 -7.445 -1.706 1 94.69 109 SER B C 1
ATOM 3300 O O . SER B 1 109 ? -26.875 -8.609 -1.318 1 94.69 109 SER B O 1
ATOM 3302 N N . ILE B 1 110 ? -26.031 -6.605 -1.702 1 97.44 110 ILE B N 1
ATOM 3303 C CA . ILE B 1 110 ? -24.844 -6.746 -0.865 1 97.44 110 ILE B CA 1
ATOM 3304 C C . ILE B 1 110 ? -24.906 -5.742 0.284 1 97.44 110 ILE B C 1
ATOM 3306 O O . ILE B 1 110 ? -25.031 -4.535 0.056 1 97.44 110 ILE B O 1
ATOM 3310 N N . GLN B 1 111 ? -24.797 -6.23 1.506 1 97.38 111 GLN B N 1
ATOM 3311 C CA . GLN B 1 111 ? -24.906 -5.371 2.68 1 97.38 111 GLN B CA 1
ATOM 3312 C C . GLN B 1 111 ? -23.797 -5.645 3.676 1 97.38 111 GLN B C 1
ATOM 3314 O O . GLN B 1 111 ? -23.203 -6.727 3.67 1 97.38 111 GLN B O 1
ATOM 3319 N N . VAL B 1 112 ? -23.5 -4.633 4.453 1 97.44 112 VAL B N 1
ATOM 3320 C CA . VAL B 1 112 ? -22.609 -4.844 5.586 1 97.44 112 VAL B CA 1
ATOM 3321 C C . VAL B 1 112 ? -23.297 -5.715 6.633 1 97.44 112 VAL B C 1
ATOM 3323 O O . VAL B 1 112 ? -24.469 -5.52 6.938 1 97.44 112 VAL B O 1
ATOM 3326 N N . LYS B 1 113 ? -22.562 -6.66 7.172 1 97.19 113 LYS B N 1
ATOM 3327 C CA . LYS B 1 113 ? -23.094 -7.547 8.195 1 97.19 113 LYS B CA 1
ATOM 3328 C C . LYS B 1 113 ? -23.562 -6.758 9.422 1 97.19 113 LYS B C 1
ATOM 3330 O O . LYS B 1 113 ? -22.938 -5.754 9.781 1 97.19 113 LYS B O 1
ATOM 3335 N N . GLN B 1 114 ? -24.547 -7.312 10.086 1 94.94 114 GLN B N 1
ATOM 3336 C CA . GLN B 1 114 ? -25.109 -6.664 11.258 1 94.94 114 GLN B CA 1
ATOM 3337 C C . GLN B 1 114 ? -24.078 -6.496 12.359 1 94.94 114 GLN B C 1
ATOM 3339 O O . GLN B 1 114 ? -24.078 -5.492 13.078 1 94.94 114 GLN B O 1
ATOM 3344 N N . SER B 1 115 ? -23.203 -7.449 12.477 1 95.38 115 SER B N 1
ATOM 3345 C CA . SER B 1 115 ? -22.172 -7.434 13.516 1 95.38 115 SER B CA 1
ATOM 3346 C C . SER B 1 115 ? -21.219 -6.266 13.328 1 95.38 115 SER B C 1
ATOM 3348 O O . SER B 1 115 ? -20.531 -5.859 14.266 1 95.38 115 SER B O 1
ATOM 3350 N N . GLU B 1 116 ? -21.156 -5.75 12.062 1 96.31 116 GLU B N 1
ATOM 3351 C CA . GLU B 1 116 ? -20.219 -4.68 11.734 1 96.31 116 GLU B CA 1
ATOM 3352 C C . GLU B 1 116 ? -20.922 -3.328 11.656 1 96.31 116 GLU B C 1
ATOM 3354 O O . GLU B 1 116 ? -20.266 -2.281 11.641 1 96.31 116 GLU B O 1
ATOM 3359 N N . LEU B 1 117 ? -22.188 -3.322 11.648 1 95.94 117 LEU B N 1
ATOM 3360 C CA . LEU B 1 117 ? -22.984 -2.143 11.312 1 95.94 117 LEU B CA 1
ATOM 3361 C C . LEU B 1 117 ? -22.828 -1.064 12.383 1 95.94 117 LEU B C 1
ATOM 3363 O O . LEU B 1 117 ? -22.703 0.12 12.062 1 95.94 117 LEU B O 1
ATOM 3367 N N . ASP B 1 118 ? -22.797 -1.44 13.648 1 94.12 118 ASP B N 1
ATOM 3368 C CA . ASP B 1 118 ? -22.734 -0.476 14.742 1 94.12 118 ASP B CA 1
ATOM 3369 C C . ASP B 1 118 ? -21.453 0.368 14.648 1 94.12 118 ASP B C 1
ATOM 3371 O O . ASP B 1 118 ? -21.484 1.562 14.953 1 94.12 118 ASP B O 1
ATOM 3375 N N . THR B 1 119 ? -20.469 -0.234 14.195 1 94.25 119 THR B N 1
ATOM 3376 C CA . THR B 1 119 ? -19.172 0.435 14.102 1 94.25 119 THR B CA 1
ATOM 3377 C C . THR B 1 119 ? -19.062 1.223 12.805 1 94.25 119 THR B C 1
ATOM 3379 O O . THR B 1 119 ? -18.594 2.365 12.805 1 94.25 119 THR B O 1
ATOM 3382 N N . LEU B 1 120 ? -19.547 0.681 11.688 1 97.19 120 LEU B N 1
ATOM 3383 C CA . LEU B 1 120 ? -19.25 1.222 10.367 1 97.19 120 LEU B CA 1
ATOM 3384 C C . LEU B 1 120 ? -20.266 2.275 9.969 1 97.19 120 LEU B C 1
ATOM 3386 O O . LEU B 1 120 ? -19.953 3.182 9.188 1 97.19 120 LEU B O 1
ATOM 3390 N N . TYR B 1 121 ? -21.438 2.223 10.539 1 97.5 121 TYR B N 1
ATOM 3391 C CA . TYR B 1 121 ? -22.516 3.131 10.141 1 97.5 121 TYR B CA 1
ATOM 3392 C C . TYR B 1 121 ? -22.141 4.578 10.445 1 97.5 121 TYR B C 1
ATOM 3394 O O . TYR B 1 121 ? -22.156 5.43 9.555 1 97.5 121 TYR B O 1
ATOM 3402 N N . PRO B 1 122 ? -21.781 4.848 11.742 1 97.19 122 PRO B N 1
ATOM 3403 C CA . PRO B 1 122 ? -21.438 6.242 12.023 1 97.19 122 PRO B CA 1
ATOM 3404 C C . PRO B 1 122 ? -20.25 6.73 11.188 1 97.19 122 PRO B C 1
ATOM 3406 O O . PRO B 1 122 ? -20.172 7.914 10.852 1 97.19 122 PRO B O 1
ATOM 3409 N N . ILE B 1 123 ? -19.359 5.875 10.82 1 97.56 123 ILE B N 1
ATOM 3410 C CA . ILE B 1 123 ? -18.172 6.223 10.047 1 97.56 123 ILE B CA 1
ATOM 3411 C C . ILE B 1 123 ? -18.562 6.602 8.625 1 97.56 123 ILE B C 1
ATOM 3413 O O . ILE B 1 123 ? -18.141 7.637 8.109 1 97.56 123 ILE B O 1
ATOM 3417 N N . LEU B 1 124 ? -19.375 5.762 8.023 1 98.06 124 LEU B N 1
ATOM 3418 C CA . LEU B 1 124 ? -19.828 6.047 6.664 1 98.06 124 LEU B CA 1
ATOM 3419 C C . LEU B 1 124 ? -20.641 7.332 6.625 1 98.06 124 LEU B C 1
ATOM 3421 O O . LEU B 1 124 ? -20.531 8.125 5.684 1 98.06 124 LEU B O 1
ATOM 3425 N N . LYS B 1 125 ? -21.484 7.508 7.613 1 97.88 125 LYS B N 1
ATOM 3426 C CA . LYS B 1 125 ? -22.297 8.727 7.688 1 97.88 125 LYS B CA 1
ATOM 3427 C C . LYS B 1 125 ? -21.422 9.969 7.758 1 97.88 125 LYS B C 1
ATOM 3429 O O . LYS B 1 125 ? -21.641 10.938 7.031 1 97.88 125 LYS B O 1
ATOM 3434 N N . LYS B 1 126 ? -20.406 9.922 8.609 1 97.94 126 LYS B N 1
ATOM 3435 C CA . LYS B 1 126 ? -19.484 11.039 8.734 1 97.94 126 LYS B CA 1
ATOM 3436 C C . LYS B 1 126 ? -18.766 11.312 7.414 1 97.94 126 LYS B C 1
ATOM 3438 O O . LYS B 1 126 ? -18.578 12.469 7.035 1 97.94 126 LYS B O 1
ATOM 3443 N N . TYR B 1 127 ? -18.406 10.312 6.73 1 98.12 127 TYR B N 1
ATOM 3444 C CA . TYR B 1 127 ? -17.75 10.438 5.434 1 98.12 127 TYR B CA 1
ATOM 3445 C C . TYR B 1 127 ? -18.656 11.156 4.434 1 98.12 127 TYR B C 1
ATOM 3447 O O . TYR B 1 127 ? -18.234 12.102 3.771 1 98.12 127 TYR B O 1
ATOM 3455 N N . LYS B 1 128 ? -19.844 10.633 4.34 1 97.31 128 LYS B N 1
ATOM 3456 C CA . LYS B 1 128 ? -20.797 11.203 3.395 1 97.31 128 LYS B CA 1
ATOM 3457 C C . LYS B 1 128 ? -21.109 12.656 3.729 1 97.31 128 LYS B C 1
ATOM 3459 O O . LYS B 1 128 ? -21.188 13.5 2.832 1 97.31 128 LYS B O 1
ATOM 3464 N N . ASP B 1 129 ? -21.281 12.945 5.012 1 97.81 129 ASP B N 1
ATOM 3465 C CA . ASP B 1 129 ? -21.531 14.32 5.441 1 97.81 129 ASP B CA 1
ATOM 3466 C C . ASP B 1 129 ? -20.375 15.242 5.062 1 97.81 129 ASP B C 1
ATOM 3468 O O . ASP B 1 129 ? -20.594 16.344 4.547 1 97.81 129 ASP B O 1
ATOM 3472 N N . ALA B 1 130 ? -19.188 14.828 5.289 1 98.19 130 ALA B N 1
ATOM 3473 C CA . ALA B 1 130 ? -18.016 15.633 4.98 1 98.19 130 ALA B CA 1
ATOM 3474 C C . ALA B 1 130 ? -17.906 15.883 3.479 1 98.19 130 ALA B C 1
ATOM 3476 O O . ALA B 1 130 ? -17.609 17 3.049 1 98.19 130 ALA B O 1
ATOM 3477 N N . LYS B 1 131 ? -18.141 14.875 2.707 1 96.88 131 LYS B N 1
ATOM 3478 C CA . LYS B 1 131 ? -18.062 14.992 1.25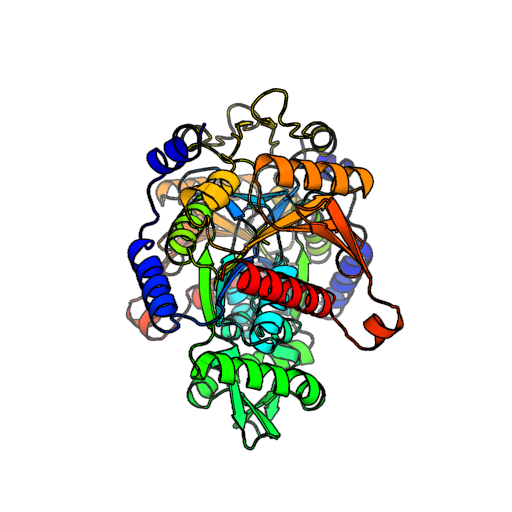5 1 96.88 131 LYS B CA 1
ATOM 3479 C C . LYS B 1 131 ? -19.156 15.898 0.71 1 96.88 131 LYS B C 1
ATOM 3481 O O . LYS B 1 131 ? -18.891 16.781 -0.107 1 96.88 131 LYS B O 1
ATOM 3486 N N . ASN B 1 132 ? -20.359 15.672 1.181 1 97.31 132 ASN B N 1
ATOM 3487 C CA . ASN B 1 132 ? -21.5 16.469 0.715 1 97.31 132 ASN B CA 1
ATOM 3488 C C . ASN B 1 132 ? -21.328 17.938 1.063 1 97.31 132 ASN B C 1
ATOM 3490 O O . ASN B 1 132 ? -21.75 18.812 0.298 1 97.31 132 ASN B O 1
ATOM 3494 N N . ALA B 1 133 ? -20.766 18.172 2.174 1 97.81 133 ALA B N 1
ATOM 3495 C CA . ALA B 1 133 ? -20.578 19.547 2.625 1 97.81 133 ALA B CA 1
ATOM 3496 C C . ALA B 1 133 ? -19.266 20.125 2.098 1 97.81 133 ALA B C 1
ATOM 3498 O O . ALA B 1 133 ? -18.875 21.234 2.463 1 97.81 133 ALA B O 1
ATOM 3499 N N . ASN B 1 134 ? -18.516 19.422 1.242 1 98.12 134 ASN B N 1
ATOM 3500 C CA . ASN B 1 134 ? -17.25 19.859 0.676 1 98.12 134 ASN B CA 1
ATOM 3501 C C . ASN B 1 134 ? -16.25 20.234 1.767 1 98.12 134 ASN B C 1
ATOM 3503 O O . ASN B 1 134 ? -15.648 21.312 1.718 1 98.12 134 ASN B O 1
ATOM 3507 N N . ARG B 1 135 ? -16.094 19.375 2.748 1 98.56 135 ARG B N 1
ATOM 3508 C CA . ARG B 1 135 ? -15.266 19.719 3.896 1 98.56 135 ARG B CA 1
ATOM 3509 C C . ARG B 1 135 ? -13.945 18.969 3.875 1 98.56 135 ARG B C 1
ATOM 3511 O O . ARG B 1 135 ? -13.102 19.141 4.758 1 98.56 135 ARG B O 1
ATOM 3518 N N . ILE B 1 136 ? -13.758 18.078 2.861 1 98.69 136 ILE B N 1
ATOM 3519 C CA . ILE B 1 136 ? -12.508 17.328 2.777 1 98.69 136 ILE B CA 1
ATOM 3520 C C . ILE B 1 136 ? -12.07 17.219 1.319 1 98.69 136 ILE B C 1
ATOM 3522 O O . ILE B 1 136 ? -12.883 16.922 0.439 1 98.69 136 ILE B O 1
ATOM 3526 N N . LEU B 1 137 ? -10.852 17.547 1.019 1 98.69 137 LEU B N 1
ATOM 3527 C CA . LEU B 1 137 ? -10.188 17.344 -0.263 1 98.69 137 LEU B CA 1
ATOM 3528 C C . LEU B 1 137 ? -8.992 16.406 -0.111 1 98.69 137 LEU B C 1
ATOM 3530 O O . LEU B 1 137 ? -8.125 16.625 0.733 1 98.69 137 LEU B O 1
ATOM 3534 N N . THR B 1 138 ? -8.992 15.32 -0.825 1 98.25 138 THR B N 1
ATOM 3535 C CA . THR B 1 138 ? -7.883 14.375 -0.782 1 98.25 138 THR B CA 1
ATOM 3536 C C . THR B 1 138 ? -6.992 14.531 -2.01 1 98.25 138 THR B C 1
ATOM 3538 O O . THR B 1 138 ? -7.484 14.617 -3.137 1 98.25 138 THR B O 1
ATOM 3541 N N . VAL B 1 139 ? -5.699 14.633 -1.805 1 98.56 139 VAL B N 1
ATOM 3542 C CA . VAL B 1 139 ? -4.711 14.844 -2.855 1 98.56 139 VAL B CA 1
ATOM 3543 C C . VAL B 1 139 ? -3.586 13.82 -2.721 1 98.56 139 VAL B C 1
ATOM 3545 O O . VAL B 1 139 ? -2.748 13.93 -1.822 1 98.56 139 VAL B O 1
ATOM 3548 N N . PRO B 1 140 ? -3.547 12.875 -3.613 1 97.69 140 PRO B N 1
ATOM 3549 C CA . PRO B 1 140 ? -2.518 11.836 -3.486 1 97.69 140 PRO B CA 1
ATOM 3550 C C . PRO B 1 140 ? -1.171 12.273 -4.059 1 97.69 140 PRO B C 1
ATOM 3552 O O . PRO B 1 140 ? -1.12 13.109 -4.957 1 97.69 140 PRO B O 1
ATOM 3555 N N . PHE B 1 141 ? -0.06 11.812 -3.527 1 97.56 141 PHE B N 1
ATOM 3556 C CA . PHE B 1 141 ? 1.293 11.844 -4.07 1 97.56 141 PHE B CA 1
ATOM 3557 C C . PHE B 1 141 ? 1.961 10.477 -3.945 1 97.56 141 PHE B C 1
ATOM 3559 O O . PHE B 1 141 ? 1.454 9.594 -3.25 1 97.56 141 PHE B O 1
ATOM 3566 N N . THR B 1 142 ? 3.018 10.266 -4.641 1 94.06 142 THR B N 1
ATOM 3567 C CA . THR B 1 142 ? 3.76 9.016 -4.508 1 94.06 142 THR B CA 1
ATOM 3568 C C . THR B 1 142 ? 5.234 9.289 -4.215 1 94.06 142 THR B C 1
ATOM 3570 O O . THR B 1 142 ? 5.801 8.727 -3.275 1 94.06 142 THR B O 1
ATOM 3573 N N . THR B 1 143 ? 5.777 10.188 -4.977 1 93.06 143 THR B N 1
ATOM 3574 C CA . THR B 1 143 ? 7.219 10.391 -4.887 1 93.06 143 THR B CA 1
ATOM 3575 C C . THR B 1 143 ? 7.547 11.578 -3.99 1 93.06 143 THR B C 1
ATOM 3577 O O . THR B 1 143 ? 6.691 12.438 -3.756 1 93.06 143 THR B O 1
ATOM 3580 N N . LEU B 1 144 ? 8.797 11.609 -3.607 1 93.88 144 LEU B N 1
ATOM 3581 C CA . LEU B 1 144 ? 9.312 12.742 -2.846 1 93.88 144 LEU B CA 1
ATOM 3582 C C . LEU B 1 144 ? 9.125 14.047 -3.613 1 93.88 144 LEU B C 1
ATOM 3584 O O . LEU B 1 144 ? 8.703 15.055 -3.041 1 93.88 144 LEU B O 1
ATOM 3588 N N . ILE B 1 145 ? 9.344 14.031 -4.875 1 92.31 145 ILE B N 1
ATOM 3589 C CA . ILE B 1 145 ? 9.242 15.234 -5.695 1 92.31 145 ILE B CA 1
ATOM 3590 C C . ILE B 1 145 ? 7.793 15.711 -5.746 1 92.31 145 ILE B C 1
ATOM 3592 O O . ILE B 1 145 ? 7.516 16.906 -5.582 1 92.31 145 ILE B O 1
ATOM 3596 N N . GLU B 1 146 ? 6.906 14.812 -5.973 1 95.5 146 GLU B N 1
ATOM 3597 C CA . GLU B 1 146 ? 5.484 15.156 -5.953 1 95.5 146 GLU B CA 1
ATOM 3598 C C . GLU B 1 146 ? 5.082 15.781 -4.621 1 95.5 146 GLU B C 1
ATOM 3600 O O . GLU B 1 146 ? 4.406 16.812 -4.586 1 95.5 146 GLU B O 1
ATOM 3605 N N . TYR B 1 147 ? 5.539 15.109 -3.604 1 97.06 147 TYR B N 1
ATOM 3606 C CA . TYR B 1 147 ? 5.25 15.602 -2.262 1 97.06 147 TYR B CA 1
ATOM 3607 C C . TYR B 1 147 ? 5.75 17.031 -2.092 1 97.06 147 TYR B C 1
ATOM 3609 O O . TYR B 1 147 ? 5.016 17.906 -1.616 1 97.06 147 TYR B O 1
ATOM 3617 N N . MET B 1 148 ? 6.949 17.281 -2.461 1 96.12 148 MET B N 1
ATOM 3618 C CA . MET B 1 148 ? 7.582 18.594 -2.258 1 96.12 148 MET B CA 1
ATOM 3619 C C . MET B 1 148 ? 6.844 19.688 -3.021 1 96.12 148 MET B C 1
ATOM 3621 O O . MET B 1 148 ? 6.594 20.766 -2.48 1 96.12 148 MET B O 1
ATOM 3625 N N . TRP B 1 149 ? 6.492 19.422 -4.172 1 97.19 149 TRP B N 1
ATOM 3626 C CA . TRP B 1 149 ? 5.789 20.406 -4.988 1 97.19 149 TRP B CA 1
ATOM 3627 C C . TRP B 1 149 ? 4.398 20.688 -4.434 1 97.19 149 TRP B C 1
ATOM 3629 O O . TRP B 1 149 ? 3.994 21.844 -4.285 1 97.19 149 TRP B O 1
ATOM 3639 N N . LEU B 1 150 ? 3.701 19.641 -4.152 1 98.44 150 LEU B N 1
ATOM 3640 C CA . LEU B 1 150 ? 2.336 19.797 -3.662 1 98.44 150 LEU B CA 1
ATOM 3641 C C . LEU B 1 150 ? 2.322 20.484 -2.297 1 98.44 150 LEU B C 1
ATOM 3643 O O . LEU B 1 150 ? 1.429 21.281 -2.006 1 98.44 150 LEU B O 1
ATOM 3647 N N . LEU B 1 151 ? 3.305 20.109 -1.489 1 98.25 151 LEU B N 1
ATOM 3648 C CA . LEU B 1 151 ? 3.428 20.781 -0.198 1 98.25 151 LEU B CA 1
ATOM 3649 C C . LEU B 1 151 ? 3.645 22.281 -0.38 1 98.25 151 LEU B C 1
ATOM 3651 O O . LEU B 1 151 ? 2.938 23.094 0.223 1 98.25 151 LEU B O 1
ATOM 3655 N N . ARG B 1 152 ? 4.598 22.656 -1.233 1 97.5 152 ARG B N 1
ATOM 3656 C CA . ARG B 1 152 ? 4.895 24.062 -1.485 1 97.5 152 ARG B CA 1
ATOM 3657 C C . ARG B 1 152 ? 3.652 24.797 -1.955 1 97.5 152 ARG B C 1
ATOM 3659 O O . ARG B 1 152 ? 3.283 25.828 -1.378 1 97.5 152 ARG B O 1
ATOM 3666 N N . GLY B 1 153 ? 3.031 24.266 -2.986 1 98.19 153 GLY B N 1
ATOM 3667 C CA . GLY B 1 153 ? 1.854 24.922 -3.535 1 98.19 153 GLY B CA 1
ATOM 3668 C C . GLY B 1 153 ? 0.729 25.078 -2.527 1 98.19 153 GLY B C 1
ATOM 3669 O O . GLY B 1 153 ? 0.108 26.141 -2.432 1 98.19 153 GLY B O 1
ATOM 3670 N N . SER B 1 154 ? 0.471 24.062 -1.733 1 98.69 154 SER B N 1
ATOM 3671 C CA . SER B 1 154 ? -0.607 24.078 -0.75 1 98.69 154 SER B CA 1
ATOM 3672 C C . SER B 1 154 ? -0.304 25.062 0.382 1 98.69 154 SER B C 1
ATOM 3674 O O . SER B 1 154 ? -1.181 25.812 0.807 1 98.69 154 SER B O 1
ATOM 3676 N N . CYS B 1 155 ? 0.946 25.016 0.849 1 98.31 155 CYS B N 1
ATOM 3677 C CA . CYS B 1 155 ? 1.349 25.906 1.922 1 98.31 155 CYS B CA 1
ATOM 3678 C C . CYS B 1 155 ? 1.163 27.359 1.509 1 98.31 155 CYS B C 1
ATOM 3680 O O . CYS B 1 155 ? 0.636 28.172 2.277 1 98.31 155 CYS B O 1
ATOM 3682 N N . MET B 1 156 ? 1.57 27.688 0.278 1 98.12 156 MET B N 1
ATOM 3683 C CA . MET B 1 156 ? 1.479 29.062 -0.205 1 98.12 156 MET B CA 1
ATOM 3684 C C . MET B 1 156 ? 0.026 29.516 -0.264 1 98.12 156 MET B C 1
ATOM 3686 O O . MET B 1 156 ? -0.264 30.703 -0.072 1 98.12 156 MET B O 1
ATOM 3690 N N . LEU B 1 157 ? -0.881 28.625 -0.51 1 98.25 157 LEU B N 1
ATOM 3691 C CA . LEU B 1 157 ? -2.303 28.953 -0.593 1 98.25 157 LEU B CA 1
ATOM 3692 C C . LEU B 1 157 ? -2.916 29.062 0.798 1 98.25 157 LEU B C 1
ATOM 3694 O O . LEU B 1 157 ? -4.016 29.609 0.955 1 98.25 157 LEU B O 1
ATOM 3698 N N . MET B 1 158 ? -2.193 28.578 1.819 1 97.88 158 MET B N 1
ATOM 3699 C CA . MET B 1 158 ? -2.762 28.484 3.162 1 97.88 158 MET B CA 1
ATOM 3700 C C . MET B 1 158 ? -1.994 29.359 4.137 1 97.88 158 MET B C 1
ATOM 3702 O O . MET B 1 158 ? -1.815 29 5.305 1 97.88 158 MET B O 1
ATOM 3706 N N . ASP B 1 159 ? -1.507 30.469 3.674 1 97.38 159 ASP B N 1
ATOM 3707 C CA . ASP B 1 159 ? -0.729 31.391 4.504 1 97.38 159 ASP B CA 1
ATOM 3708 C C . ASP B 1 159 ? -1.637 32.375 5.242 1 97.38 159 ASP B C 1
ATOM 3710 O O . ASP B 1 159 ? -1.616 33.562 4.973 1 97.38 159 ASP B O 1
ATOM 3714 N N . THR B 1 160 ? -2.377 31.859 6.207 1 96.62 160 THR B N 1
ATOM 3715 C CA . THR B 1 160 ? -3.246 32.656 7.055 1 96.62 160 THR B CA 1
ATOM 3716 C C . THR B 1 160 ? -3.283 32.094 8.477 1 96.62 160 THR B C 1
ATOM 3718 O O . THR B 1 160 ? -2.922 30.953 8.711 1 96.62 160 THR B O 1
ATOM 3721 N N . LYS B 1 161 ? -3.781 32.875 9.43 1 95.12 161 LYS B N 1
ATOM 3722 C CA . LYS B 1 161 ? -3.896 32.469 10.828 1 95.12 161 LYS B CA 1
ATOM 3723 C C . LYS B 1 161 ? -4.949 31.391 11.008 1 95.12 161 LYS B C 1
ATOM 3725 O O . LYS B 1 161 ? -5 30.719 12.047 1 95.12 161 LYS B O 1
ATOM 3730 N N . TYR B 1 162 ? -5.828 31.234 10.016 1 96.31 162 TYR B N 1
ATOM 3731 C CA . TYR B 1 162 ? -6.867 30.219 10.062 1 96.31 162 TYR B CA 1
ATOM 3732 C C . TYR B 1 162 ? -6.305 28.844 9.711 1 96.31 162 TYR B C 1
ATOM 3734 O O . TYR B 1 162 ? -6.957 27.812 9.945 1 96.31 162 TYR B O 1
ATOM 3742 N N . SER B 1 163 ? -5.082 28.812 9.172 1 98 163 SER B N 1
ATOM 3743 C CA . SER B 1 163 ? -4.516 27.594 8.594 1 98 163 SER B CA 1
ATOM 3744 C C . SER B 1 163 ? -3.631 26.875 9.602 1 98 163 SER B C 1
ATOM 3746 O O . SER B 1 163 ? -2.84 27.5 10.305 1 98 163 SER B O 1
ATOM 3748 N N . LEU B 1 164 ? -3.859 25.609 9.711 1 98.75 164 LEU B N 1
ATOM 3749 C CA . LEU B 1 164 ? -3.02 24.672 10.461 1 98.75 164 LEU B CA 1
ATOM 3750 C C . LEU B 1 164 ? -2.311 23.703 9.523 1 98.75 164 LEU B C 1
ATOM 3752 O O . LEU B 1 164 ? -2.949 23.078 8.672 1 98.75 164 LEU B O 1
ATOM 3756 N N . LEU B 1 165 ? -0.991 23.641 9.547 1 98.88 165 LEU B N 1
ATOM 3757 C CA . LEU B 1 165 ? -0.204 22.672 8.789 1 98.88 165 LEU B CA 1
ATOM 3758 C C . LEU B 1 165 ? 0.257 21.531 9.68 1 98.88 165 LEU B C 1
ATOM 3760 O O . LEU B 1 165 ? 1.078 21.734 10.578 1 98.88 165 LEU B O 1
ATOM 3764 N N . TYR B 1 166 ? -0.355 20.375 9.516 1 98.88 166 TYR B N 1
ATOM 3765 C CA . TYR B 1 166 ? -0.107 19.125 10.234 1 98.88 166 TYR B CA 1
ATOM 3766 C C . TYR B 1 166 ? 0.769 18.188 9.406 1 98.88 166 TYR B C 1
ATOM 3768 O O . TYR B 1 166 ? 0.259 17.359 8.648 1 98.88 166 TYR B O 1
ATOM 3776 N N . LEU B 1 167 ? 2.111 18.266 9.555 1 98.44 167 LEU B N 1
ATOM 3777 C CA . LEU B 1 167 ? 3.066 17.656 8.641 1 98.44 167 LEU B CA 1
ATOM 3778 C C . LEU B 1 167 ? 3.5 16.281 9.148 1 98.44 167 LEU B C 1
ATOM 3780 O O . LEU B 1 167 ? 4.645 16.109 9.57 1 98.44 167 LEU B O 1
ATOM 3784 N N . ALA B 1 168 ? 2.648 15.258 8.938 1 97.75 168 ALA B N 1
ATOM 3785 C CA . ALA B 1 168 ? 2.822 13.953 9.562 1 97.75 168 ALA B CA 1
ATOM 3786 C C . ALA B 1 168 ? 3.383 12.938 8.57 1 97.75 168 ALA B C 1
ATOM 3788 O O . ALA B 1 168 ? 3.613 11.781 8.922 1 97.75 168 ALA B O 1
ATOM 3789 N N . ALA B 1 169 ? 3.646 13.297 7.332 1 97.19 169 ALA B N 1
ATOM 3790 C CA . ALA B 1 169 ? 4.168 12.352 6.348 1 97.19 169 ALA B CA 1
ATOM 3791 C C . ALA B 1 169 ? 5.602 11.938 6.684 1 97.19 169 ALA B C 1
ATOM 3793 O O . ALA B 1 169 ? 6.379 12.742 7.199 1 97.19 169 ALA B O 1
ATOM 3794 N N . ALA B 1 170 ? 5.898 10.68 6.395 1 94.31 170 ALA B N 1
ATOM 379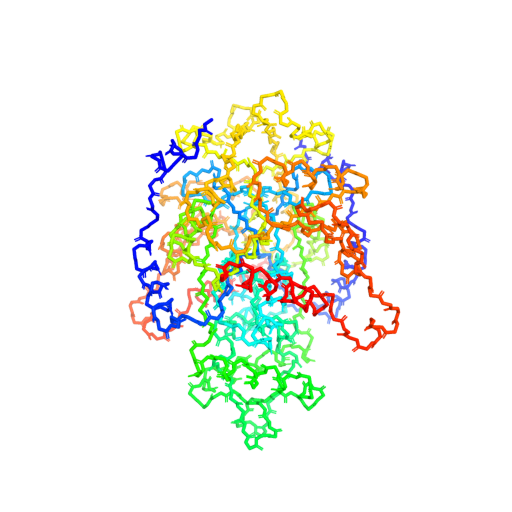5 C CA . ALA B 1 170 ? 7.277 10.203 6.453 1 94.31 170 ALA B CA 1
ATOM 3796 C C . ALA B 1 170 ? 8.039 10.586 5.188 1 94.31 170 ALA B C 1
ATOM 3798 O O . ALA B 1 170 ? 7.969 9.883 4.176 1 94.31 170 ALA B O 1
ATOM 3799 N N . VAL B 1 171 ? 8.805 11.641 5.312 1 92.94 171 VAL B N 1
ATOM 3800 C CA . VAL B 1 171 ? 9.484 12.203 4.152 1 92.94 171 VAL B CA 1
ATOM 3801 C C . VAL B 1 171 ? 10.93 11.719 4.117 1 92.94 171 VAL B C 1
ATOM 3803 O O . VAL B 1 171 ? 11.641 11.766 5.125 1 92.94 171 VAL B O 1
ATOM 3806 N N . SER B 1 172 ? 11.312 11.297 2.967 1 88.44 172 SER B N 1
ATOM 3807 C CA . SER B 1 172 ? 12.688 10.836 2.812 1 88.44 172 SER B CA 1
ATOM 3808 C C . SER B 1 172 ? 13.688 11.953 3.098 1 88.44 172 SER B C 1
ATOM 3810 O O . SER B 1 172 ? 13.5 13.086 2.658 1 88.44 172 SER B O 1
ATOM 3812 N N . ASP B 1 173 ? 14.695 11.516 3.828 1 82.38 173 ASP B N 1
ATOM 3813 C CA . ASP B 1 173 ? 15.781 12.453 4.074 1 82.38 173 ASP B CA 1
ATOM 3814 C C . ASP B 1 173 ? 16.797 12.438 2.932 1 82.38 173 ASP B C 1
ATOM 3816 O O . ASP B 1 173 ? 17.672 13.305 2.854 1 82.38 173 ASP B O 1
ATOM 3820 N N . PHE B 1 174 ? 16.578 11.438 2.018 1 80.94 174 PHE B N 1
ATOM 3821 C CA . PHE B 1 174 ? 17.531 11.266 0.939 1 80.94 174 PHE B CA 1
ATOM 3822 C C . PHE B 1 174 ? 16.828 11.164 -0.407 1 80.94 174 PHE B C 1
ATOM 3824 O O . PHE B 1 174 ? 15.672 10.758 -0.474 1 80.94 174 PHE B O 1
ATOM 3831 N N . TYR B 1 175 ? 17.516 11.594 -1.341 1 81.31 175 TYR B N 1
ATOM 3832 C CA . TYR B 1 175 ? 17.047 11.398 -2.705 1 81.31 175 TYR B CA 1
ATOM 3833 C C . TYR B 1 175 ? 18.203 11.086 -3.645 1 81.31 175 TYR B C 1
ATOM 3835 O O . TYR B 1 175 ? 19.375 11.133 -3.24 1 81.31 175 TYR B O 1
ATOM 3843 N N . ILE B 1 176 ? 17.875 10.609 -4.785 1 77.56 176 ILE B N 1
ATOM 3844 C CA . ILE B 1 176 ? 18.859 10.383 -5.848 1 77.56 176 ILE B CA 1
ATOM 3845 C C . ILE B 1 176 ? 18.656 11.414 -6.953 1 77.56 176 ILE B C 1
ATOM 3847 O O . ILE B 1 176 ? 17.594 11.477 -7.574 1 77.56 176 ILE B O 1
ATOM 3851 N N . PRO B 1 177 ? 19.75 12.156 -7.152 1 74.81 177 PRO B N 1
ATOM 3852 C CA . PRO B 1 177 ? 19.625 13.125 -8.242 1 74.81 177 PRO B CA 1
ATOM 3853 C C . PRO B 1 177 ? 19.391 12.461 -9.602 1 74.81 177 PRO B C 1
ATOM 3855 O O . PRO B 1 177 ? 19.969 11.414 -9.883 1 74.81 177 PRO B O 1
ATOM 3858 N N . PRO B 1 178 ? 18.531 13.117 -10.43 1 71.69 178 PRO B N 1
ATOM 3859 C CA . PRO B 1 178 ? 18.25 12.547 -11.75 1 71.69 178 PRO B CA 1
ATOM 3860 C C . PRO B 1 178 ? 19.531 12.258 -12.539 1 71.69 178 PRO B C 1
ATOM 3862 O O . PRO B 1 178 ? 19.594 11.273 -13.281 1 71.69 178 PRO B O 1
ATOM 3865 N N . SER B 1 179 ? 20.516 13.086 -12.453 1 71.12 179 SER B N 1
ATOM 3866 C CA . SER B 1 179 ? 21.766 12.938 -13.18 1 71.12 179 SER B CA 1
ATOM 3867 C C . SER B 1 179 ? 22.5 11.664 -12.766 1 71.12 179 SER B C 1
ATOM 3869 O O . SER B 1 179 ? 23.312 11.133 -13.523 1 71.12 179 SER B O 1
ATOM 3871 N N . GLU B 1 180 ? 22.172 11.195 -11.594 1 68.44 180 GLU B N 1
ATOM 3872 C CA . GLU B 1 180 ? 22.859 10.016 -11.07 1 68.44 180 GLU B CA 1
ATOM 3873 C C . GLU B 1 180 ? 22.016 8.758 -11.25 1 68.44 180 GLU B C 1
ATOM 3875 O O . GLU B 1 180 ? 22.484 7.652 -10.977 1 68.44 180 GLU B O 1
ATOM 3880 N N . MET B 1 181 ? 20.797 8.922 -11.609 1 62.78 181 MET B N 1
ATOM 3881 C CA . MET B 1 181 ? 19.906 7.781 -11.82 1 62.78 181 MET B CA 1
ATOM 3882 C C . MET B 1 181 ? 20.328 6.988 -13.055 1 62.78 181 MET B C 1
ATOM 3884 O O . MET B 1 181 ? 20.188 5.766 -13.086 1 62.78 181 MET B O 1
ATOM 3888 N N . ALA B 1 182 ? 20.594 7.684 -14.195 1 52.84 182 ALA B N 1
ATOM 3889 C CA . ALA B 1 182 ? 20.969 7.07 -15.469 1 52.84 182 ALA B CA 1
ATOM 3890 C C . ALA B 1 182 ? 22.109 6.082 -15.289 1 52.84 182 ALA B C 1
ATOM 3892 O O . ALA B 1 182 ? 22.141 5.039 -15.945 1 52.84 182 ALA B O 1
ATOM 3893 N N . GLU B 1 183 ? 22.938 6.363 -14.516 1 49.91 183 GLU B N 1
ATOM 3894 C CA . GLU B 1 183 ? 24.188 5.625 -14.398 1 49.91 183 GLU B CA 1
ATOM 3895 C C . GLU B 1 183 ? 24 4.34 -13.594 1 49.91 183 GLU B C 1
ATOM 3897 O O . GLU B 1 183 ? 24.781 3.389 -13.742 1 49.91 183 GLU B O 1
ATOM 3902 N N . HIS B 1 184 ? 23.062 4.266 -12.875 1 48.38 184 HIS B N 1
ATOM 3903 C CA . HIS B 1 184 ? 22.984 3.096 -12 1 48.38 184 HIS B CA 1
ATOM 3904 C C . HIS B 1 184 ? 22.312 1.928 -12.719 1 48.38 184 HIS B C 1
ATOM 3906 O O . HIS B 1 184 ? 21.812 1.006 -12.07 1 48.38 184 HIS B O 1
ATOM 3912 N N . LYS B 1 185 ? 22.484 1.982 -14.117 1 42.44 185 LYS B N 1
ATOM 3913 C CA . LYS B 1 185 ? 22.031 0.714 -14.672 1 42.44 185 LYS B CA 1
ATOM 3914 C C . LYS B 1 185 ? 22.734 -0.466 -14 1 42.44 185 LYS B C 1
ATOM 3916 O O . LYS B 1 185 ? 23.938 -0.629 -14.125 1 42.44 185 LYS B O 1
ATOM 3921 N N . VAL B 1 186 ? 22.203 -0.93 -12.867 1 47.53 186 VAL B N 1
ATOM 3922 C CA . VAL B 1 186 ? 22.672 -2.119 -12.156 1 47.53 186 VAL B CA 1
ATOM 3923 C C . VAL B 1 186 ? 23.016 -3.217 -13.164 1 47.53 186 VAL B C 1
ATOM 3925 O O . VAL B 1 186 ? 22.109 -3.898 -13.672 1 47.53 186 VAL B O 1
ATOM 3928 N N . GLN B 1 187 ? 23.781 -2.895 -14.234 1 40.31 187 GLN B N 1
ATOM 3929 C CA . GLN B 1 187 ? 24.234 -4.047 -15.008 1 40.31 187 GLN B CA 1
ATOM 3930 C C . GLN B 1 187 ? 25.047 -5.008 -14.148 1 40.31 187 GLN B C 1
ATOM 3932 O O . GLN B 1 187 ? 25.891 -4.578 -13.367 1 40.31 187 GLN B O 1
ATOM 3937 N N . SER B 1 188 ? 24.531 -6.195 -13.891 1 44.41 188 SER B N 1
ATOM 3938 C CA . SER B 1 188 ? 25.094 -7.336 -13.172 1 44.41 188 SER B CA 1
ATOM 3939 C C . SER B 1 188 ? 26.594 -7.457 -13.422 1 44.41 188 SER B C 1
ATOM 3941 O O . SER B 1 188 ? 27.297 -8.188 -12.719 1 44.41 188 SER B O 1
ATOM 3943 N N . ASN B 1 189 ? 27.094 -6.957 -14.477 1 44.56 189 ASN B N 1
ATOM 3944 C CA . ASN B 1 189 ? 28.406 -7.492 -14.82 1 44.56 189 ASN B CA 1
ATOM 3945 C C . ASN B 1 189 ? 29.5 -6.922 -13.922 1 44.56 189 ASN B C 1
ATOM 3947 O O . ASN B 1 189 ? 30.562 -7.523 -13.766 1 44.56 189 ASN B O 1
ATOM 3951 N N . ASP B 1 190 ? 29.469 -5.727 -13.5 1 47.44 190 ASP B N 1
ATOM 3952 C CA . ASP B 1 190 ? 30.656 -5.145 -12.883 1 47.44 190 ASP B CA 1
ATOM 3953 C C . ASP B 1 190 ? 30.391 -4.746 -11.43 1 47.44 190 ASP B C 1
ATOM 3955 O O . ASP B 1 190 ? 30.031 -3.6 -11.148 1 47.44 190 ASP B O 1
ATOM 3959 N N . GLY B 1 191 ? 30.25 -5.559 -10.484 1 55.78 191 GLY B N 1
ATOM 3960 C CA . GLY B 1 191 ? 30.234 -5.434 -9.031 1 55.78 191 GLY B CA 1
ATOM 3961 C C . GLY B 1 191 ? 28.859 -5.066 -8.484 1 55.78 191 GLY B C 1
ATOM 3962 O O . GLY B 1 191 ? 27.891 -4.973 -9.242 1 55.78 191 GLY B O 1
ATOM 3963 N N . PRO B 1 192 ? 28.812 -5.023 -7.09 1 62 192 PRO B N 1
ATOM 3964 C CA . PRO B 1 192 ? 27.516 -4.703 -6.484 1 62 192 PRO B CA 1
ATOM 3965 C C . PRO B 1 192 ? 27.062 -3.275 -6.781 1 62 192 PRO B C 1
ATOM 3967 O O . PRO B 1 192 ? 27.859 -2.338 -6.688 1 62 192 PRO B O 1
ATOM 3970 N N . PRO B 1 193 ? 25.938 -3.105 -7.336 1 70.81 193 PRO B N 1
ATOM 3971 C CA . PRO B 1 193 ? 25.453 -1.748 -7.598 1 70.81 193 PRO B CA 1
ATOM 3972 C C . PRO B 1 193 ? 25.469 -0.865 -6.352 1 70.81 193 PRO B C 1
ATOM 3974 O O . PRO B 1 193 ? 25.203 -1.344 -5.246 1 70.81 193 PRO B O 1
ATOM 3977 N N . MET B 1 194 ? 26.109 0.294 -6.484 1 73.69 194 MET B N 1
ATOM 3978 C CA . MET B 1 194 ? 26.156 1.282 -5.41 1 73.69 194 MET B CA 1
ATOM 3979 C C . MET B 1 194 ? 25.188 2.426 -5.68 1 73.69 194 MET B C 1
ATOM 3981 O O . MET B 1 194 ? 25.125 2.941 -6.801 1 73.69 194 MET B O 1
ATOM 3985 N N . ILE B 1 195 ? 24.344 2.652 -4.688 1 74.56 195 ILE B N 1
ATOM 3986 C CA . ILE B 1 195 ? 23.422 3.787 -4.797 1 74.56 195 ILE B CA 1
ATOM 3987 C C . ILE B 1 195 ? 23.906 4.922 -3.896 1 74.56 195 ILE B C 1
ATOM 3989 O O . ILE B 1 195 ? 24.078 4.734 -2.689 1 74.56 195 ILE B O 1
ATOM 3993 N N . ALA B 1 196 ? 24.219 6.023 -4.586 1 74.38 196 ALA B N 1
ATOM 3994 C CA . ALA B 1 196 ? 24.578 7.211 -3.814 1 74.38 196 ALA B CA 1
ATOM 3995 C C . ALA B 1 196 ? 23.344 8.055 -3.5 1 74.38 196 ALA B C 1
ATOM 3997 O O . ALA B 1 196 ? 22.625 8.484 -4.41 1 74.38 196 ALA B O 1
ATOM 3998 N N . LEU B 1 197 ? 23.109 8.188 -2.227 1 78.31 197 LEU B N 1
ATOM 3999 C CA . LEU B 1 197 ? 21.984 9.008 -1.797 1 78.31 197 LEU B CA 1
ATOM 4000 C C . LEU B 1 197 ? 22.438 10.414 -1.421 1 78.31 197 LEU B C 1
ATOM 4002 O O . LEU B 1 197 ? 23.578 10.594 -0.964 1 78.31 197 LEU B O 1
ATOM 4006 N N . ARG B 1 198 ? 21.594 11.375 -1.836 1 81.75 198 ARG B N 1
ATOM 4007 C CA . ARG B 1 198 ? 21.844 12.758 -1.441 1 81.75 198 ARG B CA 1
ATOM 4008 C C . ARG B 1 198 ? 20.812 13.242 -0.438 1 81.75 198 ARG B C 1
ATOM 4010 O O . ARG B 1 198 ? 19.672 12.758 -0.438 1 81.75 198 ARG B O 1
ATOM 4017 N N . LEU B 1 199 ? 21.219 14.203 0.334 1 82.06 199 LEU B N 1
ATOM 4018 C CA . LEU B 1 199 ? 20.312 14.742 1.341 1 82.06 199 LEU B CA 1
ATOM 4019 C C . LEU B 1 199 ? 19.234 15.609 0.694 1 82.06 199 LEU B C 1
ATOM 4021 O O . LEU B 1 199 ? 19.516 16.391 -0.211 1 82.06 199 LEU B O 1
ATOM 4025 N N . VAL B 1 200 ? 18.016 15.367 1.108 1 83.25 200 VAL B N 1
ATOM 4026 C CA . VAL B 1 200 ? 16.922 16.25 0.708 1 83.25 200 VAL B CA 1
ATOM 4027 C C . VAL B 1 200 ? 17 17.562 1.49 1 83.25 200 VAL B C 1
ATOM 4029 O O . VAL B 1 200 ? 17.219 17.547 2.703 1 83.25 200 VAL B O 1
ATOM 4032 N N . PRO B 1 201 ? 16.891 18.656 0.743 1 83.25 201 PRO B N 1
ATOM 4033 C CA . PRO B 1 201 ? 16.875 19.906 1.506 1 83.25 201 PRO B CA 1
ATOM 4034 C C . PRO B 1 201 ? 15.688 19.984 2.471 1 83.25 201 PRO B C 1
ATOM 4036 O O . PRO B 1 201 ? 14.594 19.516 2.152 1 83.25 201 PRO B O 1
ATOM 4039 N N . LYS B 1 202 ? 15.984 20.438 3.633 1 79.75 202 LYS B N 1
ATOM 4040 C CA . LYS B 1 202 ? 14.922 20.609 4.617 1 79.75 202 LYS B CA 1
ATOM 4041 C C . LYS B 1 202 ? 14.016 21.781 4.246 1 79.75 202 LYS B C 1
ATOM 4043 O O . LYS B 1 202 ? 14.453 22.922 4.215 1 79.75 202 LYS B O 1
ATOM 4048 N N . VAL B 1 203 ? 12.836 21.453 3.992 1 87.94 203 VAL B N 1
ATOM 4049 C CA . VAL B 1 203 ? 11.922 22.469 3.465 1 87.94 203 VAL B CA 1
ATOM 4050 C C . VAL B 1 203 ? 11.148 23.109 4.609 1 87.94 203 VAL B C 1
ATOM 4052 O O . VAL B 1 203 ? 10.438 24.109 4.41 1 87.94 203 VAL B O 1
ATOM 4055 N N . LEU B 1 204 ? 11.367 22.609 5.809 1 92.38 204 LEU B N 1
ATOM 4056 C CA . LEU B 1 204 ? 10.602 23.141 6.926 1 92.38 204 LEU B CA 1
ATOM 4057 C C . LEU B 1 204 ? 10.891 24.625 7.125 1 92.38 204 LEU B C 1
ATOM 4059 O O . LEU B 1 204 ? 9.984 25.391 7.449 1 92.38 204 LEU B O 1
ATOM 4063 N N . TYR B 1 205 ? 12.055 25.031 6.832 1 92.38 205 TYR B N 1
ATOM 4064 C CA . TYR B 1 205 ? 12.391 26.453 6.938 1 92.38 205 TYR B CA 1
ATOM 4065 C C . TYR B 1 205 ? 11.594 27.281 5.941 1 92.38 205 TYR B C 1
ATOM 4067 O O . TYR B 1 205 ? 11.062 28.344 6.285 1 92.38 205 TYR B O 1
ATOM 4075 N N . ALA B 1 206 ? 11.562 26.812 4.738 1 94.56 206 ALA B N 1
ATOM 4076 C CA . ALA B 1 206 ? 10.789 27.516 3.719 1 94.56 206 ALA B CA 1
ATOM 4077 C C . ALA B 1 206 ? 9.305 27.562 4.09 1 94.56 206 ALA B C 1
ATOM 4079 O O . ALA B 1 206 ? 8.641 28.578 3.893 1 94.56 206 ALA B O 1
ATOM 4080 N N . VAL B 1 207 ? 8.789 26.484 4.66 1 97.19 207 VAL B N 1
ATOM 4081 C CA . VAL B 1 207 ? 7.391 26.406 5.074 1 97.19 207 VAL B CA 1
ATOM 4082 C C . VAL B 1 207 ? 7.105 27.484 6.125 1 97.19 207 VAL B C 1
ATOM 4084 O O . VAL B 1 207 ? 6.137 28.234 6.004 1 97.19 207 VAL B O 1
ATOM 4087 N N . THR B 1 208 ? 7.996 27.641 7.074 1 96.88 208 THR B N 1
ATOM 4088 C CA . THR B 1 208 ? 7.73 28.453 8.242 1 96.88 208 THR B CA 1
ATOM 4089 C C . THR B 1 208 ? 8.016 29.922 7.945 1 96.88 208 THR B C 1
ATOM 4091 O O . THR B 1 208 ? 7.398 30.812 8.531 1 96.88 208 THR B O 1
ATOM 4094 N N . HIS B 1 209 ? 8.953 30.234 7.004 1 95.69 209 HIS B N 1
ATOM 4095 C CA . HIS B 1 209 ? 9.43 31.609 6.863 1 95.69 209 HIS B CA 1
ATOM 4096 C C . HIS B 1 209 ? 9 32.219 5.523 1 95.69 209 HIS B C 1
ATOM 4098 O O . HIS B 1 209 ? 8.945 33.438 5.367 1 95.69 209 HIS B O 1
ATOM 4104 N N . ILE B 1 210 ? 8.68 31.359 4.594 1 95.94 210 ILE B N 1
ATOM 4105 C CA . ILE B 1 210 ? 8.477 31.891 3.248 1 95.94 210 ILE B CA 1
ATOM 4106 C C . ILE B 1 210 ? 7.086 31.484 2.748 1 95.94 210 ILE B C 1
ATOM 4108 O O . ILE B 1 210 ? 6.273 32.344 2.395 1 95.94 210 ILE B O 1
ATOM 4112 N N . TRP B 1 211 ? 6.715 30.297 2.812 1 97.75 211 TRP B N 1
ATOM 4113 C CA . TRP B 1 211 ? 5.523 29.781 2.139 1 97.75 211 TRP B CA 1
ATOM 4114 C C . TRP B 1 211 ? 4.277 30.031 2.984 1 97.75 211 TRP B C 1
ATOM 4116 O O . TRP B 1 211 ? 3.223 30.391 2.459 1 97.75 211 TRP B O 1
ATOM 4126 N N . ALA B 1 212 ? 4.367 29.797 4.34 1 98.06 212 ALA B N 1
ATOM 4127 C CA . ALA B 1 212 ? 3.189 29.938 5.195 1 98.06 212 ALA B CA 1
ATOM 4128 C C . ALA B 1 212 ? 3.572 30.469 6.57 1 98.06 212 ALA B C 1
ATOM 4130 O O . ALA B 1 212 ? 3.217 29.891 7.598 1 98.06 212 ALA B O 1
ATOM 4131 N N . PRO B 1 213 ? 4.211 31.641 6.613 1 96.94 213 PRO B N 1
ATOM 4132 C CA . PRO B 1 213 ? 4.668 32.188 7.895 1 96.94 213 PRO B CA 1
ATOM 4133 C C . PRO B 1 213 ? 3.516 32.531 8.836 1 96.94 213 PRO B C 1
ATOM 4135 O O . PRO B 1 213 ? 3.719 32.656 10.047 1 96.94 213 PRO B O 1
ATOM 4138 N N . ASN B 1 214 ? 2.309 32.625 8.336 1 97.12 214 ASN B N 1
ATOM 4139 C CA . ASN B 1 214 ? 1.192 33.062 9.172 1 97.12 214 ASN B CA 1
ATOM 4140 C C . ASN B 1 214 ? 0.358 31.875 9.648 1 97.12 214 ASN B C 1
ATOM 4142 O O . ASN B 1 214 ? -0.603 32.062 10.398 1 97.12 214 ASN B O 1
ATOM 4146 N N . ALA B 1 215 ? 0.705 30.672 9.25 1 97.88 215 ALA B N 1
ATOM 4147 C CA . ALA B 1 215 ? -0.04 29.469 9.625 1 97.88 215 ALA B CA 1
ATOM 4148 C C . ALA B 1 215 ? 0.492 28.875 10.93 1 97.88 215 ALA B C 1
ATOM 4150 O O . ALA B 1 215 ? 1.593 29.219 11.367 1 97.88 215 ALA B O 1
ATOM 4151 N N . TYR B 1 216 ? -0.33 28.094 11.648 1 98.25 216 TYR B N 1
ATOM 4152 C CA . TYR B 1 216 ? 0.113 27.266 12.758 1 98.25 216 TYR B CA 1
ATOM 4153 C C . TYR B 1 216 ? 0.728 25.953 12.266 1 98.25 216 TYR B C 1
ATOM 4155 O O . TYR B 1 216 ? 0.046 25.141 11.641 1 98.25 216 TYR B O 1
ATOM 4163 N N . ILE B 1 217 ? 1.986 25.719 12.555 1 98.56 217 ILE B N 1
ATOM 4164 C CA . ILE B 1 217 ? 2.723 24.656 11.891 1 98.56 217 ILE B CA 1
ATOM 4165 C C . ILE B 1 217 ? 3.18 23.625 12.922 1 98.56 217 ILE B C 1
ATOM 4167 O O . ILE B 1 217 ? 3.783 23.984 13.938 1 98.56 217 ILE B O 1
ATOM 4171 N N . ILE B 1 218 ? 2.844 22.359 12.641 1 98.62 218 ILE B N 1
ATOM 4172 C CA . ILE B 1 218 ? 3.178 21.219 13.492 1 98.62 218 ILE B CA 1
ATOM 4173 C C . ILE B 1 218 ? 4.031 20.219 12.719 1 98.62 218 ILE B C 1
ATOM 4175 O O . ILE B 1 218 ? 3.658 19.797 11.625 1 98.62 218 ILE B O 1
ATOM 4179 N N . SER B 1 219 ? 5.16 19.875 13.219 1 97.88 219 SER B N 1
ATOM 4180 C CA . SER B 1 219 ? 5.977 18.781 12.68 1 97.88 219 SER B CA 1
ATOM 4181 C C . SER B 1 219 ? 5.965 17.578 13.602 1 97.88 219 SER B C 1
ATOM 4183 O O . SER B 1 219 ? 5.48 17.641 14.734 1 97.88 219 SER B O 1
ATOM 4185 N N . PHE B 1 220 ? 6.441 16.453 13.078 1 96.81 220 PHE B N 1
ATOM 4186 C CA . PHE B 1 220 ? 6.461 15.195 13.82 1 96.81 220 PHE B CA 1
ATOM 4187 C C . PHE B 1 220 ? 7.875 14.633 13.883 1 96.81 220 PHE B C 1
ATOM 4189 O O . PHE B 1 220 ? 8.68 14.852 12.977 1 96.81 220 PHE B O 1
ATOM 4196 N N . LYS B 1 221 ? 8.188 13.945 15 1 93.75 221 LYS B N 1
ATOM 4197 C CA . LYS B 1 221 ? 9.469 13.266 15.148 1 93.75 221 LYS B CA 1
ATOM 4198 C C . LYS B 1 221 ? 9.289 11.883 15.766 1 93.75 221 LYS B C 1
ATOM 4200 O O . LYS B 1 221 ? 8.477 11.703 16.672 1 93.75 221 LYS B O 1
ATOM 4205 N N . LEU B 1 222 ? 9.938 10.938 15.211 1 90 222 LEU B N 1
ATOM 4206 C CA . LEU B 1 222 ? 10 9.57 15.719 1 90 222 LEU B CA 1
ATOM 4207 C C . LEU B 1 222 ? 11.422 9.211 16.141 1 90 222 LEU B C 1
ATOM 4209 O O . LEU B 1 222 ? 12.367 9.383 15.359 1 90 222 LEU B O 1
ATOM 4213 N N . GLU B 1 223 ? 11.57 8.781 17.375 1 87 223 GLU B N 1
ATOM 4214 C CA . GLU B 1 223 ? 12.891 8.422 17.875 1 87 223 GLU B CA 1
ATOM 4215 C C . GLU B 1 223 ? 12.836 7.16 18.734 1 87 223 GLU B C 1
ATOM 4217 O O . GLU B 1 223 ? 11.758 6.613 18.969 1 87 223 GLU B O 1
ATOM 4222 N N . THR B 1 224 ? 13.938 6.625 19.078 1 82.88 224 THR B N 1
ATOM 4223 C CA . THR B 1 224 ? 14.047 5.383 19.844 1 82.88 224 THR B CA 1
ATOM 4224 C C . THR B 1 224 ? 14.102 5.672 21.328 1 82.88 224 THR B C 1
ATOM 4226 O O . THR B 1 224 ? 13.898 4.773 22.156 1 82.88 224 THR B O 1
ATOM 4229 N N . ASP B 1 225 ? 14.43 6.898 21.609 1 88.12 225 ASP B N 1
ATOM 4230 C CA . ASP B 1 225 ? 14.594 7.309 23 1 88.12 225 ASP B CA 1
ATOM 4231 C C . ASP B 1 225 ? 14.008 8.695 23.234 1 88.12 225 ASP B C 1
ATOM 4233 O O . ASP B 1 225 ? 14.125 9.578 22.375 1 88.12 225 ASP B O 1
ATOM 4237 N N . TYR B 1 226 ? 13.445 8.844 24.484 1 87.88 226 TYR B N 1
ATOM 4238 C CA . TYR B 1 226 ? 12.758 10.102 24.766 1 87.88 226 TYR B CA 1
ATOM 4239 C C . TYR B 1 226 ? 13.758 11.242 24.922 1 87.88 226 TYR B C 1
ATOM 4241 O O . TYR B 1 226 ? 13.453 12.391 24.594 1 87.88 226 TYR B O 1
ATOM 4249 N N . GLY B 1 227 ? 14.828 10.906 25.453 1 90.62 227 GLY B N 1
ATOM 4250 C CA . GLY B 1 227 ? 15.836 11.953 25.578 1 90.62 227 GLY B CA 1
ATOM 4251 C C . GLY B 1 227 ? 16.25 12.531 24.25 1 90.62 227 GLY B C 1
ATOM 4252 O O . GLY B 1 227 ? 16.281 13.758 24.078 1 90.62 227 GLY B O 1
ATOM 4253 N N . ILE B 1 228 ? 16.516 11.688 23.344 1 91.44 228 ILE B N 1
ATOM 4254 C CA . ILE B 1 228 ? 16.891 12.102 21.984 1 91.44 228 ILE B CA 1
ATOM 4255 C C . ILE B 1 228 ? 15.719 12.812 21.328 1 91.44 228 ILE B C 1
ATOM 4257 O O . ILE B 1 228 ? 15.906 13.836 20.656 1 91.44 228 ILE B O 1
ATOM 4261 N N . LEU B 1 229 ? 14.586 12.281 21.547 1 93.19 229 LEU B N 1
ATOM 4262 C CA . LEU B 1 229 ? 13.375 12.859 20.984 1 93.19 229 LEU B CA 1
ATOM 4263 C C . LEU B 1 229 ? 13.211 14.312 21.422 1 93.19 229 LEU B C 1
ATOM 4265 O O . LEU B 1 229 ? 13 15.195 20.578 1 93.19 229 LEU B O 1
ATOM 4269 N N . GLU B 1 230 ? 13.328 14.586 22.672 1 94.69 230 GLU B N 1
ATOM 4270 C CA . GLU B 1 230 ? 13.148 15.93 23.203 1 94.69 230 GLU B CA 1
ATOM 4271 C C . GLU B 1 230 ? 14.227 16.875 22.688 1 94.69 230 GLU B C 1
ATOM 4273 O O . GLU B 1 230 ? 13.938 18.016 22.297 1 94.69 230 GLU B O 1
ATOM 4278 N N . GLN B 1 231 ? 15.422 16.391 22.672 1 94.5 231 GLN B N 1
ATOM 4279 C CA . GLN B 1 231 ? 16.531 17.203 22.219 1 94.5 231 GLN B CA 1
ATOM 4280 C C . GLN B 1 231 ? 16.359 17.594 20.75 1 94.5 231 GLN B C 1
ATOM 4282 O O . GLN B 1 231 ? 16.5 18.766 20.391 1 94.5 231 GLN B O 1
ATOM 4287 N N . LYS B 1 232 ? 16.031 16.656 19.938 1 93.5 232 LYS B N 1
ATOM 4288 C CA . LYS B 1 232 ? 15.859 16.922 18.516 1 93.5 232 LYS B CA 1
ATOM 4289 C C . LYS B 1 232 ? 14.656 17.812 18.25 1 93.5 232 LYS B C 1
ATOM 4291 O O . LYS B 1 232 ? 14.695 18.656 17.344 1 93.5 232 LYS B O 1
ATOM 4296 N N . SER B 1 233 ? 13.641 17.625 19.031 1 95.88 233 SER B N 1
ATOM 4297 C CA . SER B 1 233 ? 12.445 18.438 18.875 1 95.88 233 SER B CA 1
ATOM 4298 C C . SER B 1 233 ? 12.727 19.891 19.219 1 95.88 233 SER B C 1
ATOM 4300 O O . SER B 1 233 ? 12.359 20.797 18.453 1 95.88 233 SER B O 1
ATOM 4302 N N . LYS B 1 234 ? 13.383 20.094 20.312 1 95.62 234 LYS B N 1
ATOM 4303 C CA . LYS B 1 234 ? 13.75 21.453 20.703 1 95.62 234 LYS B CA 1
ATOM 4304 C C . LYS B 1 234 ? 14.664 22.109 19.672 1 95.62 234 LYS B C 1
ATOM 4306 O O . LYS B 1 234 ? 14.5 23.281 19.344 1 95.62 234 LYS B O 1
ATOM 4311 N N . GLY B 1 235 ? 15.578 21.281 19.188 1 94.69 235 GLY B N 1
ATOM 4312 C CA . GLY B 1 235 ? 16.453 21.781 18.125 1 94.69 235 GLY B CA 1
ATOM 4313 C C . GLY B 1 235 ? 15.695 22.234 16.891 1 94.69 235 GLY B C 1
ATOM 4314 O O . GLY B 1 235 ? 16 23.266 16.312 1 94.69 235 GLY B O 1
ATOM 4315 N N . ALA B 1 236 ? 14.727 21.5 16.5 1 94.25 236 ALA B N 1
ATOM 4316 C CA . ALA B 1 236 ? 13.914 21.844 15.336 1 94.25 236 ALA B CA 1
ATOM 4317 C C . ALA B 1 236 ? 13.133 23.125 15.57 1 94.25 236 ALA B C 1
ATOM 4319 O O . ALA B 1 236 ? 13.047 23.984 14.68 1 94.25 236 ALA B O 1
ATOM 4320 N N . LEU B 1 237 ? 12.602 23.266 16.781 1 96.56 237 LEU B N 1
ATOM 4321 C CA . LEU B 1 237 ? 11.805 24.438 17.109 1 96.56 237 LEU B CA 1
ATOM 4322 C C . LEU B 1 237 ? 12.672 25.703 17.109 1 96.56 237 LEU B C 1
ATOM 4324 O O . LEU B 1 237 ? 12.203 26.781 16.734 1 96.56 237 LEU B O 1
ATOM 4328 N N . ILE B 1 238 ? 13.852 25.547 17.531 1 94.62 238 ILE B N 1
ATOM 4329 C CA . ILE B 1 238 ? 14.789 26.672 17.531 1 94.62 238 ILE B CA 1
ATOM 4330 C C . ILE B 1 238 ? 15.172 27.031 16.109 1 94.62 238 ILE B C 1
ATOM 4332 O O . ILE B 1 238 ? 15.18 28.219 15.734 1 94.62 238 ILE B O 1
ATOM 4336 N N . LYS B 1 239 ? 15.398 26.062 15.336 1 93 239 LYS B N 1
ATOM 4337 C CA . LYS B 1 239 ? 15.906 26.234 13.977 1 93 239 LYS B CA 1
ATOM 4338 C C . LYS B 1 239 ? 14.805 26.75 13.047 1 93 239 LYS B C 1
ATOM 434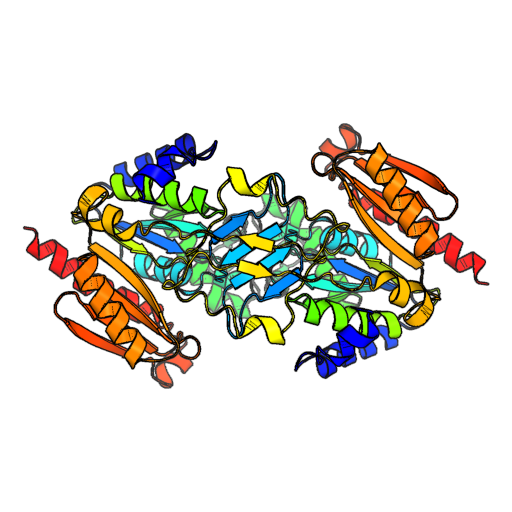0 O O . LYS B 1 239 ? 15.039 27.656 12.25 1 93 239 LYS B O 1
ATOM 4345 N N . TYR B 1 240 ? 13.625 26.172 13.156 1 94.31 240 TYR B N 1
ATOM 4346 C CA . TYR B 1 240 ? 12.602 26.438 12.148 1 94.31 240 TYR B CA 1
ATOM 4347 C C . TYR B 1 240 ? 11.5 27.328 12.711 1 94.31 240 TYR B C 1
ATOM 4349 O O . TYR B 1 240 ? 10.672 27.844 11.961 1 94.31 240 TYR B O 1
ATOM 4357 N N . LYS B 1 241 ? 11.414 27.469 13.953 1 94 241 LYS B N 1
ATOM 4358 C CA . LYS B 1 241 ? 10.57 28.438 14.648 1 94 241 LYS B CA 1
ATOM 4359 C C . LYS B 1 241 ? 9.094 28.141 14.414 1 94 241 LYS B C 1
ATOM 4361 O O . LYS B 1 241 ? 8.281 29.062 14.281 1 94 241 LYS B O 1
ATOM 4366 N N . HIS B 1 242 ? 8.781 26.859 14.148 1 94.62 242 HIS B N 1
ATOM 4367 C CA . HIS B 1 242 ? 7.375 26.484 14.094 1 94.62 242 HIS B CA 1
ATOM 4368 C C . HIS B 1 242 ? 6.812 26.25 15.492 1 94.62 242 HIS B C 1
ATOM 4370 O O . HIS B 1 242 ? 7.531 26.391 16.484 1 94.62 242 HIS B O 1
ATOM 4376 N N . GLN B 1 243 ? 5.555 26.047 15.586 1 96.56 243 GLN B N 1
ATOM 4377 C CA . GLN B 1 243 ? 4.852 26.219 16.859 1 96.56 243 GLN B CA 1
ATOM 4378 C C . GLN B 1 243 ? 4.926 24.953 17.703 1 96.56 243 GLN B C 1
ATOM 4380 O O . GLN B 1 243 ? 4.953 25.031 18.938 1 96.56 243 GLN B O 1
ATOM 4385 N N . LEU B 1 244 ? 4.91 23.781 17.078 1 98.25 244 LEU B N 1
ATOM 4386 C CA . LEU B 1 244 ? 4.746 22.562 17.859 1 98.25 244 LEU B CA 1
ATOM 4387 C C . LEU B 1 244 ? 5.43 21.391 17.188 1 98.25 244 LEU B C 1
ATOM 4389 O O . LEU B 1 244 ? 5.387 21.25 15.953 1 98.25 244 LEU B O 1
ATOM 4393 N N . VAL B 1 245 ? 6.086 20.531 17.953 1 98.25 245 VAL B N 1
ATOM 4394 C CA . VAL B 1 245 ? 6.562 19.219 17.516 1 98.25 245 VAL B CA 1
ATOM 4395 C C . VAL B 1 245 ? 5.816 18.125 18.281 1 98.25 245 VAL B C 1
ATOM 4397 O O . VAL B 1 245 ? 5.695 18.188 19.516 1 98.25 245 VAL B O 1
ATOM 4400 N N . ILE B 1 246 ? 5.238 17.203 17.594 1 98.12 246 ILE B N 1
ATOM 4401 C CA . ILE B 1 246 ? 4.656 16.016 18.188 1 98.12 246 ILE B CA 1
ATOM 4402 C C . ILE B 1 246 ? 5.613 14.836 18.016 1 98.12 246 ILE B C 1
ATOM 4404 O O . ILE B 1 246 ? 5.941 14.453 16.891 1 98.12 246 ILE B O 1
ATOM 4408 N N . GLY B 1 247 ? 6.078 14.266 19.109 1 96.25 247 GLY B N 1
ATOM 4409 C CA . GLY B 1 247 ? 7.07 13.203 19.078 1 96.25 247 GLY B CA 1
ATOM 4410 C C . GLY B 1 247 ? 6.59 11.922 19.719 1 96.25 247 GLY B C 1
ATOM 4411 O O . GLY B 1 247 ? 5.84 11.953 20.703 1 96.25 247 GLY B O 1
ATOM 4412 N N . ASN B 1 248 ? 6.965 10.781 19.125 1 93 248 ASN B N 1
ATOM 4413 C CA . ASN B 1 248 ? 6.66 9.484 19.719 1 93 248 ASN B CA 1
ATOM 4414 C C . ASN B 1 248 ? 7.766 8.469 19.453 1 93 248 ASN B C 1
ATOM 4416 O O . ASN B 1 248 ? 8.617 8.688 18.578 1 93 248 ASN B O 1
ATOM 4420 N N . LEU B 1 249 ? 7.754 7.492 20.312 1 89.38 249 LEU B N 1
ATOM 4421 C CA . LEU B 1 249 ? 8.609 6.336 20.062 1 89.38 249 LEU B CA 1
ATOM 4422 C C . LEU B 1 249 ? 7.891 5.309 19.203 1 89.38 249 LEU B C 1
ATOM 4424 O O . LEU B 1 249 ? 6.656 5.266 19.172 1 89.38 249 LEU B O 1
ATOM 4428 N N . LEU B 1 250 ? 8.711 4.516 18.531 1 81.44 250 LEU B N 1
ATOM 4429 C CA . LEU B 1 250 ? 8.172 3.596 17.531 1 81.44 250 LEU B CA 1
ATOM 4430 C C . LEU B 1 250 ? 7.203 2.609 18.172 1 81.44 250 LEU B C 1
ATOM 4432 O O . LEU B 1 250 ? 6.094 2.402 17.672 1 81.44 250 LEU B O 1
ATOM 4436 N N . HIS B 1 251 ? 7.5 2.07 19.312 1 82.44 251 HIS B N 1
ATOM 4437 C CA . HIS B 1 251 ? 6.77 0.936 19.859 1 82.44 251 HIS B CA 1
ATOM 4438 C C . HIS B 1 251 ? 5.629 1.399 20.766 1 82.44 251 HIS B C 1
ATOM 4440 O O . HIS B 1 251 ? 4.719 0.625 21.078 1 82.44 251 HIS B O 1
ATOM 4446 N N . THR B 1 252 ? 5.617 2.682 21.125 1 87.56 252 THR B N 1
ATOM 4447 C CA . THR B 1 252 ? 4.574 3.166 22.016 1 87.56 252 THR B CA 1
ATOM 4448 C C . THR B 1 252 ? 3.748 4.258 21.344 1 87.56 252 THR B C 1
ATOM 4450 O O . THR B 1 252 ? 3.012 4.988 22.016 1 87.56 252 THR B O 1
ATOM 4453 N N . ARG B 1 253 ? 3.816 4.336 20.078 1 86.94 253 ARG B N 1
ATOM 4454 C CA . ARG B 1 253 ? 3.291 5.469 19.328 1 86.94 253 ARG B CA 1
ATOM 4455 C C . ARG B 1 253 ? 1.771 5.535 19.422 1 86.94 253 ARG B C 1
ATOM 4457 O O . ARG B 1 253 ? 1.176 6.598 19.234 1 86.94 253 ARG B O 1
ATOM 4464 N N . LYS B 1 254 ? 1.119 4.473 19.703 1 90.12 254 LYS B N 1
ATOM 4465 C CA . LYS B 1 254 ? -0.339 4.465 19.766 1 90.12 254 LYS B CA 1
ATOM 4466 C C . LYS B 1 254 ? -0.825 4.793 21.188 1 90.12 254 LYS B C 1
ATOM 4468 O O . LYS B 1 254 ? -2.004 5.086 21.391 1 90.12 254 LYS B O 1
ATOM 4473 N N . ARG B 1 255 ? 0.13 4.859 22.125 1 92.88 255 ARG B N 1
ATOM 4474 C CA . ARG B 1 255 ? -0.277 5.012 23.516 1 92.88 255 ARG B CA 1
ATOM 4475 C C . ARG B 1 255 ? 0.287 6.297 24.125 1 92.88 255 ARG B C 1
ATOM 4477 O O . ARG B 1 255 ? -0.297 6.867 25.047 1 92.88 255 ARG B O 1
ATOM 4484 N N . ASN B 1 256 ? 1.386 6.652 23.578 1 95.38 256 ASN B N 1
ATOM 4485 C CA . ASN B 1 256 ? 2.082 7.773 24.203 1 95.38 256 ASN B CA 1
ATOM 4486 C C . ASN B 1 256 ? 2.725 8.688 23.156 1 95.38 256 ASN B C 1
ATOM 4488 O O . ASN B 1 256 ? 3.451 8.219 22.281 1 95.38 256 ASN B O 1
ATOM 4492 N N . VAL B 1 257 ? 2.414 10.016 23.281 1 96.75 257 VAL B N 1
ATOM 4493 C CA . VAL B 1 257 ? 3.049 11.031 22.453 1 96.75 257 VAL B CA 1
ATOM 4494 C C . VAL B 1 257 ? 3.41 12.25 23.297 1 96.75 257 VAL B C 1
ATOM 4496 O O . VAL B 1 257 ? 2.766 12.516 24.312 1 96.75 257 VAL B O 1
ATOM 4499 N N . LYS B 1 258 ? 4.434 12.914 22.922 1 97.06 258 LYS B N 1
ATOM 4500 C CA . LYS B 1 258 ? 4.832 14.172 23.547 1 97.06 258 LYS B CA 1
ATOM 4501 C C . LYS B 1 258 ? 4.566 15.359 22.641 1 97.06 258 LYS B C 1
ATOM 4503 O O . LYS B 1 258 ? 4.887 15.32 21.453 1 97.06 258 LYS B O 1
ATOM 4508 N N . LEU B 1 259 ? 3.92 16.344 23.203 1 98 259 LEU B N 1
ATOM 4509 C CA . LEU B 1 259 ? 3.779 17.641 22.531 1 98 259 LEU B CA 1
ATOM 4510 C C . LEU B 1 259 ? 4.82 18.625 23.047 1 98 259 LEU B C 1
ATOM 4512 O O . LEU B 1 259 ? 4.824 18.969 24.234 1 98 259 LEU B O 1
ATOM 4516 N N . ILE B 1 260 ? 5.676 19.031 22.172 1 97.75 260 ILE B N 1
ATOM 4517 C CA . ILE B 1 260 ? 6.742 19.953 22.531 1 97.75 260 ILE B CA 1
ATOM 4518 C C . ILE B 1 260 ? 6.52 21.297 21.844 1 97.75 260 ILE B C 1
ATOM 4520 O O . ILE B 1 260 ? 6.578 21.391 20.609 1 97.75 260 ILE B O 1
ATOM 4524 N N . GLY B 1 261 ? 6.328 22.312 22.656 1 96.56 261 GLY B N 1
ATOM 4525 C CA . GLY B 1 261 ? 5.996 23.625 22.125 1 96.56 261 GLY B CA 1
ATOM 4526 C C . GLY B 1 261 ? 7.203 24.531 21.969 1 96.56 261 GLY B C 1
ATOM 4527 O O . GLY B 1 261 ? 8.258 24.281 22.562 1 96.56 261 GLY B O 1
ATOM 4528 N N . GLN B 1 262 ? 7.027 25.547 21.125 1 93.12 262 GLN B N 1
ATOM 4529 C CA . GLN B 1 262 ? 8.062 26.547 20.891 1 93.12 262 GLN B CA 1
ATOM 4530 C C . GLN B 1 262 ? 8.445 27.25 22.188 1 93.12 262 GLN B C 1
ATOM 4532 O O . GLN B 1 262 ? 9.586 27.688 22.359 1 93.12 262 GLN B O 1
ATOM 4537 N N . ASP B 1 263 ? 7.551 27.312 23.141 1 89.81 263 ASP B N 1
ATOM 4538 C CA . ASP B 1 263 ? 7.785 27.969 24.438 1 89.81 263 ASP B CA 1
ATOM 4539 C C . ASP B 1 263 ? 8.555 27.047 25.375 1 89.81 263 ASP B C 1
ATOM 4541 O O . ASP B 1 263 ? 8.859 27.438 26.516 1 89.81 263 ASP B O 1
ATOM 4545 N N . GLY B 1 264 ? 8.773 25.828 24.953 1 89.69 264 GLY B N 1
ATOM 4546 C CA . GLY B 1 264 ? 9.555 24.906 25.766 1 89.69 264 GLY B CA 1
ATOM 4547 C C . GLY B 1 264 ? 8.695 23.969 26.594 1 89.69 264 GLY B C 1
ATOM 4548 O O . GLY B 1 264 ? 9.203 23.031 27.219 1 89.69 264 GLY B O 1
ATOM 4549 N N . VAL B 1 265 ? 7.453 24.203 26.594 1 93.56 265 VAL B N 1
ATOM 4550 C CA . VAL B 1 265 ? 6.551 23.359 27.375 1 93.56 265 VAL B CA 1
ATOM 4551 C C . VAL B 1 265 ? 6.43 21.984 26.719 1 93.56 265 VAL B C 1
ATOM 4553 O O . VAL B 1 265 ? 6.258 21.875 25.516 1 93.56 265 VAL B O 1
ATOM 4556 N N . ILE B 1 266 ? 6.551 20.953 27.547 1 95.88 266 ILE B N 1
ATOM 4557 C CA . ILE B 1 266 ? 6.402 19.578 27.094 1 95.88 266 ILE B CA 1
ATOM 4558 C C . ILE B 1 266 ? 5.184 18.938 27.75 1 95.88 266 ILE B C 1
ATOM 4560 O O . ILE B 1 266 ? 5.094 18.891 28.984 1 95.88 266 ILE B O 1
ATOM 4564 N N . GLU B 1 267 ? 4.25 18.578 26.984 1 96.5 267 GLU B N 1
ATOM 4565 C CA . GLU B 1 267 ? 3.057 17.891 27.469 1 96.5 267 GLU B CA 1
ATOM 4566 C C . GLU B 1 267 ? 3.061 16.422 27.047 1 96.5 267 GLU B C 1
ATOM 4568 O O . GLU B 1 267 ? 3.35 16.094 25.906 1 96.5 267 GLU B O 1
ATOM 4573 N N . ASP B 1 268 ? 2.762 15.594 28.016 1 95.38 268 ASP B N 1
ATOM 4574 C CA . ASP B 1 268 ? 2.713 14.156 27.766 1 95.38 268 ASP B CA 1
ATOM 4575 C C . ASP B 1 268 ? 1.273 13.672 27.609 1 95.38 268 ASP B C 1
ATOM 4577 O O . ASP B 1 268 ? 0.455 13.828 28.516 1 95.38 268 ASP B O 1
ATOM 4581 N N . ILE B 1 269 ? 0.972 13.156 26.422 1 96.38 269 ILE B N 1
ATOM 4582 C CA . ILE B 1 269 ? -0.333 12.547 26.188 1 96.38 269 ILE B CA 1
ATOM 4583 C C . ILE B 1 269 ? -0.217 11.023 26.297 1 96.38 269 ILE B C 1
ATOM 4585 O O . ILE B 1 269 ? 0.523 10.398 25.531 1 96.38 269 ILE B O 1
ATOM 4589 N N . LEU B 1 270 ? -0.937 10.453 27.172 1 95.81 270 LEU B N 1
ATOM 4590 C CA . LEU B 1 270 ? -0.888 9.016 27.438 1 95.81 270 LEU B CA 1
ATOM 4591 C C . LEU B 1 270 ? -2.293 8.43 27.516 1 95.81 270 LEU B C 1
ATOM 4593 O O . LEU B 1 270 ? -3.145 8.953 28.25 1 95.81 270 LEU B O 1
ATOM 4597 N N . LEU B 1 271 ? -2.486 7.391 26.75 1 96.06 271 LEU B N 1
ATOM 4598 C CA . LEU B 1 271 ? -3.744 6.664 26.875 1 96.06 271 LEU B CA 1
ATOM 4599 C C . LEU B 1 271 ? -3.707 5.719 28.078 1 96.06 271 LEU B C 1
ATOM 4601 O O . LEU B 1 271 ? -2.746 4.969 28.25 1 96.06 271 LEU B O 1
ATOM 4605 N N . THR B 1 272 ? -4.766 5.73 28.875 1 94.19 272 THR B N 1
ATOM 4606 C CA . THR B 1 272 ? -4.906 4.773 29.969 1 94.19 272 THR B CA 1
ATOM 4607 C C . THR B 1 272 ? -5.387 3.424 29.438 1 94.19 272 THR B C 1
ATOM 4609 O O . THR B 1 272 ? -5.824 3.314 28.297 1 94.19 272 THR B O 1
ATOM 4612 N N . ASP B 1 273 ? -5.254 2.459 30.312 1 93.19 273 ASP B N 1
ATOM 4613 C CA . ASP B 1 273 ? -5.77 1.141 29.953 1 93.19 273 ASP B CA 1
ATOM 4614 C C . ASP B 1 273 ? -7.27 1.195 29.672 1 93.19 273 ASP B C 1
ATOM 4616 O O . ASP B 1 273 ? -7.77 0.484 28.797 1 93.19 273 ASP B O 1
ATOM 4620 N N . GLU B 1 274 ? -7.879 2.018 30.453 1 94.25 274 GLU B N 1
ATOM 4621 C CA . GLU B 1 274 ? -9.32 2.189 30.25 1 94.25 274 GLU B CA 1
ATOM 4622 C C . GLU B 1 274 ? -9.617 2.82 28.891 1 94.25 274 GLU B C 1
ATOM 4624 O O . GLU B 1 274 ? -10.578 2.434 28.219 1 94.25 274 GLU B O 1
ATOM 4629 N N . ASP B 1 275 ? -8.82 3.799 28.453 1 94.12 275 ASP B N 1
ATOM 4630 C CA . ASP B 1 275 ? -8.961 4.43 27.156 1 94.12 275 ASP B CA 1
ATOM 4631 C C . ASP B 1 275 ? -8.836 3.4 26.031 1 94.12 275 ASP B C 1
ATOM 4633 O O . ASP B 1 275 ? -9.648 3.377 25.109 1 94.12 275 ASP B O 1
ATOM 4637 N N . ILE B 1 276 ? -7.887 2.615 26.203 1 91.69 276 ILE B N 1
ATOM 4638 C CA . ILE B 1 276 ? -7.59 1.602 25.203 1 91.69 276 ILE B CA 1
ATOM 4639 C C . ILE B 1 276 ? -8.742 0.606 25.109 1 91.69 276 ILE B C 1
ATOM 4641 O O . ILE B 1 276 ? -9.188 0.258 24.016 1 91.69 276 ILE B O 1
ATOM 4645 N N . LYS B 1 277 ? -9.242 0.181 26.266 1 92.06 277 LYS B N 1
ATOM 4646 C CA . LYS B 1 277 ? -10.367 -0.749 26.312 1 92.06 277 LYS B CA 1
ATOM 4647 C C . LYS B 1 277 ? -11.609 -0.146 25.656 1 92.06 277 LYS B C 1
ATOM 4649 O O . LYS B 1 277 ? -12.398 -0.86 25.047 1 92.06 277 LYS B O 1
ATOM 4654 N N . ASN B 1 278 ? -11.695 1.137 25.781 1 93.19 278 ASN B N 1
ATOM 4655 C CA . ASN B 1 278 ? -12.859 1.828 25.25 1 93.19 278 ASN B CA 1
ATOM 4656 C C . ASN B 1 278 ? -12.656 2.193 23.781 1 93.19 278 ASN B C 1
ATOM 4658 O O . ASN B 1 278 ? -13.508 2.861 23.172 1 93.19 278 ASN B O 1
ATOM 4662 N N . GLY B 1 279 ? -11.531 1.927 23.188 1 91.75 279 GLY B N 1
ATOM 4663 C CA . GLY B 1 279 ? -11.289 2.117 21.766 1 91.75 279 GLY B CA 1
ATOM 4664 C C . GLY B 1 279 ? -10.875 3.531 21.422 1 91.75 279 GLY B C 1
ATOM 4665 O O . GLY B 1 279 ? -11.008 3.961 20.266 1 91.75 279 GLY B O 1
ATOM 4666 N N . ILE B 1 280 ? -10.43 4.246 22.453 1 94.94 280 ILE B N 1
ATOM 4667 C CA . ILE B 1 280 ? -9.992 5.613 22.203 1 94.94 280 ILE B CA 1
ATOM 4668 C C . ILE B 1 280 ? -8.648 5.598 21.484 1 94.94 280 ILE B C 1
ATOM 4670 O O . ILE B 1 280 ? -7.73 4.867 21.859 1 94.94 280 ILE B O 1
ATOM 4674 N N . GLU B 1 281 ? -8.57 6.332 20.344 1 96.62 281 GLU B N 1
ATOM 4675 C CA . GLU B 1 281 ? -7.32 6.504 19.609 1 96.62 281 GLU B CA 1
ATOM 4676 C C . GLU B 1 281 ? -6.555 7.73 20.109 1 96.62 281 GLU B C 1
ATOM 4678 O O . GLU B 1 281 ? -7.156 8.766 20.406 1 96.62 281 GLU B O 1
ATOM 4683 N N . ILE B 1 282 ? -5.297 7.668 20.219 1 97.62 282 ILE B N 1
ATOM 4684 C CA . ILE B 1 282 ? -4.461 8.742 20.75 1 97.62 282 ILE B CA 1
ATOM 4685 C C . ILE B 1 282 ? -4.629 9.992 19.891 1 97.62 282 ILE B C 1
ATOM 4687 O O . ILE B 1 282 ? -4.492 11.117 20.375 1 97.62 282 ILE B O 1
ATOM 4691 N N . GLU B 1 283 ? -4.938 9.828 18.578 1 98.12 283 GLU B N 1
ATOM 4692 C CA . GLU B 1 283 ? -5.137 10.945 17.672 1 98.12 283 GLU B CA 1
ATOM 4693 C C . GLU B 1 283 ? -6.301 11.82 18.125 1 98.12 283 GLU B C 1
ATOM 4695 O O . GLU B 1 283 ? -6.309 13.031 17.875 1 98.12 283 GLU B O 1
ATOM 4700 N N . ASP B 1 284 ? -7.277 11.227 18.797 1 97.88 284 ASP B N 1
ATOM 4701 C CA . ASP B 1 284 ? -8.375 12.016 19.344 1 97.88 284 ASP B CA 1
ATOM 4702 C C . ASP B 1 284 ? -7.855 13.055 20.344 1 97.88 284 ASP B C 1
ATOM 4704 O O . ASP B 1 284 ? -8.195 14.234 20.25 1 97.88 284 ASP B O 1
ATOM 4708 N N . LEU B 1 285 ? -6.992 12.586 21.203 1 97.62 285 LEU B N 1
ATOM 4709 C CA . LEU B 1 285 ? -6.43 13.469 22.219 1 97.62 285 LEU B CA 1
ATOM 4710 C C . LEU B 1 285 ? -5.461 14.461 21.594 1 97.62 285 LEU B C 1
ATOM 4712 O O . LEU B 1 285 ? -5.414 15.633 21.984 1 97.62 285 LEU B O 1
ATOM 4716 N N . ILE B 1 286 ? -4.699 14.016 20.641 1 98.19 286 ILE B N 1
ATOM 4717 C CA . ILE B 1 286 ? -3.752 14.891 19.953 1 98.19 286 ILE B CA 1
ATOM 4718 C C . ILE B 1 286 ? -4.5 16.047 19.297 1 98.19 286 ILE B C 1
ATOM 4720 O O . ILE B 1 286 ? -4.164 17.219 19.516 1 98.19 286 ILE B O 1
ATOM 4724 N N . VAL B 1 287 ? -5.535 15.758 18.578 1 98.69 287 VAL B N 1
ATOM 4725 C CA . VAL B 1 287 ? -6.258 16.766 17.797 1 98.69 287 VAL B CA 1
ATOM 4726 C C . VAL B 1 287 ? -6.969 17.734 18.75 1 98.69 287 VAL B C 1
ATOM 4728 O O . VAL B 1 287 ? -7.008 18.938 18.484 1 98.69 287 VAL B O 1
ATOM 4731 N N . SER B 1 288 ? -7.52 17.188 19.828 1 98.19 288 SER B N 1
ATOM 4732 C CA . SER B 1 288 ? -8.156 18.062 20.812 1 98.19 288 SER B CA 1
ATOM 4733 C C . SER B 1 288 ? -7.164 19.078 21.375 1 98.19 288 SER B C 1
ATOM 4735 O O . SER B 1 288 ? -7.484 20.25 21.5 1 98.19 288 SER B O 1
ATOM 4737 N N . ASN B 1 289 ? -6.004 18.625 21.703 1 98 289 ASN B N 1
ATOM 4738 C CA . ASN B 1 289 ? -4.965 19.516 22.219 1 98 289 ASN B CA 1
ATOM 4739 C C . ASN B 1 289 ? -4.504 20.516 21.172 1 98 289 ASN B C 1
ATOM 4741 O O . ASN B 1 289 ? -4.359 21.703 21.469 1 98 289 ASN B O 1
ATOM 4745 N N . VAL B 1 290 ? -4.289 20.031 19.984 1 98.31 290 VAL B N 1
ATOM 4746 C CA . VAL B 1 290 ? -3.814 20.875 18.891 1 98.31 290 VAL B CA 1
ATOM 4747 C C . VAL B 1 290 ? -4.848 21.953 18.578 1 98.31 290 VAL B C 1
ATOM 4749 O O . VAL B 1 290 ? -4.492 23.109 18.328 1 98.31 290 VAL B O 1
ATOM 4752 N N . LYS B 1 291 ? -6.133 21.562 18.594 1 98.5 291 LYS B N 1
ATOM 4753 C CA . LYS B 1 291 ? -7.191 22.547 18.375 1 98.5 291 LYS B CA 1
ATOM 4754 C C . LYS B 1 291 ? -7.129 23.672 19.406 1 98.5 291 LYS B C 1
ATOM 4756 O O . LYS B 1 291 ? -7.246 24.844 19.062 1 98.5 291 LYS B O 1
ATOM 4761 N N . ALA B 1 292 ? -7.004 23.281 20.656 1 97.69 292 ALA B N 1
ATOM 4762 C CA . ALA B 1 292 ? -6.926 24.281 21.719 1 97.69 292 ALA B CA 1
ATOM 4763 C C . ALA B 1 292 ? -5.742 25.219 21.516 1 97.69 292 ALA B C 1
ATOM 4765 O O . ALA B 1 292 ? -5.871 26.438 21.688 1 97.69 292 ALA B O 1
ATOM 4766 N N . LYS B 1 293 ? -4.637 24.703 21.125 1 97.31 293 LYS B N 1
ATOM 4767 C CA . LYS B 1 293 ? -3.436 25.5 20.891 1 97.31 293 LYS B CA 1
ATOM 4768 C C . LYS B 1 293 ? -3.609 26.406 19.688 1 97.31 293 LYS B C 1
ATOM 4770 O O . LYS B 1 293 ? -3.166 27.562 19.703 1 97.31 293 LYS B O 1
ATOM 4775 N N . HIS B 1 294 ? -4.211 25.906 18.609 1 97.88 294 HIS B N 1
ATOM 4776 C CA . HIS B 1 294 ? -4.473 26.703 17.422 1 97.88 294 HIS B CA 1
ATOM 4777 C C . HIS B 1 294 ? -5.449 27.844 17.719 1 97.88 294 HIS B C 1
ATOM 4779 O O . HIS B 1 294 ? -5.289 28.953 17.234 1 97.88 294 HIS B O 1
ATOM 4785 N N . ASP B 1 295 ? -6.449 27.547 18.594 1 97.06 295 ASP B N 1
ATOM 4786 C CA . ASP B 1 295 ? -7.398 28.578 19.016 1 97.06 295 ASP B CA 1
ATOM 4787 C C . ASP B 1 295 ? -6.691 29.719 19.734 1 97.06 295 ASP B C 1
ATOM 4789 O O . ASP B 1 295 ? -6.98 30.891 19.484 1 97.06 295 ASP B O 1
ATOM 4793 N N . ARG B 1 296 ? -5.797 29.391 20.594 1 95.5 296 ARG B N 1
ATOM 4794 C CA . ARG B 1 296 ? -5.035 30.422 21.297 1 95.5 296 ARG B CA 1
ATOM 4795 C C . ARG B 1 296 ? -4.16 31.219 20.344 1 95.5 296 ARG B C 1
ATOM 4797 O O . ARG B 1 296 ? -4.043 32.438 20.469 1 95.5 296 ARG B O 1
ATOM 4804 N N . PHE B 1 297 ? -3.561 30.531 19.391 1 94.94 297 PHE B N 1
ATOM 4805 C CA . PHE B 1 297 ? -2.742 31.172 18.375 1 94.94 297 PHE B CA 1
ATOM 4806 C C . PHE B 1 297 ? -3.568 32.156 17.562 1 94.94 297 PHE B C 1
ATOM 4808 O O . PHE B 1 297 ? -3.137 33.281 17.312 1 94.94 297 PHE B O 1
ATOM 4815 N N . PHE B 1 298 ? -4.711 31.719 17.219 1 89.81 298 PHE B N 1
ATOM 4816 C CA . PHE B 1 298 ? -5.641 32.5 16.422 1 89.81 298 PHE B CA 1
ATOM 4817 C C . PHE B 1 298 ? -6.008 33.781 17.156 1 89.81 298 PHE B C 1
ATOM 4819 O O . PHE B 1 298 ? -6.023 34.875 16.547 1 89.81 298 PHE B O 1
ATOM 4826 N N . GLU B 1 299 ? -6.234 33.688 18.438 1 90.88 299 GLU B N 1
ATOM 4827 C CA . GLU B 1 299 ? -6.641 34.812 19.25 1 90.88 299 GLU B CA 1
ATOM 4828 C C . GLU B 1 299 ? -5.48 35.781 19.484 1 90.88 299 GLU B C 1
ATOM 4830 O O . GLU B 1 299 ? -5.688 37 19.641 1 90.88 299 GLU B O 1
ATOM 4835 N N . SER B 1 300 ? -4.324 35.281 19.422 1 88.06 300 SER B N 1
ATOM 4836 C CA . SER B 1 300 ? -3.15 36.094 19.703 1 88.06 300 SER B CA 1
ATOM 4837 C C . SER B 1 300 ? -2.746 36.906 18.484 1 88.06 300 SER B C 1
ATOM 4839 O O . SER B 1 300 ? -2.021 37.906 18.594 1 88.06 300 SER B O 1
ATOM 4841 N N . GLN B 1 301 ? -3.1 36.469 17.344 1 83.06 301 GLN B N 1
ATOM 4842 C CA . GLN B 1 301 ? -2.768 37.219 16.109 1 83.06 301 GLN B CA 1
ATOM 4843 C C . GLN B 1 301 ? -3.727 38.375 15.891 1 83.06 301 GLN B C 1
ATOM 4845 O O . GLN B 1 301 ? -3.537 39.156 14.969 1 83.06 301 GLN B O 1
ATOM 4850 N N . LYS B 1 302 ? -4.871 38.625 16.766 1 62.97 302 LYS B N 1
ATOM 4851 C CA . LYS B 1 302 ? -5.77 39.75 16.688 1 62.97 302 LYS B CA 1
ATOM 4852 C C . LYS B 1 302 ? -5.141 41 17.328 1 62.97 302 LYS B C 1
ATOM 4854 O O . LYS B 1 302 ? -4.395 40.906 18.297 1 62.97 302 LYS B O 1
#

Organism: Aphis gossypii (NCBI:txid80765)

Nearest PDB structures (foldseek):
  7edz-assembly1_D  TM=9.520E-01  e=2.692E-35  Homo sapiens
  6ai8-assembly1_A  TM=9.171E-01  e=2.152E-33  Saccharomyces cerevisiae S288C
  6aim-assembly1_A  TM=9.167E-01  e=8.209E-33  Saccharomyces cerevisiae S288C
  1p9o-assembly1_B  TM=9.120E-01  e=1.230E-28  Homo sapiens
  1p9o-assembly1_A  TM=9.015E-01  e=6.362E-28  Homo sapiens

Radius of gyration: 25.75 Å; Cα contacts (8 Å, |Δi|>4): 1098; chains: 2; bounding box: 64×80×60 Å

Secondary structure (DSSP, 8-state):
--HHHHHHHSPPPTTHHHHHHHHHHHHHHTTTS-EEEEEESBEEEESSTT-SEEEEE----HHHHHHHHHHHHTT-EEEEEEETTS--TTGGGT-TTTGGGEEEETTTEEEE-HHHHHHHHHHHHHHHHHHHTT-EEEEEE-BHHHHHHHHHHHHHHT-STTEEEEE--B--SEE--HHHHGGG---TTSSSPEEE-EEPPP-HHHIIIII-TTSEEEEEEEESSHHHHHHHHHHHHHHH--SEEEEEESTTTTTEEEEEETTS-EEEEE--HHHHHTT--HHHHHHHHHHHHHHHHHHHT-/--HHHHHHHSPPPTTHHHHHHHHHHHHHHTTTS-EEEEEESBEEEESSTT-SEEEEE----HHHHHHHHHHHHTT-EEEEEEETTS--TTGGGT-TTTGGGEEEETTTEEEE-HHHHHHHHHHHHHHHHHHHTT-EEEEEE-BHHHHHHHHHHHHHHT-STTEEEEE--B--SEE--HHHHGGG---TTSSSPEEE-EEPP--HHHIIIII-TTSEEEEEEEESSHHHHHHHHHHHHHHH--SEEEEEESTTTTTEEEEEETTS-EEEEE--HHHHHTT--HHHHHHHHHHHHHHHHHHHT-

Solvent-accessible surface area (backbone atoms only — not comparable to full-atom values): 31803 Å² total; per-residue (Å²): 119,53,54,66,58,49,54,70,74,45,72,76,58,91,60,42,67,65,52,51,49,53,51,49,52,53,51,63,74,43,67,93,44,47,32,34,41,34,28,18,8,25,18,27,29,57,55,36,78,96,49,55,37,26,42,29,25,60,39,63,13,62,68,35,18,52,31,52,50,42,37,46,75,70,65,33,32,37,39,40,39,28,19,64,94,34,48,42,56,68,52,59,79,49,60,75,64,40,74,77,44,41,40,75,46,89,89,71,44,43,29,52,33,75,92,49,38,80,68,46,47,63,43,51,50,51,49,51,51,34,53,75,66,66,34,56,46,79,44,74,30,54,36,46,67,46,41,53,51,53,48,50,56,52,35,48,74,39,50,33,63,49,21,32,40,41,48,56,38,37,68,52,60,50,34,51,57,72,86,59,18,72,68,50,65,69,52,81,83,76,61,62,46,65,47,68,34,35,74,46,49,74,51,60,46,47,42,39,69,65,36,18,56,48,29,49,37,34,43,62,48,78,32,92,42,68,69,60,40,52,54,53,45,53,50,47,30,69,74,37,63,39,52,35,31,42,33,30,36,79,90,41,51,72,41,34,39,34,42,38,36,60,88,65,52,71,45,79,48,68,61,48,72,66,38,52,74,69,67,57,55,52,44,53,56,50,45,54,51,50,50,54,52,48,52,53,52,43,60,64,75,104,118,54,54,68,58,47,54,70,75,46,73,78,57,93,60,43,66,64,51,51,48,52,51,49,53,53,52,64,74,45,68,92,44,48,32,34,41,34,27,19,8,26,18,28,30,57,56,36,75,98,50,54,36,25,42,29,25,59,41,62,12,62,69,35,17,52,32,52,50,43,36,46,74,70,66,32,32,36,38,40,38,27,19,66,93,34,47,43,55,68,51,61,79,50,59,76,62,43,74,76,43,43,42,74,47,89,89,73,43,45,28,52,34,75,93,48,38,81,68,47,47,64,45,52,50,52,49,51,52,35,54,75,66,68,34,57,47,81,43,74,32,55,36,47,65,47,42,53,50,52,48,52,56,51,35,49,73,38,49,33,61,46,21,32,39,40,47,54,37,37,68,53,63,50,34,50,56,71,86,58,19,70,70,51,64,66,53,80,81,76,60,62,46,65,47,69,34,35,76,46,47,75,52,59,46,46,41,36,70,65,36,18,57,47,29,48,37,33,42,60,50,78,33,93,42,68,68,58,40,52,53,53,44,52,51,46,30,69,72,37,64,38,51,35,32,43,33,30,35,79,92,42,50,71,42,34,40,36,41,37,36,61,88,66,51,73,44,80,48,68,62,48,72,67,39,51,75,70,66,56,57,52,46,53,58,50,44,53,51,49,48,55,52,48,51,52,51,44,60,64,74,105

InterPro domains:
  IPR007085 DNA/pantothenate metabolism flavoprotein, C-terminal [PF04127] (163-254)
  IPR035929 CoaB-like superfamily [G3DSA:3.40.50.10300] (20-301)
  IPR035929 CoaB-like superfamily [SSF102645] (31-296)

Foldseek 3Di:
DAQVVVCVQQDADPCLVVQLVVLLVLCVVQDPAQAEEFEFFWAWADLADVDPDTDIPGDLRPLRQVLQLLVVVVVHQYEYEYAPPHDHHLVNLCPVVNVVQWDQDPVPDIDGDPVCCVPNVVSVVSVVVCVVVSRYHYHYDHHLSNVSSNVLSNLLSQQALSYEYHYEYHHDQWYARNVRNHPQPVPVPDDGGDGDIDGDHDCLQCSCPPRHVHYQYEEEEEDQDVVVQLVVQQVCCVVRVHFWYKYDYDVCRFAWIWIAGNVGDIDIQGDDPVCVVVVHTSSNVVSVVVVVVSVVSSVVVD/DAQVVVCVQQDADPCLVVQLVVLLVLCVVQDPAQAEEFEFFWAWADLADVDPDTDIPGDLRPLRQVLQLLVVVVVHQYEYEYAPPHDHHLVNLCPVVNVVQWDQDPVPDIDGDPVCCVPNVVSVVSVVVCVVVSRYHYHYDHHLSNVSSNVLSNLLSQQALSYEYHYEYHHDQWYARNVRNHPQPVPVPDDGGDGDIDGDHDCLQCSCPPRHVHYQYEEEEEDQDVVVQLVVQQVCCVVRVHFWYKYDYDVCRFAWIWIAGNVGDIDIQGADPVCVVVVHTSSNVVSVVVVVVSVVSSVVVD

pLDDT: mean 91.33, std 11.38, range [40.28, 98.94]

Sequence (604 aa):
MDWESFYDTHPSPSNYESIITAVENFVCSHENEKMVLITSGGTTVPIEQNTVRFVDNFSLGTRGSASAEYFLDAGYVVIFLYRSNSLEPFVRHFNNSLLDKLEIVDDKSIQVKQSELDTLYPILKKYKDAKNANRILTVPFTTLIEYMWLLRGSCMLMDTKYSLLYLAAAVSDFYIPPSEMAEHKVQSNDGPPMIALRLVPKVLYAVTHIWAPNAYIISFKLETDYGILEQKSKGALIKYKHQLVIGNLLHTRKRNVKLIGQDGVIEDILLTDEDIKNGIEIEDLIVSNVKAKHDRFFESQKMDWESFYDTHPSPSNYESIITAVENFVCSHENEKMVLITSGGTTVPIEQNTVRFVDNFSLGTRGSASAEYFLDAGYVVIFLYRSNSLEPFVRHFNNSLLDKLEIVDDKSIQVKQSELDTLYPILKKYKDAKNANRILTVPFTTLIEYMWLLRGSCMLMDTKYSLLYLAAAVSDFYIPPSEMAEHKVQSNDGPPMIALRLVPKVLYAVTHIWAPNAYIISFKLETDYGILEQKSKGALIKYKHQLVIGNLLHTRKRNVKLIGQDGVIEDILLTDEDIKNGIEIEDLIVSNVKAKHDRFFESQK